Protein AF-A0AAV2RE43-F1 (afdb_monomer_lite)

Organism: Meganyctiphanes norvegica (NCBI:txid48144)

pLDDT: mean 71.97, std 25.96, range [20.17, 98.06]

Radius of gyration: 37.17 Å; chains: 1; bounding box: 92×108×113 Å

Structure (mmCIF, N/CA/C/O backbone):
data_AF-A0AAV2RE43-F1
#
_entry.id   AF-A0AAV2RE43-F1
#
loop_
_atom_site.group_PDB
_atom_site.id
_atom_site.type_symbol
_atom_site.label_atom_id
_atom_site.label_alt_id
_atom_site.label_comp_id
_atom_site.label_asym_id
_atom_site.label_entity_id
_atom_site.label_seq_id
_atom_site.pdbx_PDB_ins_code
_atom_site.Cartn_x
_atom_site.Cartn_y
_atom_site.Cartn_z
_atom_site.occupancy
_atom_site.B_iso_or_equiv
_atom_site.auth_seq_id
_atom_site.auth_comp_id
_atom_site.auth_asym_id
_atom_site.auth_atom_id
_atom_site.pdbx_PDB_model_num
ATOM 1 N N . MET A 1 1 ? 42.199 31.789 26.331 1.00 46.25 1 MET A N 1
ATOM 2 C CA . MET A 1 1 ? 41.027 30.972 25.931 1.00 46.25 1 MET A CA 1
ATOM 3 C C . MET A 1 1 ? 41.087 29.554 26.536 1.00 46.25 1 MET A C 1
ATOM 5 O O . MET A 1 1 ? 40.998 28.583 25.802 1.00 46.25 1 MET A O 1
ATOM 9 N N . LEU A 1 2 ? 41.256 29.391 27.859 1.00 42.16 2 LEU A N 1
ATOM 10 C CA . LEU A 1 2 ? 41.388 28.056 28.493 1.00 42.16 2 LEU A CA 1
ATOM 11 C C . LEU A 1 2 ? 40.064 27.488 29.065 1.00 42.16 2 LEU A C 1
ATOM 13 O O . LEU A 1 2 ? 40.046 26.336 29.481 1.00 42.16 2 LEU A O 1
ATOM 17 N N . ASN A 1 3 ? 38.959 28.253 29.028 1.00 52.72 3 ASN A N 1
ATOM 18 C CA . ASN A 1 3 ? 37.682 27.956 29.712 1.00 52.72 3 ASN A CA 1
ATOM 19 C C . ASN A 1 3 ? 36.460 27.775 28.779 1.00 52.72 3 ASN A C 1
ATOM 21 O O . ASN A 1 3 ? 35.340 28.101 29.152 1.00 52.72 3 ASN A O 1
ATOM 25 N N . LEU A 1 4 ? 36.645 27.291 27.551 1.00 53.88 4 LEU A N 1
ATOM 26 C CA . LEU A 1 4 ? 35.525 26.985 26.645 1.00 53.88 4 LEU A CA 1
ATOM 27 C C . LEU A 1 4 ? 35.103 25.523 26.823 1.00 53.88 4 LEU A C 1
ATOM 29 O O . LEU A 1 4 ? 35.914 24.638 26.572 1.00 53.88 4 LEU A O 1
ATOM 33 N N . GLY A 1 5 ? 33.855 25.302 27.251 1.00 56.47 5 GLY A N 1
ATOM 34 C CA . GLY A 1 5 ? 33.254 23.976 27.462 1.00 56.47 5 GLY A CA 1
ATOM 35 C C . GLY A 1 5 ? 32.694 23.318 26.200 1.00 56.47 5 GLY A C 1
ATOM 36 O O . GLY A 1 5 ? 32.644 22.093 26.111 1.00 56.47 5 GLY A O 1
ATOM 37 N N . LEU A 1 6 ? 32.331 24.126 25.203 1.00 73.00 6 LEU A N 1
ATOM 38 C CA . LEU A 1 6 ? 31.754 23.688 23.937 1.00 73.00 6 LEU A CA 1
ATOM 39 C C . LEU A 1 6 ? 32.377 24.474 22.785 1.00 73.00 6 LEU A C 1
ATOM 41 O O . LEU A 1 6 ? 32.558 25.688 22.885 1.00 73.00 6 LEU A O 1
ATOM 45 N N . LEU A 1 7 ? 32.685 23.786 21.689 1.00 63.69 7 LEU A N 1
ATOM 46 C CA . LEU A 1 7 ? 33.194 24.396 20.468 1.00 63.69 7 LEU A CA 1
ATOM 47 C C . LEU A 1 7 ? 32.563 23.745 19.238 1.00 63.69 7 LEU A C 1
ATOM 49 O O . LEU A 1 7 ? 32.574 22.523 19.100 1.00 63.69 7 LEU A O 1
ATOM 53 N N . THR A 1 8 ? 32.088 24.575 18.312 1.00 74.12 8 THR A N 1
ATOM 54 C CA . THR A 1 8 ? 31.553 24.129 17.023 1.00 74.12 8 THR A CA 1
ATOM 55 C C . THR A 1 8 ? 32.352 24.753 15.882 1.00 74.12 8 THR A C 1
ATOM 57 O O . THR A 1 8 ? 32.462 25.972 15.784 1.00 74.12 8 THR A O 1
ATOM 60 N N . VAL A 1 9 ? 32.909 23.913 15.012 1.00 65.06 9 VAL A N 1
ATOM 61 C CA . VAL A 1 9 ? 33.631 24.283 13.791 1.00 65.06 9 VAL A CA 1
ATOM 62 C C . VAL A 1 9 ? 32.725 23.983 12.600 1.00 65.06 9 VAL A C 1
ATOM 64 O O . VAL A 1 9 ? 32.587 22.826 12.200 1.00 65.06 9 VAL A O 1
ATOM 67 N N . LEU A 1 10 ? 32.086 25.020 12.055 1.00 78.94 10 LEU A N 1
ATOM 68 C CA . LEU A 1 10 ? 31.024 24.893 11.054 1.00 78.94 10 LEU A CA 1
ATOM 69 C C . LEU A 1 10 ? 31.392 25.574 9.727 1.00 78.94 10 LEU A C 1
ATOM 71 O O . LEU A 1 10 ? 31.820 26.725 9.732 1.00 78.94 10 LEU A O 1
ATOM 75 N N . GLY A 1 11 ? 31.154 24.897 8.600 1.00 61.03 11 GLY A N 1
ATOM 76 C CA . GLY A 1 11 ? 30.977 25.552 7.296 1.00 61.03 11 GLY A CA 1
ATOM 77 C C . GLY A 1 11 ? 32.234 26.123 6.629 1.00 61.03 11 GLY A C 1
ATOM 78 O O . GLY A 1 11 ? 32.123 27.014 5.790 1.00 61.03 11 GLY A O 1
ATOM 79 N N . ASN A 1 12 ? 33.436 25.655 6.979 1.00 66.31 12 ASN A N 1
ATOM 80 C CA . ASN A 1 12 ? 34.673 26.219 6.435 1.00 66.31 12 ASN A CA 1
ATOM 81 C C . ASN A 1 12 ? 35.043 25.590 5.082 1.00 66.31 12 ASN A C 1
ATOM 83 O O . ASN A 1 12 ? 35.204 24.372 4.964 1.00 66.31 12 ASN A O 1
ATOM 87 N N . LEU A 1 13 ? 35.241 26.432 4.062 1.00 67.62 13 LEU A N 1
ATOM 88 C CA . LEU A 1 13 ? 35.581 25.997 2.700 1.00 67.62 13 LEU A CA 1
ATOM 89 C C . LEU A 1 13 ? 37.052 25.561 2.567 1.00 67.62 13 LEU A C 1
ATOM 91 O O . LEU A 1 13 ? 37.327 24.537 1.950 1.00 67.62 13 LEU A O 1
ATOM 95 N N . GLY A 1 14 ? 37.987 26.304 3.174 1.00 59.38 14 GLY A N 1
ATOM 96 C CA . GLY A 1 14 ? 39.441 26.096 3.036 1.00 59.38 14 GLY A CA 1
ATOM 97 C C . GLY A 1 14 ? 40.147 25.483 4.252 1.00 59.38 14 GLY A C 1
ATOM 98 O O . GLY A 1 14 ? 41.374 25.412 4.279 1.00 59.38 14 GLY A O 1
ATOM 99 N N . LEU A 1 15 ? 39.406 25.075 5.285 1.00 70.38 15 LEU A N 1
ATOM 100 C CA . LEU A 1 15 ? 39.998 24.523 6.505 1.00 70.38 15 LEU A CA 1
ATOM 101 C C . LEU A 1 15 ? 40.461 23.084 6.258 1.00 70.38 15 LEU A C 1
ATOM 103 O O . LEU A 1 15 ? 39.638 22.181 6.278 1.00 70.38 15 LEU A O 1
ATOM 107 N N . LEU A 1 16 ? 41.765 22.872 6.059 1.00 70.94 16 LEU A N 1
ATOM 108 C CA . LEU A 1 16 ? 42.331 21.542 5.780 1.00 70.94 16 LEU A CA 1
ATOM 109 C C . LEU A 1 16 ? 42.433 20.643 7.023 1.00 70.94 16 LEU A C 1
ATOM 111 O O . LEU A 1 16 ? 42.325 19.421 6.924 1.00 70.94 16 LEU A O 1
ATOM 115 N N . THR A 1 17 ? 42.634 21.241 8.199 1.00 72.12 17 THR A N 1
ATOM 116 C CA . THR A 1 17 ? 42.700 20.550 9.492 1.00 72.12 17 THR A CA 1
ATOM 117 C C . THR A 1 17 ? 42.174 21.457 10.598 1.00 72.12 17 THR A C 1
ATOM 119 O O . THR A 1 17 ? 42.316 22.679 10.532 1.00 72.12 17 THR A O 1
ATOM 122 N N . VAL A 1 18 ? 41.569 20.870 11.627 1.00 72.94 18 VAL A N 1
ATOM 123 C CA . VAL A 1 18 ? 41.168 21.609 12.832 1.00 72.94 18 VAL A CA 1
ATOM 124 C C . VAL A 1 18 ? 42.445 22.087 13.569 1.00 72.94 18 VAL A C 1
ATOM 126 O O . VAL A 1 18 ? 43.437 21.359 13.601 1.00 72.94 18 VAL A O 1
ATOM 129 N N . PRO A 1 19 ? 42.503 23.300 14.152 1.00 72.06 19 PRO A N 1
ATOM 130 C CA . PRO A 1 19 ? 43.738 23.793 14.766 1.00 72.06 19 PRO A CA 1
ATOM 131 C C . PRO A 1 19 ? 44.261 22.893 15.899 1.00 72.06 19 PRO A C 1
ATOM 133 O O . PRO A 1 19 ? 43.553 22.618 16.866 1.00 72.06 19 PRO A O 1
ATOM 136 N N . ILE A 1 20 ? 45.542 22.506 15.840 1.00 70.00 20 ILE A N 1
ATOM 137 C CA . ILE A 1 20 ? 46.206 21.672 16.868 1.00 70.00 20 ILE A CA 1
ATOM 138 C C . ILE A 1 20 ? 46.146 22.328 18.258 1.00 70.00 20 ILE A C 1
ATOM 140 O O . ILE A 1 20 ? 46.110 21.636 19.274 1.00 70.00 20 ILE A O 1
ATOM 144 N N . ALA A 1 21 ? 46.091 23.663 18.314 1.00 68.75 21 ALA A N 1
ATOM 145 C CA . ALA A 1 21 ? 45.967 24.428 19.554 1.00 68.75 21 ALA A CA 1
ATOM 146 C C . ALA A 1 21 ? 44.728 24.048 20.389 1.00 68.75 21 ALA A C 1
ATOM 148 O O . ALA A 1 21 ? 44.768 24.189 21.610 1.00 68.75 21 ALA A O 1
ATOM 149 N N . LEU A 1 22 ? 43.674 23.504 19.769 1.00 69.75 22 LEU A N 1
ATOM 150 C CA . LEU A 1 22 ? 42.473 23.036 20.469 1.00 69.75 22 LEU A CA 1
ATOM 151 C C . LEU A 1 22 ? 42.762 21.881 21.432 1.00 69.75 22 LEU A C 1
ATOM 153 O O . LEU A 1 22 ? 42.149 21.796 22.490 1.00 69.75 22 LEU A O 1
ATOM 157 N N . ALA A 1 23 ? 43.780 21.066 21.146 1.00 65.94 23 ALA A N 1
ATOM 158 C CA . ALA A 1 23 ? 44.220 20.007 22.050 1.00 65.94 23 ALA A CA 1
ATOM 159 C C . ALA A 1 23 ? 44.823 20.529 23.368 1.00 65.94 23 ALA A C 1
ATOM 161 O O . ALA A 1 23 ? 45.001 19.757 24.306 1.00 65.94 23 ALA A O 1
ATOM 162 N N . LYS A 1 24 ? 45.157 21.826 23.451 1.00 67.00 24 LYS A N 1
ATOM 163 C CA . LYS A 1 24 ? 45.662 22.473 24.674 1.00 67.00 24 LYS A CA 1
ATOM 164 C C . LYS A 1 24 ? 44.539 23.061 25.541 1.00 67.00 24 LYS A C 1
ATOM 166 O O . LYS A 1 24 ? 44.827 23.660 26.575 1.00 67.00 24 LYS A O 1
ATOM 171 N N . MET A 1 25 ? 43.274 22.932 25.132 1.00 69.06 25 MET A N 1
ATOM 172 C CA . MET A 1 25 ? 42.132 23.451 25.885 1.00 69.06 25 MET A CA 1
ATOM 173 C C . MET A 1 25 ? 41.743 22.475 26.993 1.00 69.06 25 MET A C 1
ATOM 175 O O . MET A 1 25 ? 41.240 21.387 26.724 1.00 69.06 25 MET A O 1
ATOM 179 N N . LEU A 1 26 ? 41.974 22.876 28.243 1.00 63.19 26 LEU A N 1
ATOM 180 C CA . LEU A 1 26 ? 41.772 22.010 29.405 1.00 63.19 26 LEU A CA 1
ATOM 181 C C . LEU A 1 26 ? 40.292 21.721 29.688 1.00 63.19 26 LEU A C 1
ATOM 183 O O . LEU A 1 26 ? 39.989 20.641 30.171 1.00 63.19 26 LEU A O 1
ATOM 187 N N . ASN A 1 27 ? 39.372 22.631 29.352 1.00 67.62 27 ASN A N 1
ATOM 188 C CA . ASN A 1 27 ? 37.963 22.532 29.760 1.00 67.62 27 ASN A CA 1
ATOM 189 C C . ASN A 1 27 ? 36.975 22.203 28.634 1.00 67.62 27 ASN A C 1
ATOM 191 O O . ASN A 1 27 ? 35.773 22.272 28.862 1.00 67.62 27 ASN A O 1
ATOM 195 N N . LEU A 1 28 ? 37.447 21.836 27.439 1.00 69.50 28 LEU A N 1
ATOM 196 C CA . LEU A 1 28 ? 36.555 21.539 26.317 1.00 69.50 28 LEU A CA 1
ATOM 197 C C . LEU A 1 28 ? 35.920 20.151 26.470 1.00 69.50 28 LEU A C 1
ATOM 199 O O . LEU A 1 28 ? 36.605 19.141 2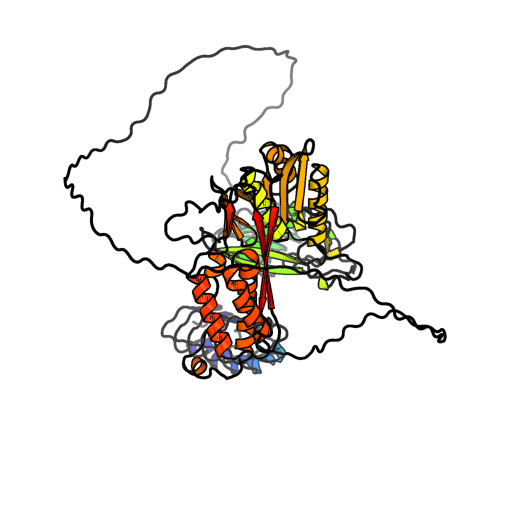6.319 1.00 69.50 28 LEU A O 1
ATOM 203 N N . GLY A 1 29 ? 34.614 20.135 26.746 1.00 66.38 29 GLY A N 1
ATOM 204 C CA . GLY A 1 29 ? 33.798 18.938 26.945 1.00 66.38 29 GLY A CA 1
ATOM 205 C C . GLY A 1 29 ? 33.064 18.453 25.697 1.00 66.38 29 GLY A C 1
ATOM 206 O O . GLY A 1 29 ? 32.858 17.249 25.543 1.00 66.38 29 GLY A O 1
ATOM 207 N N . LEU A 1 30 ? 32.721 19.368 24.785 1.00 79.00 30 LEU A N 1
ATOM 208 C CA . LEU A 1 30 ? 32.011 19.062 23.544 1.00 79.00 30 LEU A CA 1
ATOM 209 C C . LEU A 1 30 ? 32.680 19.723 22.339 1.00 79.00 30 LEU A C 1
ATOM 211 O O . LEU A 1 30 ? 32.882 20.938 22.322 1.00 79.00 30 LEU A O 1
ATOM 215 N N . LEU A 1 31 ? 32.959 18.934 21.302 1.00 77.12 31 LEU A N 1
ATOM 216 C CA . LEU A 1 31 ? 33.465 19.423 20.021 1.00 77.12 31 LEU A CA 1
ATOM 217 C C . LEU A 1 31 ? 32.575 18.938 18.873 1.00 77.12 31 LEU A C 1
ATOM 219 O O . LEU A 1 31 ? 32.425 17.738 18.662 1.00 77.12 31 LEU A O 1
ATOM 223 N N . THR A 1 32 ? 32.026 19.871 18.095 1.00 79.12 32 THR A N 1
ATOM 224 C CA . THR A 1 32 ? 31.277 19.568 16.866 1.00 79.12 32 THR A CA 1
ATOM 225 C C . THR A 1 32 ? 32.025 20.106 15.653 1.00 79.12 32 THR A C 1
ATOM 227 O O . THR A 1 32 ? 32.376 21.278 15.612 1.00 79.12 32 THR A O 1
ATOM 230 N N . VAL A 1 33 ? 32.269 19.271 14.649 1.00 76.62 33 VAL A N 1
ATOM 231 C CA . VAL A 1 33 ? 32.943 19.626 13.397 1.00 76.62 33 VAL A CA 1
ATOM 232 C C . VAL A 1 33 ? 32.010 19.294 12.243 1.00 76.62 33 VAL A C 1
ATOM 234 O O . VAL A 1 33 ? 31.841 18.125 11.887 1.00 76.62 33 VAL A O 1
ATOM 237 N N . GLN A 1 34 ? 31.382 20.318 11.671 1.00 80.81 34 GLN A N 1
ATOM 238 C CA . GLN A 1 34 ? 30.284 20.134 10.733 1.00 80.81 34 GLN A CA 1
ATOM 239 C C . GLN A 1 34 ? 30.447 20.919 9.428 1.00 80.81 34 GLN A C 1
ATOM 241 O O . GLN A 1 34 ? 30.849 22.078 9.429 1.00 80.81 34 GLN A O 1
ATOM 246 N N . GLY A 1 35 ? 30.080 20.310 8.299 1.00 71.75 35 GLY A N 1
ATOM 247 C CA . GLY A 1 35 ? 29.876 21.035 7.040 1.00 71.75 35 GLY A CA 1
ATOM 248 C C . GLY A 1 35 ? 31.137 21.653 6.428 1.00 71.75 35 GLY A C 1
ATOM 249 O O . GLY A 1 35 ? 31.027 22.620 5.680 1.00 71.75 35 GLY A O 1
ATOM 250 N N . ASN A 1 36 ? 32.335 21.163 6.759 1.00 76.69 36 ASN A N 1
ATOM 251 C CA . ASN A 1 36 ? 33.584 21.707 6.223 1.00 76.69 36 ASN A CA 1
ATOM 252 C C . ASN A 1 36 ? 33.941 20.995 4.906 1.00 76.69 36 ASN A C 1
ATOM 254 O O . ASN A 1 36 ? 34.027 19.764 4.864 1.00 76.69 36 ASN A O 1
ATOM 258 N N . LEU A 1 37 ? 34.151 21.753 3.823 1.00 74.88 37 LEU A N 1
ATOM 259 C CA . LEU A 1 37 ? 34.421 21.169 2.501 1.00 74.88 37 LEU A CA 1
ATOM 260 C C . LEU A 1 37 ? 35.870 20.683 2.375 1.00 74.88 37 LEU A C 1
ATOM 262 O O . LEU A 1 37 ? 36.098 19.574 1.901 1.00 74.88 37 LEU A O 1
ATOM 266 N N . GLY A 1 38 ? 36.836 21.486 2.833 1.00 68.19 38 GLY A N 1
ATOM 267 C CA . GLY A 1 38 ? 38.269 21.204 2.690 1.00 68.19 38 GLY A CA 1
ATOM 268 C C . GLY A 1 38 ? 38.893 20.342 3.792 1.00 68.19 38 GLY A C 1
ATOM 269 O O . GLY A 1 38 ? 40.073 20.022 3.699 1.00 68.19 38 GLY A O 1
ATOM 270 N N . LEU A 1 39 ? 38.146 19.976 4.837 1.00 77.56 39 LEU A N 1
ATOM 271 C CA . LEU A 1 39 ? 38.709 19.311 6.016 1.00 77.56 39 LEU A CA 1
ATOM 272 C C . LEU A 1 39 ? 39.129 17.883 5.689 1.00 77.56 39 LEU A C 1
ATOM 274 O O . LEU A 1 39 ? 38.258 17.051 5.497 1.00 77.56 39 LEU A O 1
ATOM 278 N N . LEU A 1 40 ? 40.431 17.589 5.692 1.00 75.00 40 LEU A N 1
ATOM 279 C CA . LEU A 1 40 ? 40.970 16.276 5.313 1.00 75.00 40 LEU A CA 1
ATOM 280 C C . LEU A 1 40 ? 41.066 15.301 6.488 1.00 75.00 40 LEU A C 1
ATOM 282 O O . LEU A 1 40 ? 40.896 14.092 6.320 1.00 75.00 40 LEU A O 1
ATOM 286 N N . THR A 1 41 ? 41.354 15.811 7.687 1.00 74.50 41 THR A N 1
ATOM 287 C CA . THR A 1 41 ? 41.501 14.991 8.893 1.00 74.50 41 THR A CA 1
ATOM 288 C C . THR A 1 41 ? 41.204 15.782 10.162 1.00 74.50 41 THR A C 1
ATOM 290 O O . THR A 1 41 ? 41.322 17.009 10.212 1.00 74.50 41 THR A O 1
ATOM 293 N N . VAL A 1 42 ? 40.843 15.054 11.214 1.00 76.56 42 VAL A N 1
ATOM 294 C CA . VAL A 1 42 ? 40.775 15.573 12.579 1.00 76.56 42 VAL A CA 1
ATOM 295 C C . VAL A 1 42 ? 42.175 15.454 13.216 1.00 76.56 42 VAL A C 1
ATOM 297 O O . VAL A 1 42 ? 42.856 14.456 12.997 1.00 76.56 42 VAL A O 1
ATOM 300 N N . PRO A 1 43 ? 42.667 16.423 14.006 1.00 77.00 43 PRO A N 1
ATOM 301 C CA . PRO A 1 43 ? 44.002 16.358 14.587 1.00 77.00 43 PRO A CA 1
ATOM 302 C C . PRO A 1 43 ? 44.168 15.178 15.537 1.00 77.00 43 PRO A C 1
ATOM 304 O O . PRO A 1 43 ? 43.430 15.032 16.509 1.00 77.00 43 PRO A O 1
ATOM 307 N N . VAL A 1 44 ? 45.244 14.417 15.339 1.00 78.31 44 VAL A N 1
ATOM 308 C CA . VAL A 1 44 ? 45.697 13.363 16.265 1.00 78.31 44 VAL A CA 1
ATOM 309 C C . VAL A 1 44 ? 45.849 13.900 17.695 1.00 78.31 44 VAL A C 1
ATOM 311 O O . VAL A 1 44 ? 45.626 13.176 18.661 1.00 78.31 44 VAL A O 1
ATOM 314 N N . ALA A 1 45 ? 46.194 15.183 17.843 1.00 77.56 45 ALA A N 1
ATOM 315 C CA . ALA A 1 45 ? 46.375 15.835 19.133 1.00 77.56 45 ALA A CA 1
ATOM 316 C C . ALA A 1 45 ? 45.103 15.858 20.004 1.00 77.56 45 ALA A C 1
ATOM 318 O O . ALA A 1 45 ? 45.239 15.876 21.225 1.00 77.56 45 ALA A O 1
ATOM 319 N N . LEU A 1 46 ? 43.896 15.787 19.420 1.00 76.81 46 LEU A N 1
ATOM 320 C CA . LEU A 1 46 ? 42.646 15.708 20.194 1.00 76.81 46 LEU A CA 1
ATOM 321 C C . LEU A 1 46 ? 42.593 14.469 21.097 1.00 76.81 46 LEU A C 1
ATOM 323 O O . LEU A 1 46 ? 41.983 14.509 22.159 1.00 76.81 46 LEU A O 1
ATOM 327 N N . ALA A 1 47 ? 43.313 13.402 20.739 1.00 76.50 47 ALA A N 1
ATOM 328 C CA . ALA A 1 47 ? 43.418 12.201 21.561 1.00 76.50 47 ALA A CA 1
ATOM 329 C C . ALA A 1 47 ? 44.056 12.437 22.942 1.00 76.50 47 ALA A C 1
ATOM 331 O O . ALA A 1 47 ? 43.946 11.589 23.821 1.00 76.50 47 ALA A O 1
ATOM 332 N N . LYS A 1 48 ? 44.754 13.565 23.133 1.00 74.62 48 LYS A N 1
ATOM 333 C CA . LYS A 1 48 ? 45.390 13.938 24.404 1.00 74.62 48 LYS A CA 1
ATOM 334 C C . LYS A 1 48 ? 44.476 14.767 25.313 1.00 74.62 48 LYS A C 1
ATOM 336 O O . LYS A 1 48 ? 44.906 15.158 26.395 1.00 74.62 48 LYS A O 1
ATOM 341 N N . MET A 1 49 ? 43.250 15.069 24.884 1.00 76.62 49 MET A N 1
ATOM 342 C CA . MET A 1 49 ? 42.318 15.879 25.666 1.00 76.62 49 MET A CA 1
ATOM 343 C C . MET A 1 49 ? 41.703 15.049 26.789 1.00 76.62 49 MET A C 1
ATOM 345 O O . MET A 1 49 ? 41.072 14.025 26.539 1.00 76.62 49 MET A O 1
ATOM 349 N N . LEU A 1 50 ? 41.878 15.512 28.027 1.00 70.50 50 LEU A N 1
ATOM 350 C CA . LEU A 1 50 ? 41.374 14.812 29.207 1.00 70.50 50 LEU A CA 1
ATOM 351 C C . LEU A 1 50 ? 39.870 15.012 29.410 1.00 70.50 50 LEU A C 1
ATOM 353 O O . LEU A 1 50 ? 39.227 14.110 29.914 1.00 70.50 50 LEU A O 1
ATOM 357 N N . ASN A 1 51 ? 39.291 16.142 28.997 1.00 74.19 51 ASN A N 1
ATOM 358 C CA . ASN A 1 51 ? 37.902 16.485 29.336 1.00 74.19 51 ASN A CA 1
ATOM 359 C C . ASN A 1 51 ? 36.908 16.372 28.173 1.00 74.19 51 ASN A C 1
ATOM 361 O O . ASN A 1 51 ? 35.728 16.630 28.378 1.00 74.19 51 ASN A O 1
ATOM 365 N N . LEU A 1 52 ? 37.350 15.970 26.976 1.00 75.69 52 LEU A N 1
ATOM 366 C CA . LEU A 1 52 ? 36.472 15.882 25.809 1.00 75.69 52 LEU A CA 1
ATOM 367 C C . LEU A 1 52 ? 35.585 14.631 25.893 1.00 75.69 52 LEU A C 1
ATOM 369 O O . LEU A 1 52 ? 36.053 13.517 25.660 1.00 75.69 52 LEU A O 1
ATOM 373 N N . GLY A 1 53 ? 34.310 14.849 26.221 1.00 72.69 53 GLY A N 1
ATOM 374 C CA . GLY A 1 53 ? 33.300 13.811 26.424 1.00 72.69 53 GLY A CA 1
ATOM 375 C C . GLY A 1 53 ? 32.443 13.506 25.200 1.00 72.69 53 GLY A C 1
ATOM 376 O O . GLY A 1 53 ? 31.999 12.369 25.036 1.00 72.69 53 GLY A O 1
ATOM 377 N N . LEU A 1 54 ? 32.248 14.493 24.321 1.00 80.25 54 LEU A N 1
ATOM 378 C CA . LEU A 1 54 ? 31.442 14.353 23.111 1.00 80.25 54 LEU A CA 1
ATOM 379 C C . LEU A 1 54 ? 32.166 14.920 21.891 1.00 80.25 54 LEU A C 1
ATOM 381 O O . LEU A 1 54 ? 32.576 16.083 21.883 1.00 80.25 54 LEU A O 1
ATOM 385 N N . LEU A 1 55 ? 32.269 14.107 20.840 1.00 81.44 55 LEU A N 1
ATOM 386 C CA . LEU A 1 55 ? 32.808 14.511 19.545 1.00 81.44 55 LEU A CA 1
ATOM 387 C C . LEU A 1 55 ? 31.812 14.190 18.423 1.00 81.44 55 LEU A C 1
ATOM 389 O O . LEU A 1 55 ? 31.503 13.027 18.175 1.00 81.44 55 LEU A O 1
ATOM 393 N N . THR A 1 56 ? 31.360 15.214 17.702 1.00 80.88 56 THR A N 1
ATOM 394 C CA . THR A 1 56 ? 30.495 15.062 16.522 1.00 80.88 56 THR A CA 1
ATOM 395 C C . THR A 1 56 ? 31.233 15.522 15.275 1.00 80.88 56 THR A C 1
ATOM 397 O O . THR A 1 56 ? 31.725 16.644 15.223 1.00 80.88 56 THR A O 1
ATOM 400 N N . VAL A 1 57 ? 31.295 14.678 14.249 1.00 81.25 57 VAL A N 1
ATOM 401 C CA . VAL A 1 57 ? 31.923 14.963 12.957 1.00 81.25 57 VAL A CA 1
ATOM 402 C C . VAL A 1 57 ? 30.914 14.688 11.846 1.00 81.25 57 VAL A C 1
ATOM 404 O O . VAL A 1 57 ? 30.659 13.532 11.495 1.00 81.25 57 VAL A O 1
ATOM 407 N N . GLN A 1 58 ? 30.316 15.746 11.297 1.00 82.44 58 GLN A N 1
ATOM 408 C CA . GLN A 1 58 ? 29.156 15.615 10.417 1.00 82.44 58 GLN A CA 1
ATOM 409 C C . GLN A 1 58 ? 29.266 16.387 9.100 1.00 82.44 58 GLN A C 1
ATOM 411 O O . GLN A 1 58 ? 29.638 17.552 9.079 1.00 82.44 58 GLN A O 1
ATOM 416 N N . GLY A 1 59 ? 28.853 15.791 7.982 1.00 74.50 59 GLY A N 1
ATOM 417 C CA . GLY A 1 59 ? 28.638 16.549 6.743 1.00 74.50 59 GLY A CA 1
ATOM 418 C C . GLY A 1 59 ? 29.905 17.156 6.132 1.00 74.50 59 GLY A C 1
ATOM 419 O O . GLY A 1 59 ? 29.807 18.151 5.422 1.00 74.50 59 GLY A O 1
ATOM 420 N N . ASN A 1 60 ? 31.093 16.625 6.435 1.00 80.00 60 ASN A N 1
ATOM 421 C CA . ASN A 1 60 ? 32.346 17.131 5.877 1.00 80.00 60 ASN A CA 1
ATOM 422 C C . ASN A 1 60 ? 32.631 16.447 4.529 1.00 80.00 60 ASN A C 1
ATOM 424 O O . ASN A 1 60 ? 32.510 15.224 4.404 1.00 80.00 60 ASN A O 1
ATOM 428 N N . LEU A 1 61 ? 32.997 17.232 3.510 1.00 78.00 61 LEU A N 1
ATOM 429 C CA . LEU A 1 61 ? 33.161 16.725 2.141 1.00 78.00 61 LEU A CA 1
ATOM 430 C C . LEU A 1 61 ? 34.512 16.020 1.963 1.00 78.00 61 LEU A C 1
ATOM 432 O O . LEU A 1 61 ? 34.553 14.898 1.468 1.00 78.00 61 LEU A O 1
ATOM 436 N N . GLY A 1 62 ? 35.598 16.664 2.398 1.00 71.62 62 GLY A N 1
ATOM 437 C CA . GLY A 1 62 ? 36.974 16.202 2.196 1.00 71.62 62 GLY A CA 1
ATOM 438 C C . GLY A 1 62 ? 37.533 15.269 3.271 1.00 71.62 62 GLY A C 1
ATOM 439 O O . GLY A 1 62 ? 38.684 14.858 3.152 1.00 71.62 62 GLY A O 1
ATOM 440 N N . LEU A 1 63 ? 36.773 14.943 4.322 1.00 79.44 63 LEU A N 1
ATOM 441 C CA . LEU A 1 63 ? 37.315 14.226 5.481 1.00 79.44 63 LEU A CA 1
ATOM 442 C C . LEU A 1 63 ? 37.621 12.787 5.099 1.00 79.44 63 LEU A C 1
ATOM 444 O O . LEU A 1 63 ? 36.685 12.028 4.918 1.00 79.44 63 LEU A O 1
ATOM 448 N N . LEU A 1 64 ? 38.898 12.406 5.028 1.00 75.12 64 LEU A N 1
ATOM 449 C CA . LEU A 1 64 ? 39.310 11.087 4.539 1.00 75.12 64 LEU A CA 1
ATOM 450 C C . LEU A 1 64 ? 39.343 10.025 5.637 1.00 75.12 64 LEU A C 1
ATOM 452 O O . LEU A 1 64 ? 38.997 8.870 5.393 1.00 75.12 64 LEU A O 1
ATOM 456 N N . THR A 1 65 ? 39.777 10.393 6.846 1.00 72.69 65 THR A N 1
ATOM 457 C CA . THR A 1 65 ? 39.953 9.445 7.957 1.00 72.69 65 THR A CA 1
ATOM 458 C C . THR A 1 65 ? 39.691 10.085 9.317 1.00 72.69 65 THR A C 1
ATOM 460 O O . THR A 1 65 ? 39.980 11.265 9.546 1.00 72.69 65 THR A O 1
ATOM 463 N N . VAL A 1 66 ? 39.194 9.268 10.247 1.00 77.62 66 VAL A N 1
ATOM 464 C CA . VAL A 1 66 ? 39.187 9.574 11.682 1.00 77.62 66 VAL A CA 1
ATOM 465 C C . VAL A 1 66 ? 40.485 9.020 12.299 1.00 77.62 66 VAL A C 1
ATOM 467 O O . VAL A 1 66 ? 40.822 7.866 12.036 1.00 77.62 66 VAL A O 1
ATOM 470 N N . PRO A 1 67 ? 41.245 9.780 13.113 1.00 80.00 67 PRO A N 1
ATOM 471 C CA . PRO A 1 67 ? 42.507 9.298 13.670 1.00 80.00 67 PRO A CA 1
ATOM 472 C C . PRO A 1 67 ? 42.340 8.094 14.594 1.00 80.00 67 PRO A C 1
ATOM 474 O O . PRO A 1 67 ? 41.590 8.143 15.567 1.00 80.00 67 PRO A O 1
ATOM 477 N N . VAL A 1 68 ? 43.161 7.061 14.382 1.00 79.25 68 VAL A N 1
ATOM 478 C CA . VAL A 1 68 ? 43.251 5.882 15.268 1.00 79.25 68 VAL A CA 1
ATOM 479 C C . VAL A 1 68 ? 43.543 6.282 16.719 1.00 79.25 68 VAL A C 1
ATOM 481 O O . VAL A 1 68 ? 43.093 5.626 17.652 1.00 79.25 68 VAL A O 1
ATOM 484 N N . ALA A 1 69 ? 44.272 7.382 16.926 1.00 80.75 69 ALA A N 1
ATOM 485 C CA . ALA A 1 69 ? 44.634 7.865 18.253 1.00 80.75 69 ALA A CA 1
ATOM 486 C C . ALA A 1 69 ? 43.428 8.221 19.136 1.00 80.75 69 ALA A C 1
ATOM 488 O O . ALA A 1 69 ? 43.563 8.134 20.353 1.00 80.75 69 ALA A O 1
ATOM 489 N N . LEU A 1 70 ? 42.263 8.559 18.565 1.00 78.50 70 LEU A N 1
ATOM 490 C CA . LEU A 1 70 ? 41.050 8.828 19.352 1.00 78.50 70 LEU A CA 1
ATOM 491 C C . LEU A 1 70 ? 40.629 7.619 20.200 1.00 78.50 70 LEU A C 1
ATOM 493 O O . LEU A 1 70 ? 40.079 7.800 21.279 1.00 78.50 70 LEU A O 1
ATOM 497 N N . ALA A 1 71 ? 41.005 6.402 19.791 1.00 76.19 71 ALA A N 1
ATOM 498 C CA . ALA A 1 71 ? 40.797 5.186 20.574 1.00 76.19 71 ALA A CA 1
ATOM 499 C C . ALA A 1 71 ? 41.524 5.168 21.932 1.00 76.19 71 ALA A C 1
ATOM 501 O O . ALA A 1 71 ? 41.248 4.316 22.768 1.00 76.19 71 ALA A O 1
ATOM 502 N N . LYS A 1 72 ? 42.477 6.081 22.158 1.00 76.31 72 LYS A N 1
ATOM 503 C CA . LYS A 1 72 ? 43.220 6.204 23.420 1.00 76.31 72 LYS A CA 1
ATOM 504 C C . LYS A 1 72 ? 42.601 7.219 24.385 1.00 76.31 72 LYS A C 1
ATOM 506 O O . LYS A 1 72 ? 43.162 7.444 25.454 1.00 76.31 72 LYS A O 1
ATOM 511 N N . MET A 1 73 ? 41.492 7.859 24.014 1.00 78.19 73 MET A N 1
ATOM 512 C CA . MET A 1 73 ? 40.834 8.836 24.875 1.00 78.19 73 MET A CA 1
ATOM 513 C C . MET A 1 73 ? 40.142 8.148 26.049 1.00 78.19 73 MET A C 1
ATOM 515 O O . MET A 1 73 ? 39.333 7.246 25.857 1.00 78.19 73 MET A O 1
ATOM 519 N N . LEU A 1 74 ? 40.437 8.610 27.264 1.00 69.88 74 LEU A N 1
ATOM 520 C CA . LEU A 1 74 ? 39.859 8.042 28.482 1.00 69.88 74 LEU A CA 1
ATOM 521 C C . LEU A 1 74 ? 38.416 8.500 28.716 1.00 69.88 74 LEU A C 1
ATOM 523 O O . LEU A 1 74 ? 37.628 7.721 29.228 1.00 69.88 74 LEU A O 1
ATOM 527 N N . ASN A 1 75 ? 38.050 9.722 28.321 1.00 74.94 75 ASN A N 1
ATOM 528 C CA . ASN A 1 75 ? 36.769 10.328 28.710 1.00 74.94 75 ASN A CA 1
ATOM 529 C C . ASN A 1 75 ? 35.784 10.534 27.552 1.00 74.94 75 ASN A C 1
ATOM 531 O O . ASN A 1 75 ? 34.736 11.134 27.764 1.00 74.94 75 ASN A O 1
ATOM 535 N N . LEU A 1 76 ? 36.080 10.030 26.348 1.00 75.19 76 LEU A N 1
ATOM 536 C CA . LEU A 1 76 ? 35.177 10.166 25.203 1.00 75.19 76 LEU A CA 1
ATOM 537 C C . LEU A 1 76 ? 34.001 9.187 25.334 1.00 75.19 76 LEU A C 1
ATOM 539 O O . LEU A 1 76 ? 34.143 8.002 25.040 1.00 75.19 76 LEU A O 1
ATOM 543 N N . GLY A 1 77 ? 32.852 9.709 25.765 1.00 67.50 77 GLY A N 1
ATOM 544 C CA . GLY A 1 77 ? 31.619 8.954 25.990 1.00 67.50 77 GLY A CA 1
ATOM 545 C C . GLY A 1 77 ? 30.729 8.823 24.757 1.00 67.50 77 GLY A C 1
ATOM 546 O O . GLY A 1 77 ? 30.039 7.816 24.608 1.00 67.50 77 GLY A O 1
ATOM 547 N N . LEU A 1 78 ? 30.754 9.810 23.857 1.00 74.81 78 LEU A N 1
ATOM 548 C CA . LEU A 1 78 ? 29.927 9.812 22.651 1.00 74.81 78 LEU A CA 1
ATOM 549 C C . LEU A 1 78 ? 30.722 10.285 21.433 1.00 74.81 78 LEU A C 1
ATOM 551 O O . LEU A 1 78 ? 31.296 11.376 21.433 1.00 74.81 78 LEU A O 1
ATOM 555 N N . LEU A 1 79 ? 30.717 9.471 20.378 1.00 77.81 79 LEU A N 1
ATOM 556 C CA . LEU A 1 79 ? 31.312 9.798 19.085 1.00 77.81 79 LEU A CA 1
ATOM 557 C C . LEU A 1 79 ? 30.267 9.638 17.975 1.00 77.81 79 LEU A C 1
ATOM 559 O O . LEU A 1 79 ? 29.767 8.541 17.740 1.00 77.81 79 LEU A O 1
ATOM 563 N N . THR A 1 80 ? 29.971 10.718 17.257 1.00 77.25 80 THR A N 1
ATOM 564 C CA . THR A 1 80 ? 29.053 10.698 16.107 1.00 77.25 80 THR A CA 1
ATOM 565 C C . THR A 1 80 ? 29.806 11.055 14.837 1.00 77.25 80 THR A C 1
ATOM 567 O O . THR A 1 80 ? 30.402 12.122 14.745 1.00 77.25 80 THR A O 1
ATOM 570 N N . VAL A 1 81 ? 29.761 10.180 13.835 1.00 78.12 81 VAL A N 1
ATOM 571 C CA . VAL A 1 81 ? 30.385 10.361 12.522 1.00 78.12 81 VAL A CA 1
ATOM 572 C C . VAL A 1 81 ? 29.329 10.155 11.440 1.00 78.12 81 VAL A C 1
ATOM 574 O O . VAL A 1 81 ? 28.997 9.022 11.083 1.00 78.12 81 VAL A O 1
ATOM 577 N N . GLN A 1 82 ? 28.774 11.243 10.909 1.00 78.75 82 GLN A N 1
ATOM 578 C CA . GLN A 1 82 ? 27.588 11.164 10.054 1.00 78.75 82 GLN A CA 1
ATOM 579 C C . GLN A 1 82 ? 27.692 11.990 8.771 1.00 78.75 82 GLN A C 1
ATOM 581 O O . GLN A 1 82 ? 28.144 13.127 8.788 1.00 78.75 82 GLN A O 1
ATOM 586 N N . GLY A 1 83 ? 27.195 11.477 7.647 1.00 70.81 83 GLY A N 1
ATOM 587 C CA . GLY A 1 83 ? 26.981 12.310 6.456 1.00 70.81 83 GLY A CA 1
ATOM 588 C C . GLY A 1 83 ? 28.256 12.822 5.776 1.00 70.81 83 GLY A C 1
ATOM 589 O O . GLY A 1 83 ? 28.174 13.782 5.018 1.00 70.81 83 GLY A O 1
ATOM 590 N N . ASN A 1 84 ? 29.433 12.258 6.063 1.00 79.62 84 ASN A N 1
ATOM 591 C CA . ASN A 1 84 ? 30.691 12.693 5.453 1.00 79.62 84 ASN A CA 1
ATOM 592 C C . ASN A 1 84 ? 30.866 12.025 4.076 1.00 79.62 84 ASN A C 1
ATOM 594 O O . ASN A 1 84 ? 30.656 10.816 3.936 1.00 79.62 84 ASN A O 1
ATOM 598 N N . LEU A 1 85 ? 31.237 12.802 3.052 1.00 76.12 85 LEU A N 1
ATOM 599 C CA . LEU A 1 85 ? 31.297 12.316 1.665 1.00 76.12 85 LEU A CA 1
ATOM 600 C C . LEU A 1 85 ? 32.600 11.549 1.387 1.00 76.12 85 LEU A C 1
ATOM 602 O O . LEU A 1 85 ? 32.554 10.457 0.831 1.00 76.12 85 LEU A O 1
ATOM 606 N N . GLY A 1 86 ? 33.744 12.098 1.806 1.00 71.62 86 GLY A N 1
ATOM 607 C CA . GLY A 1 86 ? 35.078 11.551 1.535 1.00 71.62 86 GLY A CA 1
ATOM 608 C C . GLY A 1 86 ? 35.614 10.547 2.559 1.00 71.62 86 GLY A C 1
ATOM 609 O O . GLY A 1 86 ? 36.746 10.095 2.405 1.00 71.62 86 GLY A O 1
ATOM 610 N N . LEU A 1 87 ? 34.850 10.204 3.603 1.00 77.06 87 LEU A N 1
ATOM 611 C CA . LEU A 1 87 ? 35.359 9.397 4.716 1.00 77.06 87 LEU A CA 1
ATOM 612 C C . LEU A 1 87 ? 35.522 7.941 4.302 1.00 77.06 87 LEU A C 1
ATOM 614 O O . LEU A 1 87 ? 34.526 7.251 4.133 1.00 77.06 87 LEU A O 1
ATOM 618 N N . LEU A 1 88 ? 36.771 7.483 4.204 1.00 73.12 88 LEU A N 1
ATOM 619 C CA . LEU A 1 88 ? 37.116 6.150 3.714 1.00 73.12 88 LEU A CA 1
ATOM 620 C C . LEU A 1 88 ? 37.098 5.089 4.811 1.00 73.12 88 LEU A C 1
ATOM 622 O O . LEU A 1 88 ? 36.689 3.958 4.560 1.00 73.12 88 LEU A O 1
ATOM 626 N N . THR A 1 89 ? 37.556 5.419 6.022 1.00 67.25 89 THR A N 1
ATOM 627 C CA . THR A 1 89 ? 37.696 4.432 7.103 1.00 67.25 89 THR A CA 1
ATOM 628 C C . THR A 1 89 ? 37.388 5.013 8.482 1.00 67.25 89 THR A C 1
ATOM 630 O O . THR A 1 89 ? 37.711 6.164 8.794 1.00 67.25 89 THR A O 1
ATOM 633 N N . VAL A 1 90 ? 36.789 4.175 9.335 1.00 74.81 90 VAL A N 1
ATOM 634 C CA . VAL A 1 90 ? 36.676 4.397 10.782 1.00 74.81 90 VAL A CA 1
ATOM 635 C C . VAL A 1 90 ? 37.591 3.383 11.492 1.00 74.81 90 VAL A C 1
ATOM 637 O O . VAL A 1 90 ? 37.455 2.183 11.252 1.00 74.81 90 VAL A O 1
ATOM 640 N N . PRO A 1 91 ? 38.540 3.816 12.346 1.00 74.75 91 PRO A N 1
ATOM 641 C CA . PRO A 1 91 ? 39.510 2.914 12.966 1.00 74.75 91 PRO A CA 1
ATOM 642 C C . PRO A 1 91 ? 38.897 1.786 13.800 1.00 74.75 91 PRO A C 1
ATOM 644 O O . PRO A 1 91 ? 38.150 2.040 14.741 1.00 74.75 91 PRO A O 1
ATOM 647 N N . VAL A 1 92 ? 39.349 0.550 13.560 1.00 71.50 92 VAL A N 1
ATOM 648 C CA . VAL A 1 92 ? 39.007 -0.642 14.369 1.00 71.50 92 VAL A CA 1
ATOM 649 C C . VAL A 1 92 ? 39.385 -0.489 15.839 1.00 71.50 92 VAL A C 1
ATOM 651 O O . VAL A 1 92 ? 38.704 -1.004 16.716 1.00 71.50 92 VAL A O 1
ATOM 654 N N . ALA A 1 93 ? 40.419 0.296 16.143 1.00 75.00 93 ALA A N 1
ATOM 655 C CA . ALA A 1 93 ? 40.829 0.551 17.520 1.00 75.00 93 ALA A CA 1
ATOM 656 C C . ALA A 1 93 ? 39.725 1.188 18.390 1.00 75.00 93 ALA A C 1
ATOM 658 O O . ALA A 1 93 ? 39.760 1.002 19.604 1.00 75.00 93 ALA A O 1
ATOM 659 N N . LEU A 1 94 ? 38.746 1.889 17.797 1.00 70.88 94 LEU A N 1
ATOM 660 C CA . LEU A 1 94 ? 37.626 2.490 18.535 1.00 70.88 94 LEU A CA 1
ATOM 661 C C . LEU A 1 94 ? 36.744 1.438 19.233 1.00 70.88 94 LEU A C 1
ATOM 663 O O . LEU A 1 94 ? 36.121 1.754 20.239 1.00 70.88 94 LEU A O 1
ATOM 667 N N . GLU A 1 95 ? 36.752 0.180 18.774 1.00 66.94 95 GLU A N 1
ATOM 668 C CA . GLU A 1 95 ? 36.052 -0.934 19.437 1.00 66.94 95 GLU A CA 1
ATOM 669 C C . GLU A 1 95 ? 36.576 -1.228 20.844 1.00 66.94 95 GLU A C 1
ATOM 671 O O . GLU A 1 95 ? 35.858 -1.775 21.675 1.00 66.94 95 GLU A O 1
ATOM 676 N N . LYS A 1 96 ? 37.845 -0.906 21.113 1.00 64.81 96 LYS A N 1
ATOM 677 C CA . LYS A 1 96 ? 38.520 -1.245 22.372 1.00 64.81 96 LYS A CA 1
ATOM 678 C C . LYS A 1 96 ? 38.407 -0.138 23.422 1.00 64.81 96 LYS A C 1
ATOM 680 O O . LYS A 1 96 ? 39.059 -0.218 24.462 1.00 64.81 96 LYS A O 1
ATOM 685 N N . MET A 1 97 ? 37.618 0.905 23.156 1.00 71.06 97 MET A N 1
ATOM 686 C CA . MET A 1 97 ? 37.404 2.000 24.097 1.00 71.06 97 MET A CA 1
ATOM 687 C C . MET A 1 97 ? 36.450 1.568 25.210 1.00 71.06 97 MET A C 1
ATOM 689 O O . MET A 1 97 ? 35.266 1.363 24.972 1.00 71.06 97 MET A O 1
ATOM 693 N N . LEU A 1 98 ? 36.960 1.484 26.440 1.00 60.69 98 LEU A N 1
ATOM 694 C CA . LEU A 1 98 ? 36.172 1.078 27.611 1.00 60.69 98 LEU A CA 1
ATOM 695 C C . LEU A 1 98 ? 35.047 2.068 27.962 1.00 60.69 98 LEU A C 1
ATOM 697 O O . LEU A 1 98 ? 34.021 1.653 28.488 1.00 60.69 98 LEU A O 1
ATOM 701 N N . ASN A 1 99 ? 35.231 3.356 27.654 1.00 65.19 99 ASN A N 1
ATOM 702 C CA . ASN A 1 99 ? 34.338 4.434 28.089 1.00 65.19 99 ASN A CA 1
ATOM 703 C C . ASN A 1 99 ? 33.474 5.024 26.962 1.00 65.19 99 ASN A C 1
ATOM 705 O O . ASN A 1 99 ? 32.777 6.007 27.197 1.00 65.19 99 ASN A O 1
ATOM 709 N N . LEU A 1 100 ? 33.488 4.437 25.758 1.00 67.75 100 LEU A N 1
ATOM 710 C CA . LEU A 1 100 ? 32.661 4.898 24.642 1.00 67.75 100 LEU A CA 1
ATOM 711 C C . LEU A 1 100 ? 31.239 4.335 24.777 1.00 67.75 100 LEU A C 1
ATOM 713 O O . LEU A 1 100 ? 30.949 3.229 24.328 1.00 67.75 100 LEU A O 1
ATOM 717 N N . GLY A 1 101 ? 30.357 5.101 25.418 1.00 56.66 101 GLY A N 1
ATOM 718 C CA . GLY A 1 101 ? 28.963 4.723 25.662 1.00 56.66 101 GLY A CA 1
ATOM 719 C C . GLY A 1 101 ? 28.091 4.699 24.403 1.00 56.66 101 GLY A C 1
ATOM 720 O O . GLY A 1 101 ? 27.141 3.921 24.334 1.00 56.66 101 GLY A O 1
ATOM 721 N N . LEU A 1 102 ? 28.411 5.516 23.392 1.00 63.31 102 LEU A N 1
ATOM 722 C CA . LEU A 1 102 ? 27.701 5.513 22.112 1.00 63.31 102 LEU A CA 1
ATOM 723 C C . LEU A 1 102 ? 28.610 5.920 20.944 1.00 63.31 102 LEU A C 1
ATOM 725 O O . LEU A 1 102 ? 29.196 7.002 20.937 1.00 63.31 102 LEU A O 1
ATOM 729 N N . LEU A 1 103 ? 28.657 5.071 19.917 1.00 70.44 103 LEU A N 1
ATOM 730 C CA . LEU A 1 103 ? 29.281 5.362 18.627 1.00 70.44 103 LEU A CA 1
ATOM 731 C C . LEU A 1 103 ? 28.218 5.326 17.531 1.00 70.44 103 LEU A C 1
ATOM 733 O O . LEU A 1 103 ? 27.641 4.276 17.262 1.00 70.44 103 LEU A O 1
ATOM 737 N N . THR A 1 104 ? 27.986 6.459 16.874 1.00 64.88 104 THR A N 1
ATOM 738 C CA . THR A 1 104 ? 27.036 6.558 15.760 1.00 64.88 104 THR A CA 1
ATOM 739 C C . THR A 1 104 ? 27.798 6.773 14.461 1.00 64.88 104 THR A C 1
ATOM 741 O O . THR A 1 104 ? 28.438 7.805 14.295 1.00 64.88 104 THR A O 1
ATOM 744 N N . VAL A 1 105 ? 27.722 5.825 13.521 1.00 72.50 105 VAL A N 1
ATOM 745 C CA . VAL A 1 105 ? 28.311 5.956 12.176 1.00 72.50 105 VAL A CA 1
ATOM 746 C C . VAL A 1 105 ? 27.215 5.765 11.137 1.00 72.50 105 VAL A C 1
ATOM 748 O O . VAL A 1 105 ? 26.699 4.663 10.988 1.00 72.50 105 VAL A O 1
ATOM 751 N N . GLN A 1 106 ? 26.816 6.829 10.434 1.00 66.38 106 GLN A N 1
ATOM 752 C CA . GLN A 1 106 ? 25.654 6.775 9.534 1.00 66.38 106 GLN A CA 1
ATOM 753 C C . GLN A 1 106 ? 25.822 7.645 8.285 1.00 66.38 106 GLN A C 1
ATOM 755 O O . GLN A 1 106 ? 26.384 8.734 8.338 1.00 66.38 106 GLN A O 1
ATOM 760 N N . ARG A 1 107 ? 25.264 7.198 7.152 1.00 64.50 107 ARG A N 1
ATOM 761 C CA . ARG A 1 107 ? 25.162 7.985 5.904 1.00 64.50 107 ARG A CA 1
ATOM 762 C C . ARG A 1 107 ? 26.500 8.568 5.397 1.00 64.50 107 ARG A C 1
ATOM 764 O O . ARG A 1 107 ? 26.504 9.637 4.799 1.00 64.50 107 ARG A O 1
ATOM 771 N N . ASN A 1 108 ? 27.630 7.897 5.639 1.00 71.06 108 ASN A N 1
ATOM 772 C CA . ASN A 1 108 ? 28.927 8.292 5.076 1.00 71.06 108 ASN A CA 1
ATOM 773 C C . ASN A 1 108 ? 29.114 7.584 3.724 1.00 71.06 108 ASN A C 1
ATOM 775 O O . ASN A 1 108 ? 29.079 6.360 3.666 1.00 71.06 108 ASN A O 1
ATOM 779 N N . LEU A 1 109 ? 29.261 8.347 2.642 1.00 64.62 109 LEU A N 1
ATOM 780 C CA . LEU A 1 109 ? 29.152 7.848 1.259 1.00 64.62 109 LEU A CA 1
ATOM 781 C C . LEU A 1 109 ? 30.434 7.177 0.733 1.00 64.62 109 LEU A C 1
ATOM 783 O O . LEU A 1 109 ? 30.348 6.332 -0.152 1.00 64.62 109 LEU A O 1
ATOM 787 N N . GLY A 1 110 ? 31.602 7.530 1.276 1.00 60.25 110 GLY A N 1
ATOM 788 C CA . GLY A 1 110 ? 32.905 6.973 0.886 1.00 60.25 110 GLY A CA 1
ATOM 789 C C . GLY A 1 110 ? 33.410 5.818 1.757 1.00 60.25 110 GLY A C 1
ATOM 790 O O . GLY A 1 110 ? 34.543 5.380 1.571 1.00 60.25 110 GLY A O 1
ATOM 791 N N . LEU A 1 111 ? 32.619 5.347 2.726 1.00 62.72 111 LEU A N 1
ATOM 792 C CA . LEU A 1 111 ? 33.099 4.485 3.806 1.00 62.72 111 LEU A CA 1
ATOM 793 C C . LEU A 1 111 ? 33.310 3.041 3.331 1.00 62.72 111 LEU A C 1
ATOM 795 O O . LEU A 1 111 ? 32.357 2.340 3.008 1.00 62.72 111 LEU A O 1
ATOM 799 N N . LEU A 1 112 ? 34.568 2.599 3.312 1.00 61.91 112 LEU A N 1
ATOM 800 C CA . LEU A 1 112 ? 34.979 1.276 2.833 1.00 61.91 112 LEU A CA 1
ATOM 801 C C . LEU A 1 112 ? 35.019 0.227 3.948 1.00 61.91 112 LEU A C 1
ATOM 803 O O . LEU A 1 112 ? 34.781 -0.950 3.688 1.00 61.91 112 LEU A O 1
ATOM 807 N N . THR A 1 113 ? 35.343 0.629 5.182 1.00 56.53 113 THR A N 1
ATOM 808 C CA . THR A 1 113 ? 35.473 -0.294 6.318 1.00 56.53 113 THR A CA 1
ATOM 809 C C . THR A 1 113 ? 34.912 0.291 7.614 1.00 56.53 113 THR A C 1
ATOM 811 O O . THR A 1 113 ? 35.162 1.448 7.966 1.00 56.53 113 THR A O 1
ATOM 814 N N . VAL A 1 114 ? 34.166 -0.548 8.341 1.00 58.09 114 VAL A N 1
ATOM 815 C CA . VAL A 1 114 ? 33.678 -0.310 9.708 1.00 58.09 114 VAL A CA 1
ATOM 816 C C . VAL A 1 114 ? 34.087 -1.509 10.569 1.00 58.09 114 VAL A C 1
ATOM 818 O O . VAL A 1 114 ? 34.120 -2.630 10.056 1.00 58.09 114 VAL A O 1
ATOM 821 N N . PRO A 1 115 ? 34.428 -1.316 11.850 1.00 54.75 115 PRO A N 1
ATOM 822 C CA . PRO A 1 115 ? 34.875 -2.414 12.699 1.00 54.75 115 PRO A CA 1
ATOM 823 C C . PRO A 1 115 ? 33.755 -3.448 12.973 1.00 54.75 115 PRO A C 1
ATOM 825 O O . PRO A 1 115 ? 32.599 -3.087 13.202 1.00 54.75 115 PRO A O 1
ATOM 828 N N . VAL A 1 116 ? 34.089 -4.744 12.907 1.00 46.16 116 VAL A N 1
ATOM 829 C CA . VAL A 1 116 ? 33.141 -5.880 12.847 1.00 46.16 116 VAL A CA 1
ATOM 830 C C . VAL A 1 116 ? 32.404 -6.139 14.170 1.00 46.16 116 VAL A C 1
ATOM 832 O O . VAL A 1 116 ? 31.255 -6.578 14.154 1.00 46.16 116 VAL A O 1
ATOM 835 N N . ALA A 1 117 ? 32.997 -5.837 15.327 1.00 45.88 117 ALA A N 1
ATOM 836 C CA . ALA A 1 117 ? 32.334 -5.996 16.624 1.00 45.88 117 ALA A CA 1
ATOM 837 C C . ALA A 1 117 ? 31.238 -4.937 16.856 1.00 45.88 117 ALA A C 1
ATOM 839 O O . ALA A 1 117 ? 30.302 -5.169 17.623 1.00 45.88 117 ALA A O 1
ATOM 840 N N . LEU A 1 118 ? 31.303 -3.809 16.143 1.00 45.78 118 LEU A N 1
ATOM 841 C CA . LEU A 1 118 ? 30.286 -2.752 16.156 1.00 45.78 118 LEU A CA 1
ATOM 842 C C . LEU A 1 118 ? 29.129 -3.007 15.175 1.00 45.78 118 LEU A C 1
ATOM 844 O O . LEU A 1 118 ? 28.110 -2.320 15.242 1.00 45.78 118 LEU A O 1
ATOM 848 N N . ALA A 1 119 ? 29.221 -4.040 14.329 1.00 39.03 119 ALA A N 1
ATOM 849 C CA . ALA A 1 119 ? 28.187 -4.407 13.358 1.00 39.03 119 ALA A CA 1
ATOM 850 C C . ALA A 1 119 ? 26.857 -4.877 13.988 1.00 39.03 119 ALA A C 1
ATOM 852 O O . ALA A 1 119 ? 25.863 -5.015 13.283 1.00 39.03 119 ALA A O 1
ATOM 853 N N . LYS A 1 120 ? 26.790 -5.070 15.316 1.00 35.50 120 LYS A N 1
ATOM 854 C CA . LYS A 1 120 ? 25.538 -5.391 16.031 1.00 35.50 120 LYS A CA 1
ATOM 855 C C . LYS A 1 120 ? 24.574 -4.202 16.181 1.00 35.50 120 LYS A C 1
ATOM 857 O O . LYS A 1 120 ? 23.404 -4.433 16.457 1.00 35.50 120 LYS A O 1
ATOM 862 N N . ASN A 1 121 ? 25.039 -2.968 15.956 1.00 34.94 121 ASN A N 1
ATOM 863 C CA . ASN A 1 121 ? 24.220 -1.743 15.943 1.00 34.94 121 ASN A CA 1
ATOM 864 C C . ASN A 1 121 ? 24.308 -0.982 14.603 1.00 34.94 121 ASN A C 1
ATOM 866 O O . ASN A 1 121 ? 23.984 0.203 14.530 1.00 34.94 121 ASN A O 1
ATOM 870 N N . VAL A 1 122 ? 24.749 -1.656 13.538 1.00 33.53 122 VAL A N 1
ATOM 871 C CA . VAL A 1 122 ? 24.752 -1.119 12.173 1.00 33.53 122 VAL A CA 1
ATOM 872 C C . VAL A 1 122 ? 23.462 -1.577 11.492 1.00 33.53 122 VAL A C 1
ATOM 874 O O . VAL A 1 122 ? 23.165 -2.771 11.467 1.00 33.53 122 VAL A O 1
ATOM 877 N N . GLU A 1 123 ? 22.662 -0.641 10.971 1.00 33.38 123 GLU A N 1
ATOM 878 C CA . GLU A 1 123 ? 21.517 -0.990 10.120 1.00 33.38 123 GLU A CA 1
ATOM 879 C C . GLU A 1 123 ? 22.000 -1.840 8.930 1.00 33.38 123 GLU A C 1
ATOM 881 O O . GLU A 1 123 ? 23.046 -1.532 8.353 1.00 33.38 123 GLU A O 1
ATOM 886 N N . PRO A 1 124 ? 21.267 -2.891 8.519 1.00 28.80 124 PRO A N 1
ATOM 887 C CA . PRO A 1 124 ? 21.634 -3.672 7.349 1.00 28.80 124 PRO A CA 1
ATOM 888 C C . PRO A 1 124 ? 21.514 -2.790 6.102 1.00 28.80 124 PRO A C 1
ATOM 890 O O . PRO A 1 124 ? 20.429 -2.546 5.580 1.00 28.80 124 PRO A O 1
ATOM 893 N N . GLY A 1 125 ? 22.662 -2.291 5.657 1.00 34.06 125 GLY A N 1
ATOM 894 C CA . GLY A 1 125 ? 22.783 -1.401 4.511 1.00 34.06 125 GLY A CA 1
ATOM 895 C C . GLY A 1 125 ? 24.205 -1.280 3.970 1.00 34.06 125 GLY A C 1
ATOM 896 O O . GLY A 1 125 ? 24.495 -0.287 3.321 1.00 34.06 125 GLY A O 1
ATOM 897 N N . SER A 1 126 ? 25.089 -2.248 4.236 1.00 33.72 126 SER A N 1
ATOM 898 C CA . SER A 1 126 ? 26.355 -2.443 3.505 1.00 33.72 126 SER A CA 1
ATOM 899 C C . SER A 1 126 ? 27.085 -3.693 4.016 1.00 33.72 126 SER A C 1
ATOM 901 O O . SER A 1 126 ? 27.942 -3.576 4.883 1.00 33.72 126 SER A O 1
ATOM 903 N N . PHE A 1 127 ? 26.687 -4.878 3.547 1.00 23.80 127 PHE A N 1
ATOM 904 C CA . PHE A 1 127 ? 27.525 -6.043 3.187 1.00 23.80 127 PHE A CA 1
ATOM 905 C C . PHE A 1 127 ? 26.613 -7.255 2.933 1.00 23.80 127 PHE A C 1
ATOM 907 O O . PHE A 1 127 ? 25.649 -7.479 3.664 1.00 23.80 127 PHE A O 1
ATOM 914 N N . ASP A 1 128 ? 26.893 -7.993 1.857 1.00 28.62 128 ASP A N 1
ATOM 915 C CA . ASP A 1 128 ? 26.186 -9.216 1.484 1.00 28.62 128 ASP A CA 1
ATOM 916 C C . ASP A 1 128 ? 26.561 -10.387 2.409 1.00 28.62 128 ASP A C 1
ATOM 918 O O . ASP A 1 128 ? 27.691 -10.484 2.887 1.00 28.62 128 ASP A O 1
ATOM 922 N N . GLY A 1 129 ? 25.594 -11.272 2.641 1.00 24.17 129 GLY A N 1
ATOM 923 C CA . GLY A 1 129 ? 25.790 -12.565 3.282 1.00 24.17 129 GLY A CA 1
ATOM 924 C C . GLY A 1 129 ? 24.739 -13.544 2.782 1.00 24.17 129 GLY A C 1
ATOM 925 O O . GLY A 1 129 ? 23.822 -13.914 3.508 1.00 24.17 129 GLY A O 1
ATOM 926 N N . SER A 1 130 ? 24.835 -13.907 1.505 1.00 24.58 130 SER A N 1
ATOM 927 C CA . SER A 1 130 ? 24.004 -14.943 0.887 1.00 24.58 130 SER A CA 1
ATOM 928 C C . SER A 1 130 ? 24.600 -16.345 1.093 1.00 24.58 130 SER A C 1
ATOM 930 O O . SER A 1 130 ? 25.443 -16.793 0.327 1.00 24.58 130 SER A O 1
ATOM 932 N N . ARG A 1 131 ? 24.129 -17.052 2.127 1.00 28.38 131 ARG A N 1
ATOM 933 C CA . ARG A 1 131 ? 23.956 -18.521 2.242 1.00 28.38 131 ARG A CA 1
ATOM 934 C C . ARG A 1 131 ? 22.831 -18.672 3.278 1.00 28.38 131 ARG A C 1
ATOM 936 O O . ARG A 1 131 ? 22.921 -18.045 4.320 1.00 28.38 131 ARG A O 1
ATOM 943 N N . GLU A 1 132 ? 21.699 -19.330 3.079 1.00 26.67 132 GLU A N 1
ATOM 944 C CA . GLU A 1 132 ? 21.355 -20.568 2.388 1.00 26.67 132 GLU A CA 1
ATOM 945 C C . GLU A 1 132 ? 19.870 -20.487 1.980 1.00 26.67 132 GLU A C 1
ATOM 947 O O . GLU A 1 132 ? 19.109 -19.784 2.638 1.00 26.67 132 GLU A O 1
ATOM 952 N N . LEU A 1 133 ? 19.461 -21.193 0.920 1.00 24.30 133 LEU A N 1
ATOM 953 C CA . LEU A 1 133 ? 18.181 -21.918 0.830 1.00 24.30 133 LEU A CA 1
ATOM 954 C C . LEU A 1 133 ? 18.135 -22.657 -0.515 1.00 24.30 133 LEU A C 1
ATOM 956 O O . LEU A 1 133 ? 17.812 -22.091 -1.559 1.00 24.30 133 LEU A O 1
ATOM 960 N N . GLY A 1 134 ? 18.488 -23.941 -0.463 1.00 21.48 134 GLY A N 1
ATOM 961 C CA . GLY A 1 134 ? 17.931 -24.941 -1.361 1.00 21.48 134 GLY A CA 1
ATOM 962 C C . GLY A 1 134 ? 16.555 -25.352 -0.836 1.00 21.48 134 GLY A C 1
ATOM 963 O O . GLY A 1 134 ? 16.365 -25.528 0.364 1.00 21.48 134 GLY A O 1
ATOM 964 N N . SER A 1 135 ? 15.608 -25.433 -1.757 1.00 21.84 135 SER A N 1
ATOM 965 C CA . SER A 1 135 ? 14.233 -25.914 -1.628 1.00 21.84 135 SER A CA 1
ATOM 966 C C . SER A 1 135 ? 14.105 -27.291 -0.973 1.00 21.84 135 SER A C 1
ATOM 968 O O . SER A 1 135 ? 14.899 -28.169 -1.294 1.00 21.84 135 SER A O 1
ATOM 970 N N . PHE A 1 136 ? 13.034 -27.514 -0.206 1.00 21.23 136 PHE A N 1
ATOM 971 C CA . PHE A 1 136 ? 12.269 -28.764 -0.287 1.00 21.23 136 PHE A CA 1
ATOM 972 C C . PHE A 1 136 ? 10.806 -28.535 0.122 1.00 21.23 136 PHE A C 1
ATOM 974 O O . PHE A 1 136 ? 10.489 -28.051 1.208 1.00 21.23 136 PHE A O 1
ATOM 981 N N . ASP A 1 137 ? 9.938 -28.858 -0.819 1.00 24.08 137 ASP A N 1
ATOM 982 C CA . ASP A 1 137 ? 8.509 -29.099 -0.751 1.00 24.08 137 ASP A CA 1
ATOM 983 C C . ASP A 1 137 ? 8.242 -30.538 -0.278 1.00 24.08 137 ASP A C 1
ATOM 985 O O . ASP A 1 137 ? 8.936 -31.476 -0.657 1.00 24.08 137 ASP A O 1
ATOM 989 N N . GLY A 1 138 ? 7.230 -30.733 0.569 1.00 21.62 138 GLY A N 1
ATOM 990 C CA . GLY A 1 138 ? 6.867 -32.071 1.031 1.00 21.62 138 GLY A CA 1
ATOM 991 C C . GLY A 1 138 ? 5.801 -32.056 2.114 1.00 21.62 138 GLY A C 1
ATOM 992 O O . GLY A 1 138 ? 6.090 -31.954 3.302 1.00 21.62 138 GLY A O 1
ATOM 993 N N . SER A 1 139 ? 4.546 -32.184 1.700 1.00 22.45 139 SER A N 1
ATOM 994 C CA . SER A 1 139 ? 3.457 -32.630 2.562 1.00 22.45 139 SER A CA 1
ATOM 995 C C . SER A 1 139 ? 3.642 -34.107 2.930 1.00 22.45 139 SER A C 1
ATOM 997 O O . SER A 1 139 ? 3.603 -34.953 2.041 1.00 22.45 139 SER A O 1
ATOM 999 N N . SER A 1 140 ? 3.737 -34.432 4.221 1.00 22.42 140 SER A N 1
ATOM 1000 C CA . SER A 1 140 ? 3.273 -35.723 4.754 1.00 22.42 140 SER A CA 1
ATOM 1001 C C . SER A 1 140 ? 3.107 -35.669 6.274 1.00 22.42 140 SER A C 1
ATOM 1003 O O . SER A 1 140 ? 4.048 -35.400 7.018 1.00 22.42 140 SER A O 1
ATOM 1005 N N . SER A 1 141 ? 1.886 -35.946 6.714 1.00 24.25 141 SER A N 1
ATOM 1006 C CA . SER A 1 141 ? 1.473 -36.244 8.083 1.00 24.25 141 SER A CA 1
ATOM 1007 C C . SER A 1 141 ? 1.861 -37.667 8.520 1.00 24.25 141 SER A C 1
ATOM 1009 O O . SER A 1 141 ? 1.902 -38.567 7.690 1.00 24.25 141 SER A O 1
ATOM 1011 N N . PHE A 1 142 ? 2.090 -37.818 9.833 1.00 21.98 142 PHE A N 1
ATOM 1012 C CA . PHE A 1 142 ? 2.057 -39.008 10.710 1.00 21.98 142 PHE A CA 1
ATOM 1013 C C . PHE A 1 142 ? 2.042 -40.426 10.099 1.00 21.98 142 PHE A C 1
ATOM 1015 O O . PHE A 1 142 ? 1.156 -40.795 9.336 1.00 21.98 142 PHE A O 1
ATOM 1022 N N . GLY A 1 143 ? 2.955 -41.278 10.582 1.00 20.44 143 GLY A N 1
ATOM 1023 C CA . GLY A 1 143 ? 2.982 -42.711 10.281 1.00 20.44 143 GLY A CA 1
ATOM 1024 C C . GLY A 1 143 ? 2.082 -43.580 11.170 1.00 20.44 143 GLY A C 1
ATOM 1025 O O . GLY A 1 143 ? 1.887 -43.278 12.346 1.00 20.44 143 GLY A O 1
ATOM 1026 N N . LYS A 1 144 ? 1.606 -44.701 10.606 1.00 22.91 144 LYS A N 1
ATOM 1027 C CA . LYS A 1 144 ? 1.801 -46.092 11.080 1.00 22.91 144 LYS A CA 1
ATOM 1028 C C . LYS A 1 144 ? 1.022 -47.086 10.192 1.00 22.91 144 LYS A C 1
ATOM 1030 O O . LYS A 1 144 ? -0.163 -46.896 9.971 1.00 22.91 144 LYS A O 1
ATOM 1035 N N . ASN A 1 145 ? 1.742 -48.126 9.752 1.00 22.05 145 ASN A N 1
ATOM 1036 C CA . ASN A 1 145 ? 1.372 -49.513 9.404 1.00 22.05 145 ASN A CA 1
ATOM 1037 C C . ASN A 1 145 ? -0.018 -49.823 8.810 1.00 22.05 145 ASN A C 1
ATOM 1039 O O . ASN A 1 145 ? -0.993 -49.696 9.535 1.00 22.05 145 ASN A O 1
ATOM 1043 N N . VAL A 1 146 ? -0.061 -50.400 7.593 1.00 22.75 146 VAL A N 1
ATOM 1044 C CA . VAL A 1 146 ? -0.655 -51.719 7.219 1.00 22.75 146 VAL A CA 1
ATOM 1045 C C . VAL A 1 146 ? -0.193 -52.085 5.780 1.00 22.75 146 VAL A C 1
ATOM 1047 O O . VAL A 1 146 ? 0.059 -51.203 4.966 1.00 22.75 146 VAL A O 1
ATOM 1050 N N . GLU A 1 147 ? -0.008 -53.388 5.538 1.00 21.23 147 GLU A N 1
ATOM 1051 C CA . GLU A 1 147 ? 0.570 -54.131 4.393 1.00 21.23 147 GLU A CA 1
ATOM 1052 C C . GLU A 1 147 ? -0.073 -53.961 2.987 1.00 21.23 147 GLU A C 1
ATOM 1054 O O . GLU A 1 147 ? -1.167 -53.406 2.875 1.00 21.23 147 GLU A O 1
ATOM 1059 N N . PRO A 1 148 ? 0.590 -54.438 1.897 1.00 24.70 148 PRO A N 1
ATOM 1060 C CA . PRO A 1 148 ? 0.244 -54.103 0.515 1.00 24.70 148 PRO A CA 1
ATOM 1061 C C . PRO A 1 148 ? -0.751 -55.082 -0.131 1.00 24.70 148 PRO A C 1
ATOM 1063 O O . PRO A 1 148 ? -0.601 -56.300 -0.048 1.00 24.70 148 PRO A O 1
ATOM 1066 N N . GLY A 1 149 ? -1.721 -54.533 -0.867 1.00 21.33 149 GLY A N 1
ATOM 1067 C CA . GLY A 1 149 ? -2.635 -55.271 -1.738 1.00 21.33 149 GLY A CA 1
ATOM 1068 C C . GLY A 1 149 ? -2.739 -54.600 -3.107 1.00 21.33 149 GLY A C 1
ATOM 1069 O O . GLY A 1 149 ? -3.074 -53.425 -3.210 1.00 21.33 149 GLY A O 1
ATOM 1070 N N . SER A 1 150 ? -2.412 -55.369 -4.141 1.00 21.83 150 SER A N 1
ATOM 1071 C CA . SER A 1 150 ? -2.552 -55.101 -5.576 1.00 21.83 150 SER A CA 1
ATOM 1072 C C . SER A 1 150 ? -3.919 -54.546 -5.988 1.00 21.83 150 SER A C 1
ATOM 1074 O O . SER A 1 150 ? -4.919 -55.079 -5.518 1.00 21.83 150 SER A O 1
ATOM 1076 N N . PHE A 1 151 ? -3.970 -53.625 -6.960 1.00 22.09 151 PHE A N 1
ATOM 1077 C CA . PHE A 1 151 ? -4.963 -53.664 -8.047 1.00 22.09 151 PHE A CA 1
ATOM 1078 C C . PHE A 1 151 ? -4.568 -52.737 -9.210 1.00 22.09 151 PHE A C 1
ATOM 1080 O O . PHE A 1 151 ? -4.023 -51.652 -9.008 1.00 22.09 151 PHE A O 1
ATOM 1087 N N . ASP A 1 152 ? -4.810 -53.228 -10.422 1.00 23.69 152 ASP A N 1
ATOM 1088 C CA . ASP A 1 152 ? -4.625 -52.579 -11.717 1.00 23.69 152 ASP A CA 1
ATOM 1089 C C . ASP A 1 152 ? -5.808 -51.653 -12.064 1.00 23.69 152 ASP A C 1
ATOM 1091 O O . ASP A 1 152 ? -6.812 -51.602 -11.354 1.00 23.69 152 ASP A O 1
ATOM 1095 N N . GLY A 1 153 ? -5.698 -50.896 -13.162 1.00 23.33 153 GLY A N 1
ATOM 1096 C CA . GLY A 1 153 ? -6.838 -50.131 -13.673 1.00 23.33 153 GLY A CA 1
ATOM 1097 C C . GLY A 1 153 ? -6.480 -48.953 -14.569 1.00 23.33 153 GLY A C 1
ATOM 1098 O O . GLY A 1 153 ? -6.645 -47.798 -14.191 1.00 23.33 153 GLY A O 1
ATOM 1099 N N . SER A 1 154 ? -6.027 -49.250 -15.782 1.00 23.08 154 SER A N 1
ATOM 1100 C CA . SER A 1 154 ? -6.135 -48.364 -16.941 1.00 23.08 154 SER A CA 1
ATOM 1101 C C . SER A 1 154 ? -7.605 -48.048 -17.255 1.00 23.08 154 SER A C 1
ATOM 1103 O O . SER A 1 154 ? -8.448 -48.941 -17.178 1.00 23.08 154 SER A O 1
ATOM 1105 N N . ARG A 1 155 ? -7.913 -46.809 -17.674 1.00 24.30 155 ARG A N 1
ATOM 1106 C CA . ARG A 1 155 ? -8.978 -46.511 -18.654 1.00 24.30 155 ARG A CA 1
ATOM 1107 C C . ARG A 1 155 ? -8.930 -45.070 -19.172 1.00 24.30 155 ARG A C 1
ATOM 1109 O O . ARG A 1 155 ? -8.720 -44.118 -18.429 1.00 24.30 155 ARG A O 1
ATOM 1116 N N . GLU A 1 156 ? -9.109 -45.011 -20.483 1.00 24.03 156 GLU A N 1
ATOM 1117 C CA . GLU A 1 156 ? -9.128 -43.891 -21.422 1.00 24.03 156 GLU A CA 1
ATOM 1118 C C . GLU A 1 156 ? -10.374 -42.996 -21.299 1.00 24.03 156 GLU A C 1
ATOM 1120 O O . GLU A 1 156 ? -11.336 -43.370 -20.630 1.00 24.03 156 GLU A O 1
ATOM 1125 N N . LEU A 1 157 ? -10.341 -41.858 -22.015 1.00 23.92 157 LEU A N 1
ATOM 1126 C CA . LEU A 1 157 ? -11.395 -41.209 -22.835 1.00 23.92 157 LEU A CA 1
ATOM 1127 C C . LEU A 1 157 ? -10.971 -39.735 -23.032 1.00 23.92 157 LEU A C 1
ATOM 1129 O O . LEU A 1 157 ? -10.622 -39.073 -22.064 1.00 23.92 157 LEU A O 1
ATOM 1133 N N . GLY A 1 158 ? -10.963 -39.101 -24.201 1.00 22.44 158 GLY A N 1
ATOM 1134 C CA . GLY A 1 158 ? -11.341 -39.457 -25.562 1.00 22.44 158 GLY A CA 1
ATOM 1135 C C . GLY A 1 158 ? -11.198 -38.180 -26.407 1.00 22.44 158 GLY A C 1
ATOM 1136 O O . GLY A 1 158 ? -11.560 -37.093 -25.957 1.00 22.44 158 GLY A O 1
ATOM 1137 N N . SER A 1 159 ? -10.610 -38.309 -27.593 1.00 21.27 159 SER A N 1
ATOM 1138 C CA . SER A 1 159 ? -10.563 -37.292 -28.642 1.00 21.27 159 SER A CA 1
ATOM 1139 C C . SER A 1 159 ? -11.951 -37.074 -29.246 1.00 21.27 159 SER A C 1
ATOM 1141 O O . SER A 1 159 ? -12.750 -38.009 -29.324 1.00 21.27 159 SER A O 1
ATOM 1143 N N . PHE A 1 160 ? -12.228 -35.850 -29.693 1.00 21.39 160 PHE A N 1
ATOM 1144 C CA . PHE A 1 160 ? -13.301 -35.603 -30.647 1.00 21.39 160 PHE A CA 1
ATOM 1145 C C . PHE A 1 160 ? -12.849 -34.597 -31.700 1.00 21.39 160 PHE A C 1
ATOM 1147 O O . PHE A 1 160 ? -12.343 -33.513 -31.399 1.00 21.39 160 PHE A O 1
ATOM 1154 N N . ASP A 1 161 ? -13.067 -35.021 -32.934 1.00 23.50 161 ASP A N 1
ATOM 1155 C CA . ASP A 1 161 ? -12.553 -34.480 -34.175 1.00 23.50 161 ASP A CA 1
ATOM 1156 C C . ASP A 1 161 ? -13.742 -33.938 -34.988 1.00 23.50 161 ASP A C 1
ATOM 1158 O O . ASP A 1 161 ? -14.882 -34.370 -34.805 1.00 23.50 161 ASP A O 1
ATOM 1162 N N . GLY A 1 162 ? -13.476 -33.033 -35.931 1.00 22.48 162 GLY A N 1
ATOM 1163 C CA . GLY A 1 162 ? -14.443 -32.613 -36.956 1.00 22.48 162 GLY A CA 1
ATOM 1164 C C . GLY A 1 162 ? -14.132 -31.213 -37.489 1.00 22.48 162 GLY A C 1
ATOM 1165 O O . GLY A 1 162 ? -14.595 -30.223 -36.940 1.00 22.48 162 GLY A O 1
ATOM 1166 N N . SER A 1 163 ? -13.157 -31.044 -38.387 1.00 21.73 163 SER A N 1
ATOM 1167 C CA . SER A 1 163 ? -13.264 -31.143 -39.859 1.00 21.73 163 SER A CA 1
ATOM 1168 C C . SER A 1 163 ? -14.283 -30.185 -40.497 1.00 21.73 163 SER A C 1
ATOM 1170 O O . SER A 1 163 ? -15.488 -30.385 -40.371 1.00 21.73 163 SER A O 1
ATOM 1172 N N . SER A 1 164 ? -13.793 -29.196 -41.257 1.00 22.47 164 SER A N 1
ATOM 1173 C CA . SER A 1 164 ? -14.045 -28.936 -42.701 1.00 22.47 164 SER A CA 1
ATOM 1174 C C . SER A 1 164 ? -14.549 -27.489 -42.868 1.00 22.47 164 SER A C 1
ATOM 1176 O O . SER A 1 164 ? -15.241 -27.000 -41.988 1.00 22.47 164 SER A O 1
ATOM 1178 N N . SER A 1 165 ? -14.241 -26.679 -43.884 1.00 22.11 165 SER A N 1
ATOM 1179 C CA . SER A 1 165 ? -13.525 -26.809 -45.163 1.00 22.11 165 SER A CA 1
ATOM 1180 C C . SER A 1 165 ? -13.453 -25.406 -45.813 1.00 22.11 165 SER A C 1
ATOM 1182 O O . SER A 1 165 ? -14.360 -24.619 -45.577 1.00 22.11 165 SER A O 1
ATOM 1184 N N . PHE A 1 166 ? -12.406 -25.145 -46.622 1.00 21.61 166 PHE A N 1
ATOM 1185 C CA . PHE A 1 166 ? -12.317 -24.320 -47.862 1.00 21.61 166 PHE A CA 1
ATOM 1186 C C . PHE A 1 166 ? -13.294 -23.132 -48.056 1.00 21.61 166 PHE A C 1
ATOM 1188 O O . PHE A 1 166 ? -14.495 -23.287 -47.934 1.00 21.61 166 PHE A O 1
ATOM 1195 N N . SER A 1 167 ? -12.962 -21.936 -48.551 1.00 21.84 167 SER A N 1
ATOM 1196 C CA . SER A 1 167 ? -11.940 -21.371 -49.457 1.00 21.84 167 SER A CA 1
ATOM 1197 C C . SER A 1 167 ? -12.264 -19.848 -49.532 1.00 21.84 167 SER A C 1
ATOM 1199 O O . SER A 1 167 ? -13.379 -19.477 -49.184 1.00 21.84 167 SER A O 1
ATOM 1201 N N . LYS A 1 168 ? -11.431 -18.869 -49.907 1.00 24.17 168 LYS A N 1
ATOM 1202 C CA . LYS A 1 168 ? -10.762 -18.606 -51.192 1.00 24.17 168 LYS A CA 1
ATOM 1203 C C . LYS A 1 168 ? -10.012 -17.258 -51.054 1.00 24.17 168 LYS A C 1
ATOM 1205 O O . LYS A 1 168 ? -10.475 -16.364 -50.354 1.00 24.17 168 LYS A O 1
ATOM 1210 N N . ASN A 1 169 ? -8.898 -17.149 -51.771 1.00 23.58 169 ASN A N 1
ATOM 1211 C CA . ASN A 1 169 ? -7.999 -16.001 -51.974 1.00 23.58 169 ASN A CA 1
ATOM 1212 C C . ASN A 1 169 ? -8.680 -14.656 -52.295 1.00 23.58 169 ASN A C 1
ATOM 1214 O O . ASN A 1 169 ? -9.620 -14.681 -53.082 1.00 23.58 169 ASN A O 1
ATOM 1218 N N . VAL A 1 170 ? -8.081 -13.528 -51.862 1.00 23.67 170 VAL A N 1
ATOM 1219 C CA . VAL A 1 170 ? -7.657 -12.381 -52.713 1.00 23.67 170 VAL A CA 1
ATOM 1220 C C . VAL A 1 170 ? -6.489 -11.635 -52.021 1.00 23.67 170 VAL A C 1
ATOM 1222 O O . VAL A 1 170 ? -6.554 -11.338 -50.832 1.00 23.67 170 VAL A O 1
ATOM 1225 N N . GLU A 1 171 ? -5.423 -11.375 -52.782 1.00 24.00 171 GLU A N 1
ATOM 1226 C CA . GLU A 1 171 ? -4.189 -10.634 -52.447 1.00 24.00 171 GLU A CA 1
ATOM 1227 C C . GLU A 1 171 ? -4.343 -9.086 -52.545 1.00 24.00 171 GLU A C 1
ATOM 1229 O O . GLU A 1 171 ? -5.386 -8.605 -52.987 1.00 24.00 171 GLU A O 1
ATOM 1234 N N . PRO A 1 172 ? -3.345 -8.278 -52.116 1.00 28.78 172 PRO A N 1
ATOM 1235 C CA . PRO A 1 172 ? -3.541 -6.899 -51.666 1.00 28.78 172 PRO A CA 1
ATOM 1236 C C . PRO A 1 172 ? -3.436 -5.843 -52.780 1.00 28.78 172 PRO A C 1
ATOM 1238 O O . PRO A 1 172 ? -2.596 -5.928 -53.673 1.00 28.78 172 PRO A O 1
ATOM 1241 N N . GLY A 1 173 ? -4.247 -4.786 -52.673 1.00 22.55 173 GLY A N 1
ATOM 1242 C CA . GLY A 1 173 ? -4.183 -3.599 -53.529 1.00 22.55 173 GLY A CA 1
ATOM 1243 C C . GLY A 1 173 ? -3.568 -2.398 -52.811 1.00 22.55 173 GLY A C 1
ATOM 1244 O O . GLY A 1 173 ? -4.173 -1.820 -51.913 1.00 22.55 173 GLY A O 1
ATOM 1245 N N . SER A 1 174 ? -2.369 -2.020 -53.244 1.00 23.20 174 SER A N 1
ATOM 1246 C CA . SER A 1 174 ? -1.724 -0.722 -53.033 1.00 23.20 174 SER A CA 1
ATOM 1247 C C . SER A 1 174 ? -2.500 0.417 -53.705 1.00 23.20 174 SER A C 1
ATOM 1249 O O . SER A 1 174 ? -2.902 0.250 -54.855 1.00 23.20 174 SER A O 1
ATOM 1251 N N . PHE A 1 175 ? -2.597 1.596 -53.077 1.00 22.69 175 PHE A N 1
ATOM 1252 C CA . PHE A 1 175 ? -2.744 2.856 -53.819 1.00 22.69 175 PHE A CA 1
ATOM 1253 C C . PHE A 1 175 ? -2.129 4.047 -53.061 1.00 22.69 175 PHE A C 1
ATOM 1255 O O . PHE A 1 175 ? -2.505 4.362 -51.933 1.00 22.69 175 PHE A O 1
ATOM 1262 N N . ASP A 1 176 ? -1.150 4.653 -53.729 1.00 24.33 176 ASP A N 1
ATOM 1263 C CA . ASP A 1 176 ? -0.533 5.968 -53.532 1.00 24.33 176 ASP A CA 1
ATOM 1264 C C . ASP A 1 176 ? -1.466 7.070 -54.080 1.00 24.33 176 ASP A C 1
ATOM 1266 O O . ASP A 1 176 ? -2.265 6.814 -54.979 1.00 24.33 176 ASP A O 1
ATOM 1270 N N . GLY A 1 177 ? -1.372 8.301 -53.572 1.00 23.62 177 GLY A N 1
ATOM 1271 C CA . GLY A 1 177 ? -2.068 9.431 -54.182 1.00 23.62 177 GLY A CA 1
ATOM 1272 C C . GLY A 1 177 ? -2.105 10.700 -53.340 1.00 23.62 177 GLY A C 1
ATOM 1273 O O . GLY A 1 177 ? -3.146 11.073 -52.807 1.00 23.62 177 GLY A O 1
ATOM 1274 N N . SER A 1 178 ? -0.973 11.395 -53.288 1.00 23.95 178 SER A N 1
ATOM 1275 C CA . SER A 1 178 ? -0.845 12.828 -52.993 1.00 23.95 178 SER A CA 1
ATOM 1276 C C . SER A 1 178 ? -1.932 13.709 -53.636 1.00 23.95 178 SER A C 1
ATOM 1278 O O . SER A 1 178 ? -2.176 13.577 -54.836 1.00 23.95 178 SER A O 1
ATOM 1280 N N . LYS A 1 179 ? -2.464 14.702 -52.903 1.00 24.95 179 LYS A N 1
ATOM 1281 C CA . LYS A 1 179 ? -2.925 15.984 -53.473 1.00 24.95 179 LYS A CA 1
ATOM 1282 C C . LYS A 1 179 ? -2.704 17.157 -52.516 1.00 24.95 179 LYS A C 1
ATOM 1284 O O . LYS A 1 179 ? -2.945 17.074 -51.316 1.00 24.95 179 LYS A O 1
ATOM 1289 N N . GLU A 1 180 ? -2.211 18.223 -53.127 1.00 23.92 180 GLU A N 1
ATOM 1290 C CA . GLU A 1 180 ? -1.737 19.486 -52.584 1.00 23.92 180 GLU A CA 1
ATOM 1291 C C . GLU A 1 180 ? -2.845 20.498 -52.229 1.00 23.92 180 GLU A C 1
ATOM 1293 O O . GLU A 1 180 ? -3.948 20.453 -52.765 1.00 23.92 180 GLU A O 1
ATOM 1298 N N . LEU A 1 181 ? -2.434 21.458 -51.387 1.00 23.52 181 LEU A N 1
ATOM 1299 C CA . LEU A 1 181 ? -2.694 22.908 -51.415 1.00 23.52 181 LEU A CA 1
ATOM 1300 C C . LEU A 1 181 ? -4.140 23.440 -51.448 1.00 23.52 181 LEU A C 1
ATOM 1302 O O . LEU A 1 181 ? -4.850 23.396 -52.447 1.00 23.52 181 LEU A O 1
ATOM 1306 N N . GLY A 1 182 ? -4.467 24.162 -50.373 1.00 22.73 182 GLY A N 1
ATOM 1307 C CA . GLY A 1 182 ? -5.489 25.203 -50.329 1.00 22.73 182 GLY A CA 1
ATOM 1308 C C . GLY A 1 182 ? -5.087 26.281 -49.323 1.00 22.73 182 GLY A C 1
ATOM 1309 O O . GLY A 1 182 ? -5.368 26.171 -48.135 1.00 22.73 182 GLY A O 1
ATOM 1310 N N . SER A 1 183 ? -4.377 27.298 -49.806 1.00 21.42 183 SER A N 1
ATOM 1311 C CA . SER A 1 183 ? -4.070 28.549 -49.109 1.00 21.42 183 SER A CA 1
ATOM 1312 C C . SER A 1 183 ? -5.336 29.373 -48.858 1.00 21.42 183 SER A C 1
ATOM 1314 O O . SER A 1 183 ? -6.120 29.572 -49.787 1.00 21.42 183 SER A O 1
ATOM 1316 N N . PHE A 1 184 ? -5.483 29.944 -47.661 1.00 22.31 184 PHE A N 1
ATOM 1317 C CA . PHE A 1 184 ? -6.327 31.120 -47.453 1.00 22.31 184 PHE A CA 1
ATOM 1318 C C . PHE A 1 184 ? -5.581 32.138 -46.588 1.00 22.31 184 PHE A C 1
ATOM 1320 O O . PHE A 1 184 ? -5.223 31.863 -45.444 1.00 22.31 184 PHE A O 1
ATOM 1327 N N . ASP A 1 185 ? -5.312 33.287 -47.199 1.00 22.64 185 ASP A N 1
ATOM 1328 C CA . ASP A 1 185 ? -4.750 34.495 -46.603 1.00 22.64 185 ASP A CA 1
ATOM 1329 C C . ASP A 1 185 ? -5.904 35.417 -46.167 1.00 22.64 185 ASP A C 1
ATOM 1331 O O . ASP A 1 185 ? -6.987 35.404 -46.757 1.00 22.64 185 ASP A O 1
ATOM 1335 N N . GLY A 1 186 ? -5.686 36.202 -45.116 1.00 23.09 186 GLY A N 1
ATOM 1336 C CA . GLY A 1 186 ? -6.713 37.014 -44.466 1.00 23.09 186 GLY A CA 1
ATOM 1337 C C . GLY A 1 186 ? -6.154 37.840 -43.314 1.00 23.09 186 GLY A C 1
ATOM 1338 O O . GLY A 1 186 ? -6.433 37.589 -42.145 1.00 23.09 186 GLY A O 1
ATOM 1339 N N . SER A 1 187 ? -5.337 38.828 -43.659 1.00 21.31 187 SER A N 1
ATOM 1340 C CA . SER A 1 187 ? -4.774 39.851 -42.777 1.00 21.31 187 SER A CA 1
ATOM 1341 C C . SER A 1 187 ? -5.812 40.894 -42.308 1.00 21.31 187 SER A C 1
ATOM 1343 O O . SER A 1 187 ? -6.650 41.316 -43.101 1.00 21.31 187 SER A O 1
ATOM 1345 N N . ARG A 1 188 ? -5.715 41.360 -41.040 1.00 22.88 188 ARG A N 1
ATOM 1346 C CA . ARG A 1 188 ? -5.782 42.788 -40.597 1.00 22.88 188 ARG A CA 1
ATOM 1347 C C . ARG A 1 188 ? -5.808 42.985 -39.058 1.00 22.88 188 ARG A C 1
ATOM 1349 O O . ARG A 1 188 ? -6.816 42.791 -38.398 1.00 22.88 188 ARG A O 1
ATOM 1356 N N . SER A 1 189 ? -4.648 43.390 -38.532 1.00 21.88 189 SER A N 1
ATOM 1357 C CA . SER A 1 189 ? -4.330 44.575 -37.695 1.00 21.88 189 SER A CA 1
ATOM 1358 C C . SER A 1 189 ? -5.291 45.205 -36.647 1.00 21.88 189 SER A C 1
ATOM 1360 O O . SER A 1 189 ? -6.349 45.708 -37.003 1.00 21.88 189 SER A O 1
ATOM 1362 N N . LEU A 1 190 ? -4.707 45.416 -35.445 1.00 21.88 190 LEU A N 1
ATOM 1363 C CA . LEU A 1 190 ? -4.633 46.640 -34.596 1.00 21.88 190 LEU A CA 1
ATOM 1364 C C . LEU A 1 190 ? -5.890 47.255 -33.930 1.00 21.88 190 LEU A C 1
ATOM 1366 O O . LEU A 1 190 ? -6.798 47.723 -34.602 1.00 21.88 190 LEU A O 1
ATOM 1370 N N . GLY A 1 191 ? -5.806 47.475 -32.604 1.00 22.58 191 GLY A N 1
ATOM 1371 C CA . GLY A 1 191 ? -6.585 48.508 -31.896 1.00 22.58 191 GLY A CA 1
ATOM 1372 C C . GLY A 1 191 ? -6.555 48.430 -30.361 1.00 22.58 191 GLY A C 1
ATOM 1373 O O . GLY A 1 191 ? -7.125 47.519 -29.781 1.00 22.58 191 GLY A O 1
ATOM 1374 N N . LYS A 1 192 ? -5.888 49.399 -29.719 1.00 23.00 192 LYS A N 1
ATOM 1375 C CA . LYS A 1 192 ? -5.782 49.649 -28.263 1.00 23.00 192 LYS A CA 1
ATOM 1376 C C . LYS A 1 192 ? -7.073 50.239 -27.654 1.00 23.00 192 LYS A C 1
ATOM 1378 O O . LYS A 1 192 ? -7.807 50.889 -28.386 1.00 23.00 192 LYS A O 1
ATOM 1383 N N . ASN A 1 193 ? -7.250 50.086 -26.330 1.00 23.16 193 ASN A N 1
ATOM 1384 C CA . ASN A 1 193 ? -7.790 51.028 -25.303 1.00 23.16 193 ASN A CA 1
ATOM 1385 C C . ASN A 1 193 ? -7.946 50.203 -23.997 1.00 23.16 193 ASN A C 1
ATOM 1387 O O . ASN A 1 193 ? -8.561 49.146 -24.053 1.00 23.16 193 ASN A O 1
ATOM 1391 N N . VAL A 1 194 ? -7.260 50.399 -22.861 1.00 22.66 194 VAL A N 1
ATOM 1392 C CA . VAL A 1 194 ? -7.018 51.547 -21.951 1.00 22.66 194 VAL A CA 1
ATOM 1393 C C . VAL A 1 194 ? -8.278 52.039 -21.218 1.00 22.66 194 VAL A C 1
ATOM 1395 O O . VAL A 1 194 ? -9.155 52.611 -21.852 1.00 22.66 194 VAL A O 1
ATOM 1398 N N . ASP A 1 195 ? -8.291 51.759 -19.900 1.00 23.14 195 ASP A N 1
ATOM 1399 C CA . ASP A 1 195 ? -8.820 52.491 -18.715 1.00 23.14 195 ASP A CA 1
ATOM 1400 C C . ASP A 1 195 ? -9.480 51.512 -17.712 1.00 23.14 195 ASP A C 1
ATOM 1402 O O . ASP A 1 195 ? -10.402 50.781 -18.057 1.00 23.14 195 ASP A O 1
ATOM 1406 N N . LEU A 1 196 ? -8.893 51.220 -16.537 1.00 22.22 196 LEU A N 1
ATOM 1407 C CA . LEU A 1 196 ? -8.827 52.016 -15.291 1.00 22.22 196 LEU A CA 1
ATOM 1408 C C . LEU A 1 196 ? -10.208 52.473 -14.793 1.00 22.22 196 LEU A C 1
ATOM 1410 O O . LEU A 1 196 ? -10.805 53.334 -15.415 1.00 22.22 196 LEU A O 1
ATOM 1414 N N . PHE A 1 197 ? -10.673 51.949 -13.648 1.00 23.42 197 PHE A N 1
ATOM 1415 C CA . PHE A 1 197 ? -11.104 52.761 -12.495 1.00 23.42 197 PHE A CA 1
ATOM 1416 C C . PHE A 1 197 ? -11.407 51.914 -11.242 1.00 23.42 197 PHE A C 1
ATOM 1418 O O . PHE A 1 197 ? -11.853 50.771 -11.303 1.00 23.42 197 PHE A O 1
ATOM 1425 N N . GLU A 1 198 ? -11.097 52.533 -10.105 1.00 23.44 198 GLU A N 1
ATOM 1426 C CA . GLU A 1 198 ? -11.059 52.047 -8.728 1.00 23.44 198 GLU A CA 1
ATOM 1427 C C . GLU A 1 198 ? -12.418 51.871 -8.020 1.00 23.44 198 GLU A C 1
ATOM 1429 O O . GLU A 1 198 ? -13.426 52.486 -8.359 1.00 23.44 198 GLU A O 1
ATOM 1434 N N . ASN A 1 199 ? -12.351 51.086 -6.936 1.00 23.30 199 ASN A N 1
ATOM 1435 C CA . ASN A 1 199 ? -13.067 51.179 -5.655 1.00 23.30 199 ASN A CA 1
ATOM 1436 C C . ASN A 1 199 ? -14.056 52.341 -5.437 1.00 23.30 199 ASN A C 1
ATOM 1438 O O . ASN A 1 199 ? -13.677 53.509 -5.495 1.00 23.30 199 ASN A O 1
ATOM 1442 N N . ARG A 1 200 ? -15.227 52.010 -4.869 1.00 23.23 200 ARG A N 1
ATOM 1443 C CA . ARG A 1 200 ? -15.842 52.778 -3.768 1.00 23.23 200 ARG A CA 1
ATOM 1444 C C . ARG A 1 200 ? -16.823 51.936 -2.951 1.00 23.23 200 ARG A C 1
ATOM 1446 O O . ARG A 1 200 ? -17.544 51.093 -3.470 1.00 23.23 200 ARG A O 1
ATOM 1453 N N . SER A 1 201 ? -16.821 52.206 -1.655 1.00 23.44 201 SER A N 1
ATOM 1454 C CA . SER A 1 201 ? -17.609 51.587 -0.595 1.00 23.44 201 SER A CA 1
ATOM 1455 C C . SER A 1 201 ? -18.668 52.553 -0.030 1.00 23.44 201 SER A C 1
ATOM 1457 O O . SER A 1 201 ? -18.541 53.766 -0.182 1.00 23.44 201 SER A O 1
ATOM 1459 N N . ARG A 1 202 ? -19.624 51.965 0.718 1.00 23.80 202 ARG A N 1
ATOM 1460 C CA . ARG A 1 202 ? -20.587 52.521 1.707 1.00 23.80 202 ARG A CA 1
ATOM 1461 C C . ARG A 1 202 ? -21.967 53.021 1.247 1.00 23.80 202 ARG A C 1
ATOM 1463 O O . ARG A 1 202 ? -22.087 53.887 0.391 1.00 23.80 202 ARG A O 1
ATOM 1470 N N . GLY A 1 203 ? -22.979 52.558 1.995 1.00 23.02 203 GLY A N 1
ATOM 1471 C CA . GLY A 1 203 ? -24.322 53.135 2.114 1.00 23.02 203 GLY A CA 1
ATOM 1472 C C . GLY A 1 203 ? -25.279 52.255 2.938 1.00 23.02 203 GLY A C 1
ATOM 1473 O O . GLY A 1 203 ? -25.938 51.391 2.376 1.00 23.02 203 GLY A O 1
ATOM 1474 N N . ASP A 1 204 ? -25.326 52.474 4.256 1.00 23.45 204 ASP A N 1
ATOM 1475 C CA . ASP A 1 204 ? -26.335 51.993 5.228 1.00 23.45 204 ASP A CA 1
ATOM 1476 C C . ASP A 1 204 ? -27.693 52.696 5.022 1.00 23.45 204 ASP A C 1
ATOM 1478 O O . ASP A 1 204 ? -27.640 53.905 4.833 1.00 23.45 204 ASP A O 1
ATOM 1482 N N . VAL A 1 205 ? -28.852 52.017 5.197 1.00 23.73 205 VAL A N 1
ATOM 1483 C CA . VAL A 1 205 ? -30.088 52.538 5.866 1.00 23.73 205 VAL A CA 1
ATOM 1484 C C . VAL A 1 205 ? -31.065 51.397 6.280 1.00 23.73 205 VAL A C 1
ATOM 1486 O O . VAL A 1 205 ? -31.710 50.779 5.443 1.00 23.73 205 VAL A O 1
ATOM 1489 N N . GLY A 1 206 ? -31.208 51.181 7.598 1.00 22.72 206 GLY A N 1
ATOM 1490 C CA . GLY A 1 206 ? -32.439 51.115 8.432 1.00 22.72 206 GLY A CA 1
ATOM 1491 C C . GLY A 1 206 ? -33.756 50.386 8.047 1.00 22.72 206 GLY A C 1
ATOM 1492 O O . GLY A 1 206 ? -34.481 50.827 7.163 1.00 22.72 206 GLY A O 1
ATOM 1493 N N . SER A 1 207 ? -34.231 49.498 8.951 1.00 24.47 207 SER A N 1
ATOM 1494 C CA . SER A 1 207 ? -35.321 49.760 9.948 1.00 24.47 207 SER A CA 1
ATOM 1495 C C . SER A 1 207 ? -36.450 48.697 10.147 1.00 24.47 207 SER A C 1
ATOM 1497 O O . SER A 1 207 ? -37.015 48.190 9.189 1.00 24.47 207 SER A O 1
ATOM 1499 N N . LYS A 1 208 ? -36.820 48.510 11.445 1.00 23.98 208 LYS A N 1
ATOM 1500 C CA . LYS A 1 208 ? -38.095 48.044 12.100 1.00 23.98 208 LYS A CA 1
ATOM 1501 C C . LYS A 1 208 ? -38.506 46.549 12.017 1.00 23.98 208 LYS A C 1
ATOM 1503 O O . LYS A 1 208 ? -38.682 46.031 10.931 1.00 23.98 208 LYS A O 1
ATOM 1508 N N . ILE A 1 209 ? -38.578 45.749 13.104 1.00 23.12 209 ILE A N 1
ATOM 1509 C CA . ILE A 1 209 ? -39.363 45.713 14.388 1.00 23.12 209 ILE A CA 1
ATOM 1510 C C . ILE A 1 209 ? -40.777 45.078 14.293 1.00 23.12 209 ILE A C 1
ATOM 1512 O O . ILE A 1 209 ? -41.670 45.654 13.682 1.00 23.12 209 ILE A O 1
ATOM 1516 N N . SER A 1 210 ? -41.001 43.986 15.052 1.00 23.17 210 SER A N 1
ATOM 1517 C CA . SER A 1 210 ? -42.175 43.663 15.925 1.00 23.17 210 SER A CA 1
ATOM 1518 C C . SER A 1 210 ? -41.852 42.382 16.754 1.00 23.17 210 SER A C 1
ATOM 1520 O O . SER A 1 210 ? -41.328 41.441 16.174 1.00 23.17 210 SER A O 1
ATOM 1522 N N . LYS A 1 211 ? -41.799 42.375 18.112 1.00 24.88 211 LYS A N 1
ATOM 1523 C CA . LYS A 1 211 ? -42.858 42.323 19.180 1.00 24.88 211 LYS A CA 1
ATOM 1524 C C . LYS A 1 211 ? -43.662 40.996 19.161 1.00 24.88 211 LYS A C 1
ATOM 1526 O O . LYS A 1 211 ? -44.038 40.602 18.072 1.00 24.88 211 LYS A O 1
ATOM 1531 N N . LEU A 1 212 ? -44.003 40.248 20.227 1.00 23.03 212 LEU A N 1
ATOM 1532 C CA . LEU A 1 212 ? -44.255 40.405 21.688 1.00 23.03 212 LEU A CA 1
ATOM 1533 C C . LEU A 1 212 ? -44.268 38.959 22.301 1.00 23.03 212 LEU A C 1
ATOM 1535 O O . LEU A 1 212 ? -44.682 38.045 21.597 1.00 23.03 212 LEU A O 1
ATOM 1539 N N . ASP A 1 213 ? -43.640 38.649 23.446 1.00 23.08 213 ASP A N 1
ATOM 1540 C CA . ASP A 1 213 ? -44.080 38.722 24.871 1.00 23.08 213 ASP A CA 1
ATOM 1541 C C . ASP A 1 213 ? -44.850 37.500 25.428 1.00 23.08 213 ASP A C 1
ATOM 1543 O O . ASP A 1 213 ? -45.684 36.941 24.727 1.00 23.08 213 ASP A O 1
ATOM 1547 N N . LEU A 1 214 ? -44.541 37.140 26.690 1.00 23.17 214 LEU A N 1
ATOM 1548 C CA . LEU A 1 214 ? -45.263 36.353 27.729 1.00 23.17 214 LEU A CA 1
ATOM 1549 C C . LEU A 1 214 ? -44.190 35.675 28.621 1.00 23.17 214 LEU A C 1
ATOM 1551 O O . LEU A 1 214 ? -43.392 34.895 28.119 1.00 23.17 214 LEU A O 1
ATOM 1555 N N . GLY A 1 215 ? -44.064 35.838 29.936 1.00 24.16 215 GLY A N 1
ATOM 1556 C CA . GLY A 1 215 ? -44.789 36.565 30.971 1.00 24.16 215 GLY A CA 1
ATOM 1557 C C . GLY A 1 215 ? -44.194 36.125 32.323 1.00 24.16 215 GLY A C 1
ATOM 1558 O O . GLY A 1 215 ? -43.961 34.938 32.548 1.00 24.16 215 GLY A O 1
ATOM 1559 N N . THR A 1 216 ? -43.893 37.080 33.198 1.00 22.34 216 THR A N 1
ATOM 1560 C CA . THR A 1 216 ? -43.333 36.898 34.546 1.00 22.34 216 THR A CA 1
ATOM 1561 C C . THR A 1 216 ? -44.426 36.691 35.601 1.00 22.34 216 THR A C 1
ATOM 1563 O O . THR A 1 216 ? -45.509 37.270 35.515 1.00 22.34 216 THR A O 1
ATOM 1566 N N . LYS A 1 217 ? -44.109 35.935 36.661 1.00 24.70 217 LYS A N 1
ATOM 1567 C CA . LYS A 1 217 ? -44.684 36.123 38.002 1.00 24.70 217 LYS A CA 1
ATOM 1568 C C . LYS A 1 217 ? -43.564 36.128 39.039 1.00 24.70 217 LYS A C 1
ATOM 1570 O O . LYS A 1 217 ? -42.729 35.229 39.065 1.00 24.70 217 LYS A O 1
ATOM 1575 N N . GLU A 1 218 ? -43.567 37.182 39.846 1.00 23.42 218 GLU A N 1
ATOM 1576 C CA . GLU A 1 218 ? -42.638 37.473 40.933 1.00 23.42 218 GLU A CA 1
ATOM 1577 C C . GLU A 1 218 ? -42.952 36.687 42.213 1.00 23.42 218 GLU A C 1
ATOM 1579 O O . GLU A 1 218 ? -44.100 36.339 42.491 1.00 23.42 218 GLU A O 1
ATOM 1584 N N . GLY A 1 219 ? -41.912 36.514 43.030 1.00 23.39 219 GLY A N 1
ATOM 1585 C CA . GLY A 1 219 ? -41.982 36.167 44.444 1.00 23.39 219 GLY A CA 1
ATOM 1586 C C . GLY A 1 219 ? -40.628 36.421 45.116 1.00 23.39 219 GLY A C 1
ATOM 1587 O O . GLY A 1 219 ? -39.676 35.686 44.874 1.00 23.39 219 GLY A O 1
ATOM 1588 N N . ASN A 1 220 ? -40.564 37.497 45.909 1.00 23.00 220 ASN A N 1
ATOM 1589 C CA . ASN A 1 220 ? -39.496 37.957 46.821 1.00 23.00 220 ASN A CA 1
ATOM 1590 C C . ASN A 1 220 ? -38.728 36.813 47.524 1.00 23.00 220 ASN A C 1
ATOM 1592 O O . ASN A 1 220 ? -39.330 35.811 47.878 1.00 23.00 220 ASN A O 1
ATOM 1596 N N . GLY A 1 221 ? -37.443 36.866 47.880 1.00 21.88 221 GLY A N 1
ATOM 1597 C CA . GLY A 1 221 ? -36.453 37.933 47.996 1.00 21.88 221 GLY A CA 1
ATOM 1598 C C . GLY A 1 221 ? -35.541 37.594 49.188 1.00 21.88 221 GLY A C 1
ATOM 1599 O O . GLY A 1 221 ? -36.062 37.316 50.259 1.00 21.88 221 GLY A O 1
ATOM 1600 N N . THR A 1 222 ? -34.211 37.580 49.011 1.00 23.25 222 THR A N 1
ATOM 1601 C CA . THR A 1 222 ? -33.189 38.088 49.967 1.00 23.25 222 THR A CA 1
ATOM 1602 C C . THR A 1 222 ? -31.748 37.797 49.508 1.00 23.25 222 THR A C 1
ATOM 1604 O O . THR A 1 222 ? -31.286 36.666 49.458 1.00 23.25 222 THR A O 1
ATOM 1607 N N . SER A 1 223 ? -31.055 38.897 49.192 1.00 22.64 223 SER A N 1
ATOM 1608 C CA . SER A 1 223 ? -29.633 39.212 49.425 1.00 22.64 223 SER A CA 1
ATOM 1609 C C . SER A 1 223 ? -28.524 38.194 49.107 1.00 22.64 223 SER A C 1
ATOM 1611 O O . SER A 1 223 ? -28.232 37.295 49.886 1.00 22.64 223 SER A O 1
ATOM 1613 N N . GLY A 1 224 ? -27.740 38.520 48.075 1.00 24.02 224 GLY A N 1
ATOM 1614 C CA . GLY A 1 224 ? -26.362 38.056 47.891 1.00 24.02 224 GLY A CA 1
ATOM 1615 C C . GLY A 1 224 ? -25.741 38.703 46.652 1.00 24.02 224 GLY A C 1
ATOM 1616 O O . GLY A 1 224 ? -25.898 38.205 45.546 1.00 24.02 224 GLY A O 1
ATOM 1617 N N . LYS A 1 225 ? -25.129 39.881 46.818 1.00 24.23 225 LYS A N 1
ATOM 1618 C CA . LYS A 1 225 ? -24.637 40.752 45.738 1.00 24.23 225 LYS A CA 1
ATOM 1619 C C . LYS A 1 225 ? -23.525 40.105 44.897 1.00 24.23 225 LYS A C 1
ATOM 1621 O O . LYS A 1 225 ? -22.528 39.636 45.434 1.00 24.23 225 LYS A O 1
ATOM 1626 N N . TYR A 1 226 ? -23.665 40.235 43.578 1.00 20.17 226 TYR A N 1
ATOM 1627 C CA . TYR A 1 226 ? -22.575 40.235 42.600 1.00 20.17 226 TYR A CA 1
ATOM 1628 C C . TYR A 1 226 ? -21.569 41.357 42.898 1.00 20.17 226 TYR A C 1
ATOM 1630 O O . TYR A 1 226 ? -21.977 42.502 43.100 1.00 20.17 226 TYR A O 1
ATOM 1638 N N . VAL A 1 227 ? -20.269 41.067 42.791 1.00 22.92 227 VAL A N 1
ATOM 1639 C CA . VAL A 1 227 ? -19.247 42.080 42.490 1.00 22.92 227 VAL A CA 1
ATOM 1640 C C . VAL A 1 227 ? -18.314 41.550 41.400 1.00 22.92 227 VAL A C 1
ATOM 1642 O O . VAL A 1 227 ? -17.747 40.467 41.503 1.00 22.92 227 VAL A O 1
ATOM 1645 N N . LYS A 1 228 ? -18.212 42.358 40.341 1.00 22.84 228 LYS A N 1
ATOM 1646 C CA . LYS A 1 228 ? -17.254 42.301 39.235 1.00 22.84 228 LYS A CA 1
ATOM 1647 C C . LYS A 1 228 ? -15.821 42.160 39.759 1.00 22.84 228 LYS A C 1
ATOM 1649 O O . LYS A 1 228 ? -15.410 42.971 40.582 1.00 22.84 228 LYS A O 1
ATOM 1654 N N . GLN A 1 229 ? -15.030 41.239 39.213 1.00 23.94 229 GLN A N 1
ATOM 1655 C CA . GLN A 1 229 ? -13.575 41.358 39.306 1.00 23.94 229 GLN A CA 1
ATOM 1656 C C . GLN A 1 229 ? -13.084 42.298 38.203 1.00 23.94 229 GLN A C 1
ATOM 1658 O O . GLN A 1 229 ? -13.088 41.966 37.019 1.00 23.94 229 GLN A O 1
ATOM 1663 N N . GLN A 1 230 ? -12.747 43.515 38.626 1.00 23.66 230 GLN A N 1
ATOM 1664 C CA . GLN A 1 230 ? -11.880 44.440 37.912 1.00 23.66 230 GLN A CA 1
ATOM 1665 C C . GLN A 1 230 ? -10.425 43.985 38.049 1.00 23.66 230 GLN A C 1
ATOM 1667 O O . GLN A 1 230 ? -10.029 43.426 39.070 1.00 23.66 230 GLN A O 1
ATOM 1672 N N . ASN A 1 231 ? -9.652 44.270 37.004 1.00 24.06 231 ASN A N 1
ATOM 1673 C CA . ASN A 1 231 ? -8.198 44.247 37.011 1.00 24.06 231 ASN A CA 1
ATOM 1674 C C . ASN A 1 231 ? -7.651 45.140 38.129 1.00 24.06 231 ASN A C 1
ATOM 1676 O O . ASN A 1 231 ? -7.899 46.343 38.097 1.00 24.06 231 ASN A O 1
ATOM 1680 N N . ASP A 1 232 ? -6.833 44.566 39.008 1.00 22.64 232 ASP A N 1
ATOM 1681 C CA . ASP A 1 232 ? -5.853 45.304 39.799 1.00 22.64 232 ASP A CA 1
ATOM 1682 C C . ASP A 1 232 ? -4.468 44.684 39.590 1.00 22.64 232 ASP A C 1
ATOM 1684 O O . ASP A 1 232 ? -4.144 43.587 40.042 1.00 22.64 232 ASP A O 1
ATOM 1688 N N . THR A 1 233 ? -3.627 45.423 38.876 1.00 26.67 233 THR A N 1
ATOM 1689 C CA . THR A 1 233 ? -2.173 45.349 38.976 1.00 26.67 233 THR A CA 1
ATOM 1690 C C . THR A 1 233 ? -1.743 45.835 40.358 1.00 26.67 233 THR A C 1
ATOM 1692 O O . THR A 1 233 ? -1.827 47.027 40.623 1.00 26.67 233 THR A O 1
ATOM 1695 N N . THR A 1 234 ? -1.250 44.948 41.226 1.00 23.83 234 THR A N 1
ATOM 1696 C CA . THR A 1 234 ? -0.138 45.200 42.169 1.00 23.83 234 THR A CA 1
ATOM 1697 C C . THR A 1 234 ? 0.307 43.899 42.854 1.00 23.83 234 THR A C 1
ATOM 1699 O O . THR A 1 234 ? -0.460 42.966 43.064 1.00 23.83 234 THR A O 1
ATOM 1702 N N . CYS A 1 235 ? 1.606 43.833 43.125 1.00 26.83 235 CYS A N 1
ATOM 1703 C CA . CYS A 1 235 ? 2.396 42.667 43.496 1.00 26.83 235 CYS A CA 1
ATOM 1704 C C . CYS A 1 235 ? 2.082 42.035 44.871 1.00 26.83 235 CYS A C 1
ATOM 1706 O O . CYS A 1 235 ? 1.638 42.701 45.800 1.00 26.83 235 CYS A O 1
ATOM 1708 N N . ALA A 1 236 ? 2.531 40.778 45.012 1.00 29.14 236 ALA A N 1
ATOM 1709 C CA . ALA A 1 236 ? 2.875 40.084 46.262 1.00 29.14 236 ALA A CA 1
ATOM 1710 C C . ALA A 1 236 ? 1.722 39.571 47.159 1.00 29.14 236 ALA A C 1
ATOM 1712 O O . ALA A 1 236 ? 1.562 39.985 48.306 1.00 29.14 236 ALA A O 1
ATOM 1713 N N . GLY A 1 237 ? 1.009 38.541 46.689 1.00 26.50 237 GLY A N 1
ATOM 1714 C CA . GLY A 1 237 ? 0.264 37.608 47.547 1.00 26.50 237 GLY A CA 1
ATOM 1715 C C . GLY A 1 237 ? 1.137 36.408 47.942 1.00 26.50 237 GLY A C 1
ATOM 1716 O O . GLY A 1 237 ? 1.619 35.685 47.079 1.00 26.50 237 GLY A O 1
ATOM 1717 N N . LYS A 1 238 ? 1.375 36.222 49.246 1.00 33.41 238 LYS A N 1
ATOM 1718 C CA . LYS A 1 238 ? 2.236 35.192 49.864 1.00 33.41 238 LYS A CA 1
ATOM 1719 C C . LYS A 1 238 ? 1.972 33.773 49.323 1.00 33.41 238 LYS A C 1
ATOM 1721 O O . LYS A 1 238 ? 1.041 33.113 49.779 1.00 33.41 238 LYS A O 1
ATOM 1726 N N . MET A 1 239 ? 2.843 33.260 48.451 1.00 44.91 239 MET A N 1
ATOM 1727 C CA . MET A 1 239 ? 2.983 31.809 48.290 1.00 44.91 239 MET A CA 1
ATOM 1728 C C . MET A 1 239 ? 3.498 31.233 49.613 1.00 44.91 239 MET A C 1
ATOM 1730 O O . MET A 1 239 ? 4.504 31.694 50.158 1.00 44.91 239 MET A O 1
ATOM 1734 N N . GLY A 1 240 ? 2.765 30.265 50.164 1.00 58.31 240 GLY A N 1
ATOM 1735 C CA . GLY A 1 240 ? 3.202 29.500 51.325 1.00 58.31 240 GLY A CA 1
ATOM 1736 C C . GLY A 1 240 ? 4.545 28.816 51.057 1.00 58.31 240 GLY A C 1
ATOM 1737 O O . GLY A 1 240 ? 4.937 28.590 49.917 1.00 58.31 240 GLY A O 1
ATOM 1738 N N . TYR A 1 241 ? 5.287 28.517 52.117 1.00 71.50 241 TYR A N 1
ATOM 1739 C CA . TYR A 1 241 ? 6.618 27.934 51.989 1.00 71.50 241 TYR A CA 1
ATOM 1740 C C . TYR A 1 241 ? 6.612 26.577 51.273 1.00 71.50 241 TYR A C 1
ATOM 1742 O O . TYR A 1 241 ? 5.829 25.696 51.635 1.00 71.50 241 TYR A O 1
ATOM 1750 N N . TRP A 1 242 ? 7.569 26.380 50.364 1.00 78.75 242 TRP A N 1
ATOM 1751 C CA . TRP A 1 242 ? 7.777 25.104 49.685 1.00 78.75 242 TRP A CA 1
ATOM 1752 C C . TRP A 1 242 ? 8.336 24.052 50.654 1.00 78.75 242 TRP A C 1
ATOM 1754 O O . TRP A 1 242 ? 9.303 24.289 51.389 1.00 78.75 242 TRP A O 1
ATOM 1764 N N . LYS A 1 243 ? 7.714 22.877 50.673 1.00 80.69 243 LYS A N 1
ATOM 1765 C CA . LYS A 1 243 ? 8.074 21.711 51.481 1.00 80.69 243 LYS A CA 1
ATOM 1766 C C . LYS A 1 243 ? 8.996 20.785 50.691 1.00 80.69 243 LYS A C 1
ATOM 1768 O O . LYS A 1 243 ? 8.895 20.660 49.472 1.00 80.69 243 LYS A O 1
ATOM 1773 N N . LYS A 1 244 ? 9.880 20.083 51.407 1.00 81.81 244 LYS A N 1
ATOM 1774 C CA . LYS A 1 244 ? 10.709 19.017 50.827 1.00 81.81 244 LYS A CA 1
ATOM 1775 C C . LYS A 1 244 ? 9.806 17.995 50.133 1.00 81.81 244 LYS A C 1
ATOM 1777 O O . LYS A 1 244 ? 8.866 17.499 50.745 1.00 81.81 244 LYS A O 1
ATOM 1782 N N . GLY A 1 245 ? 10.120 17.676 48.884 1.00 74.12 245 GLY A N 1
ATOM 1783 C CA . GLY A 1 245 ? 9.358 16.744 48.060 1.00 74.12 245 GLY A CA 1
ATOM 1784 C C . GLY A 1 245 ? 8.417 17.400 47.050 1.00 74.12 245 GLY A C 1
ATOM 1785 O O . GLY A 1 245 ? 8.148 16.759 46.040 1.00 74.12 245 GLY A O 1
ATOM 1786 N N . GLN A 1 246 ? 7.989 18.651 47.265 1.00 81.56 246 GLN A N 1
ATOM 1787 C CA . GLN A 1 246 ? 7.139 19.367 46.307 1.00 81.56 246 GLN A CA 1
ATOM 1788 C C . GLN A 1 246 ? 7.877 19.624 44.991 1.00 81.56 246 GLN A C 1
ATOM 1790 O O . GLN A 1 246 ? 9.106 19.775 44.967 1.00 81.56 246 GLN A O 1
ATOM 1795 N N . ARG A 1 247 ? 7.110 19.669 43.901 1.00 83.69 247 ARG A N 1
ATOM 1796 C CA . ARG A 1 247 ? 7.602 19.970 42.557 1.00 83.69 247 ARG A CA 1
ATOM 1797 C C . ARG A 1 247 ? 7.166 21.367 42.149 1.00 83.69 247 ARG A C 1
ATOM 1799 O O . ARG A 1 247 ? 6.034 21.763 42.419 1.00 83.69 247 ARG A O 1
ATOM 1806 N N . PHE A 1 248 ? 8.057 22.094 41.495 1.00 82.94 248 PHE A N 1
ATOM 1807 C CA . PHE A 1 248 ? 7.792 23.440 41.002 1.00 82.94 248 PHE A CA 1
ATOM 1808 C C . PHE A 1 248 ? 8.017 23.504 39.494 1.00 82.94 248 PHE A C 1
ATOM 1810 O O . PHE A 1 248 ? 8.828 22.752 38.947 1.00 82.94 248 PHE A O 1
ATOM 1817 N N . GLN A 1 249 ? 7.332 24.439 38.845 1.00 83.56 249 GLN A N 1
ATOM 1818 C CA . GLN A 1 249 ? 7.641 24.883 37.492 1.00 83.56 249 GLN A CA 1
ATOM 1819 C C . GLN A 1 249 ? 7.543 26.408 37.420 1.00 83.56 249 GLN A C 1
ATOM 1821 O O . GLN A 1 249 ? 6.705 27.011 38.090 1.00 83.56 249 GLN A O 1
ATOM 1826 N N . GLY A 1 250 ? 8.391 27.036 36.617 1.00 77.62 250 GLY A N 1
ATOM 1827 C CA . GLY A 1 250 ? 8.342 28.469 36.351 1.00 77.62 250 GLY A CA 1
ATOM 1828 C C . GLY A 1 250 ? 9.247 28.841 35.185 1.00 77.62 250 GLY A C 1
ATOM 1829 O O . GLY A 1 250 ? 10.105 28.064 34.776 1.00 77.62 250 GLY A O 1
ATOM 1830 N N . LEU A 1 251 ? 9.045 30.023 34.622 1.00 69.50 251 LEU A N 1
ATOM 1831 C CA . LEU A 1 251 ? 9.797 30.503 33.469 1.00 69.50 251 LEU A CA 1
ATOM 1832 C C . LEU A 1 251 ? 10.984 31.349 33.923 1.00 69.50 251 LEU A C 1
ATOM 1834 O O . LEU A 1 251 ? 10.839 32.255 34.750 1.00 69.50 251 LEU A O 1
ATOM 1838 N N . ASP A 1 252 ? 12.154 31.087 33.350 1.00 74.31 252 ASP A N 1
ATOM 1839 C CA . ASP A 1 252 ? 13.308 31.959 33.511 1.00 74.31 252 ASP A CA 1
ATOM 1840 C C . ASP A 1 252 ? 12.991 33.343 32.905 1.00 74.31 252 ASP A C 1
ATOM 1842 O O . ASP A 1 252 ? 12.619 33.437 31.731 1.00 74.31 252 ASP A O 1
ATOM 1846 N N . PRO A 1 253 ? 13.113 34.439 33.673 1.00 59.75 253 PRO A N 1
ATOM 1847 C CA . PRO A 1 253 ? 12.677 35.763 33.237 1.00 59.75 253 PRO A CA 1
ATOM 1848 C C . PRO A 1 253 ? 13.517 36.352 32.097 1.00 59.75 253 PRO A C 1
ATOM 1850 O O . PRO A 1 253 ? 13.084 37.336 31.498 1.00 59.75 253 PRO A O 1
ATOM 1853 N N . VAL A 1 254 ? 14.708 35.805 31.827 1.00 63.31 254 VAL A N 1
ATOM 1854 C CA . VAL A 1 254 ? 15.647 36.315 30.818 1.00 63.31 254 VAL A CA 1
ATOM 1855 C C . VAL A 1 254 ? 15.562 35.494 29.535 1.00 63.31 254 VAL A C 1
ATOM 1857 O O . VAL A 1 254 ? 15.517 36.055 28.444 1.00 63.31 254 VAL A O 1
ATOM 1860 N N . THR A 1 255 ? 15.533 34.170 29.656 1.00 62.25 255 THR A N 1
ATOM 1861 C CA . THR A 1 255 ? 15.565 33.237 28.520 1.00 62.25 255 THR A CA 1
ATOM 1862 C C . THR A 1 255 ? 14.181 32.750 28.098 1.00 62.25 255 THR A C 1
ATOM 1864 O O . THR A 1 255 ? 14.033 32.228 26.997 1.00 62.25 255 THR A O 1
ATOM 1867 N N . GLY A 1 256 ? 13.165 32.894 28.957 1.00 60.19 256 GLY A N 1
ATOM 1868 C CA . GLY A 1 256 ? 11.832 32.330 28.739 1.00 60.19 256 GLY A CA 1
ATOM 1869 C C . GLY A 1 256 ? 11.791 30.799 28.802 1.00 60.19 256 GLY A C 1
ATOM 1870 O O . GLY A 1 256 ? 10.767 30.207 28.471 1.00 60.19 256 GLY A O 1
ATOM 1871 N N . MET A 1 257 ? 12.887 30.142 29.200 1.00 59.75 257 MET A N 1
ATOM 1872 C CA . MET A 1 257 ? 12.945 28.686 29.314 1.00 59.75 257 MET A CA 1
ATOM 1873 C C . MET A 1 257 ? 12.202 28.208 30.561 1.00 59.75 257 MET A C 1
ATOM 1875 O O . MET A 1 257 ? 12.306 28.812 31.629 1.00 59.75 257 MET A O 1
ATOM 1879 N N . LEU A 1 258 ? 11.483 27.092 30.436 1.00 63.22 258 LEU A N 1
ATOM 1880 C CA . LEU A 1 258 ? 10.832 26.452 31.573 1.00 63.22 258 LEU A CA 1
ATOM 1881 C C . LEU A 1 258 ? 11.873 25.783 32.476 1.00 63.22 258 LEU A C 1
ATOM 1883 O O . LEU A 1 258 ? 12.609 24.889 32.052 1.00 63.22 258 LEU A O 1
ATOM 1887 N N . ILE A 1 259 ? 11.886 26.197 33.737 1.00 76.44 259 ILE A N 1
ATOM 1888 C CA . ILE A 1 259 ? 12.661 25.603 34.819 1.00 76.44 259 ILE A CA 1
ATOM 1889 C C . ILE A 1 259 ? 11.686 24.833 35.703 1.00 76.44 259 ILE A C 1
ATOM 1891 O O . ILE A 1 259 ? 10.772 25.405 36.296 1.00 76.44 259 ILE A O 1
ATOM 1895 N N . SER A 1 260 ? 11.888 23.521 35.786 1.00 81.88 260 SER A N 1
ATOM 1896 C CA . SER A 1 260 ? 11.120 22.627 36.649 1.00 81.88 260 SER A CA 1
ATOM 1897 C C . SER A 1 260 ? 12.049 21.736 37.462 1.00 81.88 260 SER A C 1
ATOM 1899 O O . SER A 1 260 ? 13.193 21.470 37.071 1.00 81.88 260 SER A O 1
ATOM 1901 N N . GLY A 1 261 ? 11.589 21.339 38.644 1.00 81.81 261 GLY A N 1
ATOM 1902 C CA . GLY A 1 261 ? 12.384 20.509 39.533 1.00 81.81 261 GLY A CA 1
ATOM 1903 C C . GLY A 1 261 ? 11.703 20.171 40.848 1.00 81.81 261 GLY A C 1
ATOM 1904 O O . GLY A 1 261 ? 10.571 20.568 41.137 1.00 81.81 261 GLY A O 1
ATOM 1905 N N . LYS A 1 262 ? 12.429 19.422 41.675 1.00 88.56 262 LYS A N 1
ATOM 1906 C CA . LYS A 1 262 ? 11.991 18.958 42.992 1.00 88.56 262 LYS A CA 1
ATOM 1907 C C . LYS A 1 262 ? 12.729 19.682 44.111 1.00 88.56 262 LYS A C 1
ATOM 1909 O O . LYS A 1 262 ? 13.948 19.830 44.073 1.00 88.56 262 LYS A O 1
ATOM 1914 N N . ILE A 1 263 ? 12.003 20.057 45.160 1.00 86.88 263 ILE A N 1
ATOM 1915 C CA . ILE A 1 263 ? 12.569 20.662 46.369 1.00 86.88 263 ILE A CA 1
ATOM 1916 C C . ILE A 1 263 ? 13.226 19.577 47.235 1.00 86.88 263 ILE A C 1
ATOM 1918 O O . ILE A 1 263 ? 12.548 18.708 47.790 1.00 86.88 263 ILE A O 1
ATOM 1922 N N . LEU A 1 264 ? 14.547 19.641 47.404 1.00 85.62 264 LEU A N 1
ATOM 1923 C CA . LEU A 1 264 ? 15.325 18.748 48.275 1.00 85.62 264 LEU A CA 1
ATOM 1924 C C . LEU A 1 264 ? 15.370 19.239 49.729 1.00 85.62 264 LEU A C 1
ATOM 1926 O O . LEU A 1 264 ? 15.478 18.440 50.663 1.00 85.62 264 LEU A O 1
ATOM 1930 N N . GLY A 1 265 ? 15.270 20.550 49.933 1.00 82.75 265 GLY A N 1
ATOM 1931 C CA . GLY A 1 265 ? 15.283 21.195 51.243 1.00 82.75 265 GLY A CA 1
ATOM 1932 C C . GLY A 1 265 ? 15.498 22.699 51.112 1.00 82.75 265 GLY A C 1
ATOM 1933 O O . GLY A 1 265 ? 15.633 23.217 50.009 1.00 82.75 265 GLY A O 1
ATOM 1934 N N . ARG A 1 266 ? 15.546 23.430 52.225 1.00 80.06 266 ARG A N 1
ATOM 1935 C CA . ARG A 1 266 ? 15.895 24.859 52.189 1.00 80.06 266 ARG A CA 1
ATOM 1936 C C . ARG A 1 266 ? 17.400 25.061 52.103 1.00 80.06 266 ARG A C 1
ATOM 1938 O O . ARG A 1 266 ? 18.150 24.311 52.720 1.00 80.06 266 ARG A O 1
ATOM 1945 N N . ALA A 1 267 ? 17.812 26.114 51.402 1.00 77.50 267 ALA A N 1
ATOM 1946 C CA . ALA A 1 267 ? 19.211 26.528 51.338 1.00 77.50 267 ALA A CA 1
ATOM 1947 C C . ALA A 1 267 ? 19.571 27.610 52.385 1.00 77.50 267 ALA A C 1
ATOM 1949 O O . ALA A 1 267 ? 20.750 27.811 52.660 1.00 77.50 267 ALA A O 1
ATOM 1950 N N . GLY A 1 268 ? 18.588 28.293 52.999 1.00 69.25 268 GLY A N 1
ATOM 1951 C CA . GLY A 1 268 ? 18.811 29.394 53.957 1.00 69.25 268 GLY A CA 1
ATOM 1952 C C . GLY A 1 268 ? 17.935 29.367 55.224 1.00 69.25 268 GLY A C 1
ATOM 1953 O O . GLY A 1 268 ? 16.917 28.674 55.286 1.00 69.25 268 GLY A O 1
ATOM 1954 N N . LYS A 1 269 ? 18.328 30.145 56.253 1.00 62.44 269 LYS A N 1
ATOM 1955 C CA . LYS A 1 269 ? 17.566 30.334 57.511 1.00 62.44 269 LYS A CA 1
ATOM 1956 C C . LYS A 1 269 ? 16.259 31.105 57.262 1.00 62.44 269 LYS A C 1
ATOM 1958 O O . LYS A 1 269 ? 16.237 32.054 56.485 1.00 62.44 269 LYS A O 1
ATOM 1963 N N . VAL A 1 270 ? 15.193 30.736 57.980 1.00 58.28 270 VAL A N 1
ATOM 1964 C CA . VAL A 1 270 ? 13.804 31.219 57.787 1.00 58.28 270 VAL A CA 1
ATOM 1965 C C . VAL A 1 270 ? 13.655 32.747 57.876 1.00 58.28 270 VAL A C 1
ATOM 1967 O O . VAL A 1 270 ? 12.790 33.311 57.213 1.00 58.28 270 VAL A O 1
ATOM 1970 N N . THR A 1 271 ? 14.506 33.416 58.653 1.00 55.50 271 THR A N 1
ATOM 1971 C CA . THR A 1 271 ? 14.469 34.867 58.908 1.00 55.50 271 THR A CA 1
ATOM 1972 C C . THR A 1 271 ? 15.571 35.654 58.181 1.00 55.50 271 THR A C 1
ATOM 1974 O O . THR A 1 271 ? 15.790 36.821 58.490 1.00 55.50 271 THR A O 1
ATOM 1977 N N . GLY A 1 272 ? 16.288 35.034 57.235 1.00 62.47 272 GLY A N 1
ATOM 1978 C CA . GLY A 1 272 ? 17.407 35.654 56.513 1.00 62.47 272 GLY A CA 1
ATOM 1979 C C . GLY A 1 272 ? 17.046 36.242 55.142 1.00 62.47 272 GLY A C 1
ATOM 1980 O O . GLY A 1 272 ? 15.963 36.014 54.609 1.00 62.47 272 GLY A O 1
ATOM 1981 N N . VAL A 1 273 ? 18.010 36.946 54.536 1.00 61.59 273 VAL A N 1
ATOM 1982 C CA . VAL A 1 273 ? 17.909 37.579 53.200 1.00 61.59 273 VAL A CA 1
ATOM 1983 C C . VAL A 1 273 ? 17.580 36.565 52.085 1.00 61.59 273 VAL A C 1
ATOM 1985 O O . VAL A 1 273 ? 16.903 36.904 51.123 1.00 61.59 273 VAL A O 1
ATOM 1988 N N . ASN A 1 274 ? 17.960 35.293 52.258 1.00 70.12 274 ASN A N 1
ATOM 1989 C CA . ASN A 1 274 ? 17.785 34.209 51.278 1.00 70.12 274 ASN A CA 1
ATOM 1990 C C . ASN A 1 274 ? 16.580 33.296 51.585 1.00 70.12 274 ASN A C 1
ATOM 1992 O O . ASN A 1 274 ? 16.661 32.076 51.429 1.00 70.12 274 ASN A O 1
ATOM 1996 N N . LYS A 1 275 ? 15.471 33.860 52.077 1.00 69.75 275 LYS A N 1
ATOM 1997 C CA . LYS A 1 275 ? 14.286 33.092 52.514 1.00 69.75 275 LYS A CA 1
ATOM 1998 C C . LYS A 1 275 ? 13.624 32.254 51.404 1.00 69.75 275 LYS A C 1
ATOM 2000 O O . LYS A 1 275 ? 12.971 31.262 51.725 1.00 69.75 275 LYS A O 1
ATOM 2005 N N . ASP A 1 276 ? 13.836 32.630 50.142 1.00 77.81 276 ASP A N 1
ATOM 2006 C CA . ASP A 1 276 ? 13.246 32.004 48.949 1.00 77.81 276 ASP A CA 1
ATOM 2007 C C . ASP A 1 276 ? 14.237 31.094 48.189 1.00 77.81 276 ASP A C 1
ATOM 2009 O O . ASP A 1 276 ? 13.941 30.608 47.096 1.00 77.81 276 ASP A O 1
ATOM 2013 N N . CYS A 1 277 ? 15.410 30.826 48.781 1.00 83.44 277 CYS A N 1
ATOM 2014 C CA . CYS A 1 277 ? 16.398 29.900 48.233 1.00 83.44 277 CYS A CA 1
ATOM 2015 C C . CYS A 1 277 ? 16.176 28.466 48.737 1.00 83.44 277 CYS A C 1
ATOM 2017 O O . CYS A 1 277 ? 16.207 28.187 49.943 1.00 83.44 277 CYS A O 1
ATOM 2019 N N . TYR A 1 278 ? 16.046 27.533 47.797 1.00 87.06 278 TYR A N 1
ATOM 2020 C CA . TYR A 1 278 ? 15.831 26.113 48.055 1.00 87.06 278 TYR A CA 1
ATOM 2021 C C . TYR A 1 278 ? 16.934 25.288 47.404 1.00 87.06 278 TYR A C 1
ATOM 2023 O O . TYR A 1 278 ? 17.393 25.609 46.315 1.00 87.06 278 TYR A O 1
ATOM 2031 N N . ASN A 1 279 ? 17.352 24.214 48.066 1.00 87.12 279 ASN A N 1
ATOM 2032 C CA . ASN A 1 279 ? 18.104 23.161 47.402 1.00 87.12 279 ASN A CA 1
ATOM 2033 C C . ASN A 1 279 ? 17.123 22.413 46.505 1.00 87.12 279 ASN A C 1
ATOM 2035 O O . ASN A 1 279 ? 16.129 21.871 46.998 1.00 87.12 279 ASN A O 1
ATOM 2039 N N . VAL A 1 280 ? 17.391 22.407 45.208 1.00 86.75 280 VAL A N 1
ATOM 2040 C CA . VAL A 1 280 ? 16.545 21.808 44.182 1.00 86.75 280 VAL A CA 1
ATOM 2041 C C . VAL A 1 280 ? 17.317 20.752 43.412 1.00 86.75 280 VAL A C 1
ATOM 2043 O O . VAL A 1 280 ? 18.544 20.793 43.354 1.00 86.75 280 VAL A O 1
ATOM 2046 N N . GLN A 1 281 ? 16.582 19.819 42.827 1.00 84.75 281 GLN A N 1
ATOM 2047 C CA . GLN A 1 281 ? 17.048 18.972 41.740 1.00 84.75 281 GLN A CA 1
ATOM 2048 C C . GLN A 1 281 ? 16.244 19.343 40.497 1.00 84.75 281 GLN A C 1
ATOM 2050 O O . GLN A 1 281 ? 15.019 19.230 40.534 1.00 84.75 281 GLN A O 1
ATOM 2055 N N . LEU A 1 282 ? 16.904 19.827 39.447 1.00 79.12 282 LEU A N 1
ATOM 2056 C CA . LEU A 1 282 ? 16.243 20.217 38.200 1.00 79.12 282 LEU A CA 1
ATOM 2057 C C . LEU A 1 282 ? 15.948 18.998 37.323 1.00 79.12 282 LEU A C 1
ATOM 2059 O O . LEU A 1 282 ? 16.699 18.024 37.325 1.00 79.12 282 LEU A O 1
ATOM 2063 N N . ASP A 1 283 ? 14.863 19.072 36.557 1.00 65.69 283 ASP A N 1
ATOM 2064 C CA . ASP A 1 283 ? 14.395 17.958 35.725 1.00 65.69 283 ASP A CA 1
ATOM 2065 C C . ASP A 1 283 ? 15.158 17.823 34.398 1.00 65.69 283 ASP A C 1
ATOM 2067 O O . ASP A 1 283 ? 15.276 16.723 33.866 1.00 65.69 283 ASP A O 1
ATOM 2071 N N . ASN A 1 284 ? 15.704 18.924 33.870 1.00 52.66 284 ASN A N 1
ATOM 2072 C CA . ASN A 1 284 ? 16.310 18.951 32.532 1.00 52.66 284 ASN A CA 1
ATOM 2073 C C . ASN A 1 284 ? 17.683 18.263 32.467 1.00 52.66 284 ASN A C 1
ATOM 2075 O O . ASN A 1 284 ? 18.013 17.632 31.466 1.00 52.66 284 ASN A O 1
ATOM 2079 N N . ASP A 1 285 ? 18.496 18.411 33.510 1.00 58.69 285 ASP A N 1
ATOM 2080 C CA . ASP A 1 285 ? 19.890 17.953 33.553 1.00 58.69 285 ASP A CA 1
ATOM 2081 C C . ASP A 1 285 ? 20.237 17.204 34.850 1.00 58.69 285 ASP A C 1
ATOM 2083 O O . ASP A 1 285 ? 21.375 16.772 35.040 1.00 58.69 285 ASP A O 1
ATOM 2087 N N . GLY A 1 286 ? 19.265 17.037 35.754 1.00 62.47 286 GLY A N 1
ATOM 2088 C CA . GLY A 1 286 ? 19.477 16.422 37.059 1.00 62.47 286 GLY A CA 1
ATOM 2089 C C . GLY A 1 286 ? 20.348 17.259 37.997 1.00 62.47 286 GLY A C 1
ATOM 2090 O O . GLY A 1 286 ? 20.746 16.744 39.046 1.00 62.47 286 GLY A O 1
ATOM 2091 N N . TRP A 1 287 ? 20.658 18.516 37.646 1.00 76.12 287 TRP A N 1
ATOM 2092 C CA . TRP A 1 287 ? 21.514 19.382 38.445 1.00 76.12 287 TRP A CA 1
ATOM 2093 C C . TRP A 1 287 ? 20.928 19.576 39.837 1.00 76.12 287 TRP A C 1
ATOM 2095 O O . TRP A 1 287 ? 19.744 19.880 40.003 1.00 76.12 287 TRP A O 1
ATOM 2105 N N . THR A 1 288 ? 21.782 19.427 40.847 1.00 82.00 288 THR A N 1
ATOM 2106 C CA . THR A 1 288 ? 21.425 19.659 42.243 1.00 82.00 288 THR A CA 1
ATOM 2107 C C . THR A 1 288 ? 22.185 20.847 42.794 1.00 82.00 288 THR A C 1
ATOM 2109 O O . THR A 1 288 ? 23.417 20.859 42.791 1.00 82.00 288 THR A O 1
ATOM 2112 N N . GLY A 1 289 ? 21.465 21.807 43.351 1.00 85.25 289 GLY A N 1
ATOM 2113 C CA . GLY A 1 289 ? 22.073 22.952 44.007 1.00 85.25 289 GLY A CA 1
ATOM 2114 C C . GLY A 1 289 ? 21.031 23.913 44.544 1.00 85.25 289 GLY A C 1
ATOM 2115 O O . GLY A 1 289 ? 19.834 23.632 44.536 1.00 85.25 289 GLY A O 1
ATOM 2116 N N . TRP A 1 290 ? 21.492 25.043 45.064 1.00 84.25 290 TRP A N 1
ATOM 2117 C CA . TRP A 1 290 ? 20.610 26.068 45.603 1.00 84.25 290 TRP A CA 1
ATOM 2118 C C . TRP A 1 290 ? 20.088 26.979 44.487 1.00 84.25 290 TRP A C 1
ATOM 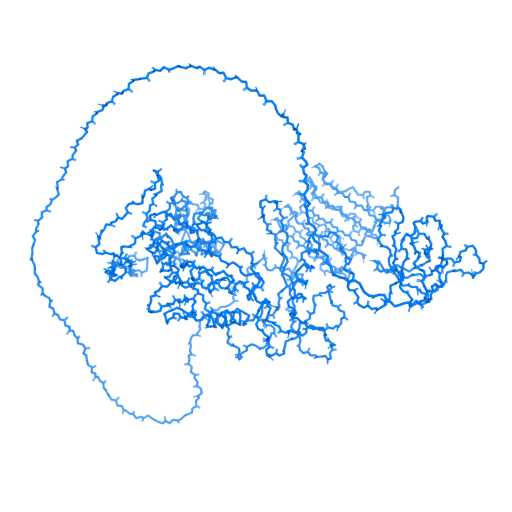2120 O O . TRP A 1 290 ? 20.856 27.477 43.668 1.00 84.25 290 TRP A O 1
ATOM 2130 N N . PHE A 1 291 ? 18.777 27.200 44.466 1.00 81.75 291 PHE A N 1
ATOM 2131 C CA . PHE A 1 291 ? 18.085 28.023 43.483 1.00 81.75 291 PHE A CA 1
ATOM 2132 C C . PHE A 1 291 ? 17.104 28.960 44.191 1.00 81.75 291 PHE A C 1
ATOM 2134 O O . PHE A 1 291 ? 16.395 28.548 45.113 1.00 81.75 291 PHE A O 1
ATOM 2141 N N . ASN A 1 292 ? 17.072 30.230 43.786 1.00 86.12 292 ASN A N 1
ATOM 2142 C CA . ASN A 1 292 ? 16.111 31.198 44.309 1.00 86.12 292 ASN A CA 1
ATOM 2143 C C . ASN A 1 292 ? 14.826 31.121 43.483 1.00 86.12 292 ASN A C 1
ATOM 2145 O O . ASN A 1 292 ? 14.789 31.613 42.364 1.00 86.12 292 ASN A O 1
ATOM 2149 N N . LEU A 1 293 ? 13.770 30.511 44.018 1.00 83.25 293 LEU A N 1
ATOM 2150 C CA . LEU A 1 293 ? 12.533 30.303 43.256 1.00 83.25 293 LEU A CA 1
ATOM 2151 C C . LEU A 1 293 ? 11.790 31.608 42.957 1.00 83.25 293 LEU A C 1
ATOM 2153 O O . LEU A 1 293 ? 11.043 31.669 41.986 1.00 83.25 293 LEU A O 1
ATOM 2157 N N . ALA A 1 294 ? 12.017 32.664 43.746 1.00 80.88 294 ALA A N 1
ATOM 2158 C CA . ALA A 1 294 ? 11.380 33.962 43.531 1.00 80.88 294 ALA A CA 1
ATOM 2159 C C . ALA A 1 294 ? 11.847 34.663 42.243 1.00 80.88 294 ALA A C 1
ATOM 2161 O O . ALA A 1 294 ? 11.237 35.651 41.839 1.00 80.88 294 ALA A O 1
ATOM 2162 N N . THR A 1 295 ? 12.919 34.185 41.599 1.00 82.44 295 THR A N 1
ATOM 2163 C CA . THR A 1 295 ? 13.368 34.734 40.314 1.00 82.44 295 THR A CA 1
ATOM 2164 C C . THR A 1 295 ? 12.536 34.237 39.134 1.00 82.44 295 THR A C 1
ATOM 2166 O O . THR A 1 295 ? 12.572 34.868 38.082 1.00 82.44 295 THR A O 1
ATOM 2169 N N . LEU A 1 296 ? 11.776 33.147 39.281 1.00 80.38 296 LEU A N 1
ATOM 2170 C CA . LEU A 1 296 ? 10.973 32.578 38.199 1.00 80.38 296 LEU A CA 1
ATOM 2171 C C . LEU A 1 296 ? 9.665 33.352 38.004 1.00 80.38 296 LEU A C 1
ATOM 2173 O O . LEU A 1 296 ? 8.974 33.699 38.964 1.00 80.38 296 LEU A O 1
ATOM 2177 N N . ARG A 1 297 ? 9.293 33.584 36.742 1.00 76.31 297 ARG A N 1
ATOM 2178 C CA . ARG A 1 297 ? 7.950 34.053 36.376 1.00 76.31 297 ARG A CA 1
ATOM 2179 C C . ARG A 1 297 ? 6.982 32.879 36.373 1.00 76.31 297 ARG A C 1
ATOM 2181 O O . ARG A 1 297 ? 7.374 31.757 36.073 1.00 76.31 297 ARG A O 1
ATOM 2188 N N . GLU A 1 298 ? 5.719 33.152 36.692 1.00 80.81 298 GLU A N 1
ATOM 2189 C CA . GLU A 1 298 ? 4.637 32.151 36.640 1.00 80.81 298 GLU A CA 1
ATOM 2190 C C . GLU A 1 298 ? 4.927 30.891 37.478 1.00 80.81 298 GLU A C 1
ATOM 2192 O O . GLU A 1 298 ? 4.499 29.783 37.152 1.00 80.81 298 GLU A O 1
ATOM 2197 N N . LEU A 1 299 ? 5.667 31.069 38.579 1.00 80.50 299 LEU A N 1
ATOM 2198 C CA . LEU A 1 299 ? 6.004 29.984 39.489 1.00 80.50 299 LEU A CA 1
ATOM 2199 C C . LEU A 1 299 ? 4.723 29.334 40.036 1.00 80.50 299 LEU A C 1
ATOM 2201 O O . LEU A 1 299 ? 3.903 30.000 40.671 1.00 80.50 299 LEU A O 1
ATOM 2205 N N . SER A 1 300 ? 4.581 28.029 39.815 1.00 77.62 300 SER A N 1
ATOM 2206 C CA . SER A 1 300 ? 3.429 27.229 40.238 1.00 77.62 300 SER A CA 1
ATOM 2207 C C . SER A 1 300 ? 3.855 25.867 40.788 1.00 77.62 300 SER A C 1
ATOM 2209 O O . SER A 1 300 ? 4.886 25.309 40.397 1.00 77.62 300 SER A O 1
ATOM 2211 N N . GLU A 1 301 ? 3.085 25.349 41.751 1.00 80.19 301 GLU A N 1
ATOM 2212 C CA . GLU A 1 301 ? 3.270 24.000 42.297 1.00 80.19 301 GLU A CA 1
ATOM 2213 C C . GLU A 1 301 ? 2.659 22.974 41.343 1.00 80.19 301 GLU A C 1
ATOM 2215 O O . GLU A 1 301 ? 1.517 23.124 40.905 1.00 80.19 301 GLU A O 1
ATOM 2220 N N . VAL A 1 302 ? 3.420 21.924 41.035 1.00 70.12 302 VAL A N 1
ATOM 2221 C CA . VAL A 1 302 ? 2.954 20.810 40.206 1.00 70.12 302 VAL A CA 1
ATOM 2222 C C . VAL A 1 302 ? 2.454 19.707 41.137 1.00 70.12 302 VAL A C 1
ATOM 2224 O O . VAL A 1 302 ? 3.251 19.007 41.764 1.00 70.12 302 VAL A O 1
ATOM 2227 N N . ASN A 1 303 ? 1.132 19.560 41.243 1.00 52.97 303 ASN A N 1
ATOM 2228 C CA . ASN A 1 303 ? 0.509 18.454 41.973 1.00 52.97 303 ASN A CA 1
ATOM 2229 C C . ASN A 1 303 ? 0.621 17.158 41.152 1.00 52.97 303 ASN A C 1
ATOM 2231 O O . ASN A 1 303 ? 0.364 17.174 39.953 1.00 52.97 303 ASN A O 1
ATOM 2235 N N . GLU A 1 304 ? 0.943 16.027 41.791 1.00 47.34 304 GLU A N 1
ATOM 2236 C CA . GLU A 1 304 ? 1.065 14.687 41.170 1.00 47.34 304 GLU A CA 1
ATOM 2237 C C . GLU A 1 304 ? -0.273 14.078 40.683 1.00 47.34 304 GLU A C 1
ATOM 2239 O O . GLU A 1 304 ? -0.437 12.861 40.630 1.00 47.34 304 GLU A O 1
ATOM 2244 N N . ASN A 1 305 ? -1.232 14.903 40.262 1.00 35.00 305 ASN A N 1
ATOM 2245 C CA . ASN A 1 305 ? -2.353 14.431 39.462 1.00 35.00 305 ASN A CA 1
ATOM 2246 C C . ASN A 1 305 ? -1.951 14.503 37.992 1.00 35.00 305 ASN A C 1
ATOM 2248 O O . ASN A 1 305 ? -1.651 15.568 37.462 1.00 35.00 305 ASN A O 1
ATOM 2252 N N . ILE A 1 306 ? -1.909 13.326 37.371 1.00 39.69 306 ILE A N 1
ATOM 2253 C CA . ILE A 1 306 ? -1.513 13.068 35.990 1.00 39.69 306 ILE A CA 1
ATOM 2254 C C . ILE A 1 306 ? -2.394 13.884 35.033 1.00 39.69 306 ILE A C 1
ATOM 2256 O O . ILE A 1 306 ? -3.417 13.413 34.545 1.00 39.69 306 ILE A O 1
ATOM 2260 N N . GLU A 1 307 ? -1.958 15.096 34.721 1.00 28.20 307 GLU A N 1
ATOM 2261 C CA . GLU A 1 307 ? -2.155 15.704 33.416 1.00 28.20 307 GLU A CA 1
ATOM 2262 C C . GLU A 1 307 ? -0.800 15.645 32.715 1.00 28.20 307 GLU A C 1
ATOM 2264 O O . GLU A 1 307 ? 0.189 16.213 33.177 1.00 28.20 307 GLU A O 1
ATOM 2269 N N . MET A 1 308 ? -0.730 14.876 31.625 1.00 28.98 308 MET A N 1
ATOM 2270 C CA . MET A 1 308 ? 0.417 14.867 30.720 1.00 28.98 308 MET A CA 1
ATOM 2271 C C . MET A 1 308 ? 0.595 16.278 30.146 1.00 28.98 308 MET A C 1
ATOM 2273 O O . MET A 1 308 ? 0.067 16.601 29.084 1.00 28.98 308 MET A O 1
ATOM 2277 N N . ILE A 1 309 ? 1.352 17.124 30.838 1.00 27.08 309 ILE A N 1
ATOM 2278 C CA . ILE A 1 309 ? 1.910 18.338 30.255 1.00 27.08 309 ILE A CA 1
ATOM 2279 C C . ILE A 1 309 ? 3.089 17.878 29.399 1.00 27.08 309 ILE A C 1
ATOM 2281 O O . ILE A 1 309 ? 4.199 17.642 29.871 1.00 27.08 309 ILE A O 1
ATOM 2285 N N . ILE A 1 310 ? 2.790 17.655 28.121 1.00 30.73 310 ILE A N 1
ATOM 2286 C CA . ILE A 1 310 ? 3.751 17.320 27.073 1.00 30.73 310 ILE A CA 1
ATOM 2287 C C . ILE A 1 310 ? 4.678 18.530 26.897 1.00 30.73 310 ILE A C 1
ATOM 2289 O O . ILE A 1 310 ? 4.305 19.529 26.286 1.00 30.73 310 ILE A O 1
ATOM 2293 N N . LEU A 1 311 ? 5.892 18.447 27.441 1.00 26.67 311 LEU A N 1
ATOM 2294 C CA . LEU A 1 311 ? 6.949 19.427 27.201 1.00 26.67 311 LEU A CA 1
ATOM 2295 C C . LEU A 1 311 ? 7.572 19.147 25.829 1.00 26.67 311 LEU A C 1
ATOM 2297 O O . LEU A 1 311 ? 8.230 18.127 25.621 1.00 26.67 311 LEU A O 1
ATOM 2301 N N . PHE A 1 312 ? 7.323 20.027 24.859 1.00 29.36 312 PHE A N 1
ATOM 2302 C CA . PHE A 1 312 ? 7.887 19.902 23.517 1.00 29.36 312 PHE A CA 1
ATOM 2303 C C . PHE A 1 312 ? 9.399 20.174 23.533 1.00 29.36 312 PHE A C 1
ATOM 2305 O O . PHE A 1 312 ? 9.833 21.291 23.806 1.00 29.36 312 PHE A O 1
ATOM 2312 N N . SER A 1 313 ? 10.200 19.168 23.170 1.00 34.38 313 SER A N 1
ATOM 2313 C CA . SER A 1 313 ? 11.518 19.393 22.575 1.00 34.38 313 SER A CA 1
ATOM 2314 C C . SER A 1 313 ? 11.331 19.815 21.111 1.00 34.38 313 SER A C 1
ATOM 2316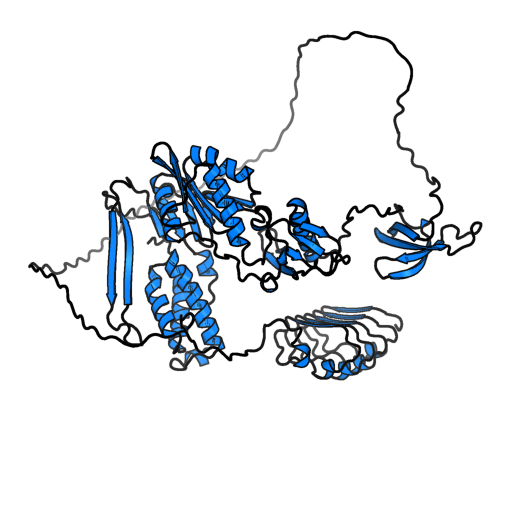 O O . SER A 1 313 ? 10.490 19.263 20.401 1.00 34.38 313 SER A O 1
ATOM 2318 N N . ASN A 1 314 ? 12.091 20.820 20.669 1.00 44.09 314 ASN A N 1
ATOM 2319 C CA . ASN A 1 314 ? 11.944 21.548 19.396 1.00 44.09 314 ASN A CA 1
ATOM 2320 C C . ASN A 1 314 ? 12.262 20.746 18.110 1.00 44.09 314 ASN A C 1
ATOM 2322 O O . ASN A 1 314 ? 12.510 21.337 17.060 1.00 44.09 314 ASN A O 1
ATOM 2326 N N . ASP A 1 315 ? 12.217 19.414 18.147 1.00 68.62 315 ASP A N 1
ATOM 2327 C CA . ASP A 1 315 ? 12.482 18.580 16.977 1.00 68.62 315 ASP A CA 1
ATOM 2328 C C . ASP A 1 315 ? 11.174 18.164 16.292 1.00 68.62 315 ASP A C 1
ATOM 2330 O O . ASP A 1 315 ? 10.279 17.566 16.897 1.00 68.62 315 ASP A O 1
ATOM 2334 N N . ALA A 1 316 ? 11.079 18.405 14.981 1.00 72.94 316 ALA A N 1
ATOM 2335 C CA . ALA A 1 316 ? 9.928 18.017 14.158 1.00 72.94 316 ALA A CA 1
ATOM 2336 C C . ALA A 1 316 ? 9.591 16.509 14.249 1.00 72.94 316 ALA A C 1
ATOM 2338 O O . ALA A 1 316 ? 8.437 16.109 14.084 1.00 72.94 316 ALA A O 1
ATOM 2339 N N . VAL A 1 317 ? 10.579 15.666 14.574 1.00 80.44 317 VAL A N 1
ATOM 2340 C CA . VAL A 1 317 ? 10.392 14.232 14.845 1.00 80.44 317 VAL A CA 1
ATOM 2341 C C . VAL A 1 317 ? 9.624 13.998 16.149 1.00 80.44 317 VAL A C 1
ATOM 2343 O O . VAL A 1 317 ? 8.709 13.175 16.164 1.00 80.44 317 VAL A O 1
ATOM 2346 N N . SER A 1 318 ? 9.955 14.715 17.225 1.00 80.81 318 SER A N 1
ATOM 2347 C CA . SER A 1 318 ? 9.263 14.615 18.517 1.00 80.81 318 SER A CA 1
ATOM 2348 C C . SER A 1 318 ? 7.803 15.042 18.386 1.00 80.81 318 SER A C 1
ATOM 2350 O O . SER A 1 318 ? 6.907 14.330 18.838 1.00 80.81 318 SER A O 1
ATOM 2352 N N . LEU A 1 319 ? 7.545 16.136 17.659 1.00 84.00 319 LEU A N 1
ATOM 2353 C CA . LEU A 1 319 ? 6.185 16.578 17.329 1.00 84.00 319 LEU A CA 1
ATOM 2354 C C . LEU A 1 319 ? 5.398 15.497 16.573 1.00 84.00 319 LEU A C 1
ATOM 2356 O O . LEU A 1 319 ? 4.243 15.216 16.902 1.00 84.00 319 LEU A O 1
ATOM 2360 N N . ALA A 1 320 ? 6.025 14.847 15.589 1.00 85.50 320 ALA A N 1
ATOM 2361 C CA . ALA A 1 320 ? 5.397 13.773 14.826 1.00 85.50 320 ALA A CA 1
ATOM 2362 C C . ALA A 1 320 ? 5.109 12.525 15.682 1.00 85.50 320 ALA A C 1
ATOM 2364 O O . ALA A 1 320 ? 4.035 11.937 15.548 1.00 85.50 320 ALA A O 1
ATOM 2365 N N . LYS A 1 321 ? 6.033 12.132 16.573 1.00 89.56 321 LYS A N 1
ATOM 2366 C CA . LYS A 1 321 ? 5.838 11.023 17.525 1.00 89.56 321 LYS A CA 1
ATOM 2367 C C . LYS A 1 321 ? 4.678 11.311 18.480 1.00 89.56 321 LYS A C 1
ATOM 2369 O O . LYS A 1 321 ? 3.802 10.465 18.640 1.00 89.56 321 LYS A O 1
ATOM 2374 N N . ASN A 1 322 ? 4.623 12.518 19.042 1.00 86.94 322 ASN A N 1
ATOM 2375 C CA . ASN A 1 322 ? 3.552 12.930 19.951 1.00 86.94 322 ASN A CA 1
ATOM 2376 C C . ASN A 1 322 ? 2.185 12.907 19.263 1.00 86.94 322 ASN A C 1
ATOM 2378 O O . ASN A 1 322 ? 1.221 12.396 19.824 1.00 86.94 322 ASN A O 1
ATOM 2382 N N . LYS A 1 323 ? 2.106 13.378 18.013 1.00 88.94 323 LYS A N 1
ATOM 2383 C CA . LYS A 1 323 ? 0.873 13.320 17.217 1.00 88.94 323 LYS A CA 1
ATOM 2384 C C . LYS A 1 323 ? 0.388 11.884 16.977 1.00 88.94 323 LYS A C 1
ATOM 2386 O O . LYS A 1 323 ? -0.816 11.625 17.010 1.00 88.94 323 LYS A O 1
ATOM 2391 N N . GLU A 1 324 ? 1.307 10.950 16.740 1.00 91.81 324 GLU A N 1
ATOM 2392 C CA . GLU A 1 324 ? 0.971 9.529 16.605 1.00 91.81 324 GLU A CA 1
ATOM 2393 C C . GLU A 1 324 ? 0.442 8.953 17.928 1.00 91.81 324 GLU A C 1
ATOM 2395 O O . GLU A 1 324 ? -0.613 8.324 17.928 1.00 91.81 324 GLU A O 1
ATOM 2400 N N . ILE A 1 325 ? 1.106 9.209 19.062 1.00 91.69 325 ILE A N 1
ATOM 2401 C CA . ILE A 1 325 ? 0.627 8.734 20.372 1.00 91.69 325 ILE A CA 1
ATOM 2402 C C . ILE A 1 325 ? -0.734 9.338 20.723 1.00 91.69 325 ILE A C 1
ATOM 2404 O O . ILE A 1 325 ? -1.616 8.616 21.184 1.00 91.69 325 ILE A O 1
ATOM 2408 N N . GLN A 1 326 ? -0.953 10.622 20.431 1.00 88.81 326 GLN A N 1
ATOM 2409 C CA . GLN A 1 326 ? -2.260 11.246 20.620 1.00 88.81 326 GLN A CA 1
ATOM 2410 C C . GLN A 1 326 ? -3.342 10.512 19.820 1.00 88.81 326 GLN A C 1
ATOM 2412 O O . GLN A 1 326 ? -4.404 10.212 20.350 1.00 88.81 326 GLN A O 1
ATOM 2417 N N . THR A 1 327 ? -3.036 10.101 18.586 1.00 89.94 327 THR A N 1
ATOM 2418 C CA . THR A 1 327 ? -3.962 9.305 17.766 1.00 89.94 327 THR A CA 1
ATOM 2419 C C . THR A 1 327 ? -4.289 7.955 18.419 1.00 89.94 327 THR A C 1
ATOM 2421 O O . THR A 1 327 ? -5.432 7.500 18.343 1.00 89.94 327 THR A O 1
ATOM 2424 N N . TRP A 1 328 ? -3.321 7.306 19.076 1.00 92.50 328 TRP A N 1
ATOM 2425 C CA . TRP A 1 328 ? -3.561 6.069 19.830 1.00 92.50 328 TRP A CA 1
ATOM 2426 C C . TRP A 1 328 ? -4.464 6.303 21.050 1.00 92.50 328 TRP A C 1
ATOM 2428 O O . TRP A 1 328 ? -5.346 5.483 21.321 1.00 92.50 328 TRP A O 1
ATOM 2438 N N . ILE A 1 329 ? -4.275 7.421 21.757 1.00 89.62 329 ILE A N 1
ATOM 2439 C CA . ILE A 1 329 ? -5.091 7.822 22.912 1.00 89.62 329 ILE A CA 1
ATOM 2440 C C . ILE A 1 329 ? -6.527 8.134 22.470 1.00 89.62 329 ILE A C 1
ATOM 2442 O O . ILE A 1 329 ? -7.469 7.555 23.014 1.00 89.62 329 ILE A O 1
ATOM 2446 N N . ASP A 1 330 ? -6.698 8.963 21.438 1.00 88.19 330 ASP A N 1
ATOM 2447 C CA . ASP A 1 330 ? -8.005 9.369 20.901 1.00 88.19 330 ASP A CA 1
ATOM 2448 C C . ASP A 1 330 ? -8.825 8.152 20.443 1.00 88.19 330 ASP A C 1
ATOM 2450 O O . ASP A 1 330 ? -10.030 8.059 20.681 1.00 88.19 330 ASP A O 1
ATOM 2454 N N . ASN A 1 331 ? -8.154 7.162 19.842 1.00 88.12 331 ASN A N 1
ATOM 2455 C CA . ASN A 1 331 ? -8.777 5.914 19.400 1.00 88.12 331 ASN A CA 1
ATOM 2456 C C . ASN A 1 331 ? -8.929 4.865 20.513 1.00 88.12 331 ASN A C 1
ATOM 2458 O O . ASN A 1 331 ? -9.448 3.775 20.241 1.00 88.12 331 ASN A O 1
ATOM 2462 N N . LYS A 1 332 ? -8.518 5.177 21.751 1.00 91.56 332 LYS A N 1
ATOM 2463 C CA . LYS A 1 332 ? -8.553 4.283 22.922 1.00 91.56 332 LYS A CA 1
ATOM 2464 C C . LYS A 1 332 ? -7.879 2.934 22.637 1.00 91.56 332 LYS A C 1
ATOM 2466 O O . LYS A 1 332 ? -8.409 1.878 22.981 1.00 91.56 332 LYS A O 1
ATOM 2471 N N . VAL A 1 333 ? -6.732 2.977 21.956 1.00 93.31 333 VAL A N 1
ATOM 2472 C CA . VAL A 1 333 ? -6.019 1.795 21.438 1.00 93.31 333 VAL A CA 1
ATOM 2473 C C . VAL A 1 333 ? -5.454 0.926 22.554 1.00 93.31 333 VAL A C 1
ATOM 2475 O O . VAL A 1 333 ? -5.369 -0.289 22.389 1.00 93.31 333 VAL A O 1
ATOM 2478 N N . PHE A 1 334 ? -5.082 1.520 23.686 1.00 94.38 334 PHE A N 1
ATOM 2479 C CA . PHE A 1 334 ? -4.458 0.814 24.796 1.00 94.38 334 PHE A CA 1
ATOM 2480 C C . PHE A 1 334 ? -4.910 1.358 26.153 1.00 94.38 334 PHE A C 1
ATOM 2482 O O . PHE A 1 334 ? -5.527 2.419 26.250 1.00 94.38 334 PHE A O 1
ATOM 2489 N N . GLU A 1 335 ? -4.589 0.616 27.207 1.00 94.38 335 GLU A N 1
ATOM 2490 C CA . GLU A 1 335 ? -4.589 1.092 28.589 1.00 94.38 335 GLU A CA 1
ATOM 2491 C C . GLU A 1 335 ? -3.240 0.820 29.248 1.00 94.38 335 GLU A C 1
ATOM 2493 O O . GLU A 1 335 ? -2.540 -0.127 28.888 1.00 94.38 335 GLU A O 1
ATOM 2498 N N . VAL A 1 336 ? -2.862 1.672 30.196 1.00 94.56 336 VAL A N 1
ATOM 2499 C CA . VAL A 1 336 ? -1.619 1.516 30.954 1.00 94.56 336 VAL A CA 1
ATOM 2500 C C . VAL A 1 336 ? -1.876 0.559 32.113 1.00 94.56 336 VAL A C 1
ATOM 2502 O O . VAL A 1 336 ? -2.823 0.763 32.871 1.00 94.56 336 VAL A O 1
ATOM 2505 N N . VAL A 1 337 ? -1.043 -0.472 32.247 1.00 94.50 337 VAL A N 1
ATOM 2506 C CA . VAL A 1 337 ? -1.153 -1.500 33.293 1.00 94.50 337 VAL A CA 1
ATOM 2507 C C . VAL A 1 337 ? 0.195 -1.731 33.983 1.00 94.50 337 VAL A C 1
ATOM 2509 O O . VAL A 1 337 ? 1.231 -1.618 33.319 1.00 94.50 337 VAL A O 1
ATOM 2512 N N . PRO A 1 338 ? 0.219 -2.074 35.283 1.00 94.25 338 PRO A N 1
ATOM 2513 C CA . PRO A 1 338 ? 1.453 -2.421 35.979 1.00 94.25 338 PRO A CA 1
ATOM 2514 C C . PRO A 1 338 ? 2.196 -3.576 35.303 1.00 94.25 338 PRO A C 1
ATOM 2516 O O . PRO A 1 338 ? 1.585 -4.532 34.817 1.00 94.25 338 PRO A O 1
ATOM 2519 N N . ASN A 1 339 ? 3.525 -3.490 35.284 1.00 93.31 339 ASN A N 1
ATOM 2520 C CA . ASN A 1 339 ? 4.370 -4.590 34.840 1.00 93.31 339 ASN A CA 1
ATOM 2521 C C . ASN A 1 339 ? 4.583 -5.585 35.990 1.00 93.31 339 ASN A C 1
ATOM 2523 O O . ASN A 1 339 ? 5.400 -5.359 36.880 1.00 93.31 339 ASN A O 1
ATOM 2527 N N . GLU A 1 340 ? 3.859 -6.694 35.939 1.00 93.88 340 GLU A N 1
ATOM 2528 C CA . GLU A 1 340 ? 3.890 -7.797 36.906 1.00 93.88 340 GLU A CA 1
ATOM 2529 C C . GLU A 1 340 ? 4.640 -9.019 36.339 1.00 93.88 340 GLU A C 1
ATOM 2531 O O . GLU A 1 340 ? 4.531 -10.127 36.858 1.00 93.88 340 GLU A O 1
ATOM 2536 N N . GLY A 1 341 ? 5.401 -8.834 35.251 1.00 90.38 341 GLY A N 1
ATOM 2537 C CA . GLY A 1 341 ? 6.103 -9.911 34.547 1.00 90.38 341 GLY A CA 1
ATOM 2538 C C . GLY A 1 341 ? 5.318 -10.512 33.377 1.00 90.38 341 GLY A C 1
ATOM 2539 O O . GLY A 1 341 ? 5.672 -11.587 32.889 1.00 90.38 341 GLY A O 1
ATOM 2540 N N . GLN A 1 342 ? 4.269 -9.835 32.897 1.00 93.38 342 GLN A N 1
ATOM 2541 C CA . GLN A 1 342 ? 3.511 -10.275 31.727 1.00 93.38 342 GLN A CA 1
ATOM 2542 C C . GLN A 1 342 ? 4.404 -10.298 30.475 1.00 93.38 342 GLN A C 1
ATOM 2544 O O . GLN A 1 342 ? 5.291 -9.458 30.285 1.00 93.38 342 GLN A O 1
ATOM 2549 N N . ARG A 1 343 ? 4.145 -11.242 29.562 1.00 92.31 343 ARG A N 1
ATOM 2550 C CA . ARG A 1 343 ? 4.829 -11.275 28.263 1.00 92.31 343 ARG A CA 1
ATOM 2551 C C . ARG A 1 343 ? 4.391 -10.069 27.430 1.00 92.31 343 ARG A C 1
ATOM 2553 O O . ARG A 1 343 ? 3.225 -9.958 27.065 1.00 92.31 343 ARG A O 1
ATOM 2560 N N . ALA A 1 344 ? 5.344 -9.204 27.094 1.00 94.25 344 ALA A N 1
ATOM 2561 C CA . ALA A 1 344 ? 5.107 -8.013 26.288 1.00 94.25 344 ALA A CA 1
ATOM 2562 C C . ALA A 1 344 ? 5.997 -7.982 25.044 1.00 94.25 344 ALA A C 1
ATOM 2564 O O . ALA A 1 344 ? 7.194 -8.276 25.125 1.00 94.25 344 ALA A O 1
ATOM 2565 N N . ILE A 1 345 ? 5.419 -7.573 23.917 1.00 95.75 345 ILE A N 1
ATOM 2566 C CA . ILE A 1 345 ? 6.137 -7.371 22.656 1.00 95.75 345 ILE A CA 1
ATOM 2567 C C . ILE A 1 345 ? 6.691 -5.946 22.587 1.00 95.75 345 ILE A C 1
ATOM 2569 O O . ILE A 1 345 ? 6.141 -5.000 23.158 1.00 95.75 345 ILE A O 1
ATOM 2573 N N . SER A 1 346 ? 7.818 -5.781 21.911 1.00 94.38 346 SER A N 1
ATOM 2574 C CA . SER A 1 346 ? 8.449 -4.482 21.731 1.00 94.38 346 SER A CA 1
ATOM 2575 C C . SER A 1 346 ? 7.818 -3.693 20.579 1.00 94.38 346 SER A C 1
ATOM 2577 O O . SER A 1 346 ? 7.112 -4.225 19.718 1.00 94.38 346 SER A O 1
ATOM 2579 N N . VAL A 1 347 ? 8.075 -2.387 20.561 1.00 94.75 347 VAL A N 1
ATOM 2580 C CA . VAL A 1 347 ? 7.624 -1.468 19.510 1.00 94.75 347 VAL A CA 1
ATOM 2581 C C . VAL A 1 347 ? 8.818 -0.830 18.808 1.00 94.75 347 VAL A C 1
ATOM 2583 O O . VAL A 1 347 ? 9.934 -0.797 19.329 1.00 94.75 347 VAL A O 1
ATOM 2586 N N . ARG A 1 348 ? 8.599 -0.311 17.600 1.00 92.75 348 ARG A N 1
ATOM 2587 C CA . ARG A 1 348 ? 9.574 0.501 16.870 1.00 92.75 348 ARG A CA 1
ATOM 2588 C C . ARG A 1 348 ? 8.915 1.729 16.259 1.00 92.75 348 ARG A C 1
ATOM 2590 O O . ARG A 1 348 ? 7.791 1.658 15.764 1.00 92.75 348 ARG A O 1
ATOM 2597 N N . TRP A 1 349 ? 9.651 2.830 16.238 1.00 91.69 349 TRP A N 1
ATOM 2598 C CA . TRP A 1 349 ? 9.269 4.019 15.491 1.00 91.69 349 TRP A CA 1
ATOM 2599 C C . TRP A 1 349 ? 9.639 3.861 14.019 1.00 91.69 349 TRP A C 1
ATOM 2601 O O . TRP A 1 349 ? 10.775 3.526 13.693 1.00 91.69 349 TRP A O 1
ATOM 2611 N N . ILE A 1 350 ? 8.688 4.140 13.132 1.00 89.06 350 ILE A N 1
ATOM 2612 C CA . ILE A 1 350 ? 8.934 4.353 11.707 1.00 89.06 350 ILE A CA 1
ATOM 2613 C C . ILE A 1 350 ? 8.718 5.826 11.419 1.00 89.06 350 ILE A C 1
ATOM 2615 O O . ILE A 1 350 ? 7.585 6.306 11.418 1.00 89.06 350 ILE A O 1
ATOM 2619 N N . VAL A 1 351 ? 9.815 6.541 11.198 1.00 84.62 351 VAL A N 1
ATOM 2620 C CA . VAL A 1 351 ? 9.803 7.967 10.880 1.00 84.62 351 VAL A CA 1
ATOM 2621 C C . VAL A 1 351 ? 10.127 8.123 9.405 1.00 84.62 351 VAL A C 1
ATOM 2623 O O . VAL A 1 351 ? 11.126 7.606 8.915 1.00 84.62 351 VAL A O 1
ATOM 2626 N N . THR A 1 352 ? 9.241 8.803 8.693 1.00 78.44 352 THR A N 1
ATOM 2627 C CA . THR A 1 352 ? 9.339 9.027 7.253 1.00 78.44 352 THR A CA 1
ATOM 2628 C C . THR A 1 352 ? 9.218 10.505 6.958 1.00 78.44 352 THR A C 1
ATOM 2630 O O . THR A 1 352 ? 8.384 11.204 7.532 1.00 78.44 352 THR A O 1
ATOM 2633 N N . GLU A 1 353 ? 10.048 10.960 6.041 1.00 76.50 353 GLU A N 1
ATOM 2634 C CA . GLU A 1 353 ? 10.027 12.305 5.497 1.00 76.50 353 GLU A CA 1
ATOM 2635 C C . GLU A 1 353 ? 9.134 12.293 4.254 1.00 76.50 353 GLU A C 1
ATOM 2637 O O . GLU A 1 353 ? 9.273 11.425 3.390 1.00 76.50 353 GLU A O 1
ATOM 2642 N N . LYS A 1 354 ? 8.155 13.195 4.188 1.00 69.62 354 LYS A N 1
ATOM 2643 C CA . LYS A 1 354 ? 7.249 13.324 3.047 1.00 69.62 354 LYS A CA 1
ATOM 2644 C C . LYS A 1 354 ? 7.306 14.738 2.504 1.00 69.62 354 LYS A C 1
ATOM 2646 O O . LYS A 1 354 ? 7.127 15.691 3.252 1.00 69.62 354 LYS A O 1
ATOM 2651 N N . THR A 1 355 ? 7.461 14.859 1.197 1.00 60.28 355 THR A N 1
ATOM 2652 C CA . THR A 1 355 ? 7.300 16.132 0.497 1.00 60.28 355 THR A CA 1
ATOM 2653 C C . THR A 1 355 ? 5.821 16.341 0.184 1.00 60.28 355 THR A C 1
ATOM 2655 O O . THR A 1 355 ? 5.169 15.453 -0.370 1.00 60.28 355 THR A O 1
ATOM 2658 N N . LYS A 1 356 ? 5.282 17.493 0.574 1.00 60.62 356 LYS A N 1
ATOM 2659 C CA . LYS A 1 356 ? 3.992 18.025 0.125 1.00 60.62 356 LYS A CA 1
ATOM 2660 C C . LYS A 1 356 ? 4.229 19.383 -0.535 1.00 60.62 356 LYS A C 1
ATOM 2662 O O . LYS A 1 356 ? 5.328 19.922 -0.439 1.00 60.62 356 LYS A O 1
ATOM 2667 N N . ASP A 1 357 ? 3.203 19.926 -1.179 1.00 50.88 357 ASP A N 1
ATOM 2668 C CA . ASP A 1 357 ? 3.283 21.207 -1.895 1.00 50.88 357 ASP A CA 1
ATOM 2669 C C . ASP A 1 357 ? 3.765 22.369 -0.994 1.00 50.88 357 ASP A C 1
ATOM 2671 O O . ASP A 1 357 ? 4.459 23.263 -1.468 1.00 50.88 357 ASP A O 1
ATOM 2675 N N . ASP A 1 358 ? 3.523 22.287 0.322 1.00 49.94 358 ASP A N 1
ATOM 2676 C CA . ASP A 1 358 ? 3.951 23.272 1.335 1.00 49.94 358 ASP A CA 1
ATOM 2677 C C . ASP A 1 358 ? 5.346 22.998 1.942 1.00 49.94 358 ASP A C 1
ATOM 2679 O O . ASP A 1 358 ? 5.734 23.595 2.948 1.00 49.94 358 ASP A O 1
ATOM 2683 N N . GLY A 1 359 ? 6.103 22.058 1.370 1.00 55.19 359 GLY A N 1
ATOM 2684 C CA . GLY A 1 359 ? 7.431 21.672 1.832 1.00 55.19 359 GLY A CA 1
ATOM 2685 C C . GLY A 1 359 ? 7.478 20.298 2.496 1.00 55.19 359 GLY A C 1
ATOM 2686 O O . GLY A 1 359 ? 6.738 19.365 2.174 1.00 55.19 359 GLY A O 1
ATOM 2687 N N . LEU A 1 360 ? 8.445 20.136 3.388 1.00 64.25 360 LEU A N 1
ATOM 2688 C CA . LEU A 1 360 ? 8.883 18.835 3.858 1.00 64.25 360 LEU A CA 1
ATOM 2689 C C . LEU A 1 360 ? 8.309 18.551 5.256 1.00 64.25 360 LEU A C 1
ATOM 2691 O O . LEU A 1 360 ? 8.513 19.310 6.199 1.00 64.25 360 LEU A O 1
ATOM 2695 N N . PHE A 1 361 ? 7.544 17.464 5.379 1.00 74.00 361 PHE A N 1
ATOM 2696 C CA . PHE A 1 361 ? 6.793 17.097 6.580 1.00 74.00 361 PHE A CA 1
ATOM 2697 C C . PHE A 1 361 ? 7.217 15.725 7.109 1.00 74.00 361 PHE A C 1
ATOM 2699 O O . PHE A 1 361 ? 7.294 14.745 6.366 1.00 74.00 361 PHE A O 1
ATOM 2706 N N . ILE A 1 362 ? 7.425 15.627 8.422 1.00 79.56 362 ILE A N 1
ATOM 2707 C CA . ILE A 1 362 ? 7.816 14.383 9.091 1.00 79.56 362 ILE A CA 1
ATOM 2708 C C . ILE A 1 362 ? 6.575 13.636 9.582 1.00 79.56 362 ILE A C 1
ATOM 2710 O O . ILE A 1 362 ? 5.758 14.167 10.331 1.00 79.56 362 ILE A O 1
ATOM 2714 N N . LYS A 1 363 ? 6.453 12.362 9.205 1.00 82.81 363 LYS A N 1
ATOM 2715 C CA . LYS A 1 363 ? 5.423 11.444 9.700 1.00 82.81 363 LYS A CA 1
ATOM 2716 C C . LYS A 1 363 ? 6.070 10.327 10.512 1.00 82.81 363 LYS A C 1
ATOM 2718 O O . LYS A 1 363 ? 6.872 9.569 9.972 1.00 82.81 363 LYS A O 1
ATOM 2723 N N . ALA A 1 364 ? 5.673 10.192 11.772 1.00 89.50 364 ALA A N 1
ATOM 2724 C CA . ALA A 1 364 ? 6.032 9.063 12.621 1.00 89.50 364 ALA A CA 1
ATOM 2725 C C . ALA A 1 364 ? 4.863 8.073 12.702 1.00 89.50 364 ALA A C 1
ATOM 2727 O O . ALA A 1 364 ? 3.703 8.475 12.657 1.00 89.50 364 ALA A O 1
ATOM 2728 N N . ARG A 1 365 ? 5.172 6.782 12.805 1.00 91.44 365 ARG A N 1
ATOM 2729 C CA . ARG A 1 365 ? 4.227 5.712 13.135 1.00 91.44 365 ARG A CA 1
ATOM 2730 C C . ARG A 1 365 ? 4.843 4.806 14.182 1.00 91.44 365 ARG A C 1
ATOM 2732 O O . ARG A 1 365 ? 6.014 4.438 14.050 1.00 91.44 365 ARG A O 1
ATOM 2739 N N . LEU A 1 366 ? 4.055 4.418 15.174 1.00 94.06 366 LEU A N 1
ATOM 2740 C CA . LEU A 1 366 ? 4.468 3.413 16.140 1.00 94.06 366 LEU A CA 1
ATOM 2741 C C . LEU A 1 366 ? 4.028 2.038 15.636 1.00 94.06 366 LEU A C 1
ATOM 2743 O O . LEU A 1 366 ? 2.864 1.833 15.297 1.00 94.06 366 LEU A O 1
ATOM 2747 N N . VAL A 1 367 ? 4.971 1.105 15.539 1.00 95.00 367 VAL A N 1
ATOM 2748 C CA . VAL A 1 367 ? 4.745 -0.223 14.961 1.00 95.00 367 VAL A CA 1
ATOM 2749 C C . VAL A 1 367 ? 5.128 -1.280 15.986 1.00 95.00 367 VAL A C 1
ATOM 2751 O O . VAL A 1 367 ? 6.275 -1.326 16.430 1.00 95.00 367 VAL A O 1
ATOM 2754 N N . ALA A 1 368 ? 4.182 -2.138 16.355 1.00 95.31 368 ALA A N 1
ATOM 2755 C CA . ALA A 1 368 ? 4.443 -3.305 17.183 1.00 95.31 368 ALA A CA 1
ATOM 2756 C C . ALA A 1 368 ? 5.303 -4.317 16.419 1.00 95.31 368 ALA A C 1
ATOM 2758 O O . ALA A 1 368 ? 5.129 -4.532 15.217 1.00 95.31 368 ALA A O 1
ATOM 2759 N N . ARG A 1 369 ? 6.237 -4.970 17.106 1.00 94.19 369 ARG A N 1
ATOM 2760 C CA . ARG A 1 369 ? 7.027 -6.059 16.530 1.00 94.19 369 ARG A CA 1
ATOM 2761 C C . ARG A 1 369 ? 6.252 -7.367 16.643 1.00 94.19 369 ARG A C 1
ATOM 2763 O O . ARG A 1 369 ? 6.598 -8.233 17.434 1.00 94.19 369 ARG A O 1
ATOM 2770 N N . GLY A 1 370 ? 5.193 -7.508 15.844 1.00 90.75 370 GLY A N 1
ATOM 2771 C CA . GLY A 1 370 ? 4.277 -8.654 15.920 1.00 90.75 370 GLY A CA 1
ATOM 2772 C C . GLY A 1 370 ? 4.925 -10.021 15.677 1.00 90.75 370 GLY A C 1
ATOM 2773 O O . GLY A 1 370 ? 4.355 -11.030 16.061 1.00 90.75 370 GLY A O 1
ATOM 2774 N N . PHE A 1 371 ? 6.137 -10.083 15.116 1.00 88.62 371 PHE A N 1
ATOM 2775 C CA . PHE A 1 371 ? 6.899 -11.334 15.023 1.00 88.62 371 PHE A CA 1
ATOM 2776 C C . PHE A 1 371 ? 7.383 -11.866 16.390 1.00 88.62 371 PHE A C 1
ATOM 2778 O O . PHE A 1 371 ? 7.821 -13.007 16.468 1.00 88.62 371 PHE A O 1
ATOM 2785 N N . GLU A 1 372 ? 7.336 -11.055 17.455 1.00 92.81 372 GLU A N 1
ATOM 2786 C CA . GLU A 1 372 ? 7.646 -11.468 18.836 1.00 92.81 372 GLU A CA 1
ATOM 2787 C C . GLU A 1 372 ? 6.441 -12.135 19.537 1.00 92.81 372 GLU A C 1
ATOM 2789 O O . GLU A 1 372 ? 6.584 -12.767 20.594 1.00 92.81 372 GLU A O 1
ATOM 2794 N N . GLU A 1 373 ? 5.246 -11.996 18.955 1.00 89.06 373 GLU A N 1
ATOM 2795 C CA . GLU A 1 373 ? 4.021 -12.663 19.388 1.00 89.06 373 GLU A CA 1
ATOM 2796 C C . GLU A 1 373 ? 3.997 -14.112 18.873 1.00 89.06 373 GLU A C 1
ATOM 2798 O O . GLU A 1 373 ? 4.409 -14.397 17.745 1.00 89.06 373 GLU A O 1
ATOM 2803 N N . ASP A 1 374 ? 3.478 -15.041 19.682 1.00 86.44 374 ASP A N 1
ATOM 2804 C CA . ASP A 1 374 ? 3.121 -16.362 19.164 1.00 86.44 374 ASP A CA 1
ATOM 2805 C C . ASP A 1 374 ? 1.833 -16.249 18.345 1.00 86.44 374 ASP A C 1
ATOM 2807 O O . ASP A 1 374 ? 0.736 -16.080 18.872 1.00 86.44 374 ASP A O 1
ATOM 2811 N N . THR A 1 375 ? 1.991 -16.311 17.028 1.00 86.44 375 THR A N 1
ATOM 2812 C CA . THR A 1 375 ? 0.906 -16.104 16.066 1.00 86.44 375 THR A CA 1
ATOM 2813 C C . THR A 1 375 ? 0.567 -17.376 15.293 1.00 86.44 375 THR A C 1
ATOM 2815 O O . THR A 1 375 ? -0.043 -17.298 14.225 1.00 86.44 375 THR A O 1
ATOM 2818 N N . THR A 1 376 ? 0.988 -18.545 15.785 1.00 84.94 376 THR A N 1
ATOM 2819 C CA . THR A 1 376 ? 0.883 -19.831 15.071 1.00 84.94 376 THR A CA 1
ATOM 2820 C C . THR A 1 376 ? -0.569 -20.220 14.781 1.00 84.94 376 THR A C 1
ATOM 2822 O O . THR A 1 376 ? -0.874 -20.738 13.711 1.00 84.94 376 THR A O 1
ATOM 2825 N N . SER A 1 377 ? -1.484 -19.908 15.698 1.00 83.38 377 SER A N 1
ATOM 2826 C CA . SER A 1 377 ? -2.920 -20.192 15.577 1.00 83.38 377 SER A CA 1
ATOM 2827 C C . SER A 1 377 ? -3.719 -19.101 14.854 1.00 83.38 377 SER A C 1
ATOM 2829 O O . SER A 1 377 ? -4.914 -19.273 14.610 1.00 83.38 377 SER A O 1
ATOM 2831 N N . LEU A 1 378 ? -3.096 -17.966 14.514 1.00 86.94 378 LEU A N 1
ATOM 2832 C CA . LEU A 1 378 ? -3.804 -16.813 13.966 1.00 86.94 378 LEU A CA 1
ATOM 2833 C C . LEU A 1 378 ? -3.914 -16.882 12.446 1.00 86.94 378 LEU A C 1
ATOM 2835 O O . LEU A 1 378 ? -2.933 -17.082 11.727 1.00 86.94 378 LEU A O 1
ATOM 2839 N N . ARG A 1 379 ? -5.117 -16.598 11.949 1.00 88.38 379 ARG A N 1
ATOM 2840 C CA . ARG A 1 379 ? -5.362 -16.373 10.527 1.00 88.38 379 ARG A CA 1
ATOM 2841 C C . ARG A 1 379 ? -4.933 -14.950 10.148 1.00 88.38 379 ARG A C 1
ATOM 2843 O O . ARG A 1 379 ? -5.406 -13.989 10.746 1.00 88.38 379 ARG A O 1
ATOM 2850 N N . LYS A 1 380 ? -4.048 -14.817 9.154 1.00 89.38 380 LYS A N 1
ATOM 2851 C CA . LYS A 1 380 ? -3.337 -13.559 8.827 1.00 89.38 380 LYS A CA 1
ATOM 2852 C C . LYS A 1 380 ? -3.690 -12.977 7.454 1.00 89.38 380 LYS A C 1
ATOM 2854 O O . LYS A 1 380 ? -3.332 -11.842 7.159 1.00 89.38 380 LYS A O 1
ATOM 2859 N N . ASP A 1 381 ? -4.392 -13.731 6.610 1.00 90.06 381 ASP A N 1
ATOM 2860 C CA . ASP A 1 381 ? -4.773 -13.285 5.270 1.00 90.06 381 ASP A CA 1
ATOM 2861 C C . ASP A 1 381 ? -5.833 -12.180 5.321 1.00 90.06 381 ASP A C 1
ATOM 2863 O O . ASP A 1 381 ? -6.857 -12.297 6.007 1.00 90.06 381 ASP A O 1
ATOM 2867 N N . SER A 1 382 ? -5.585 -11.129 4.541 1.00 91.25 382 SER A N 1
ATOM 2868 C CA . SER A 1 382 ? -6.532 -10.063 4.237 1.00 91.25 382 SER A CA 1
ATOM 2869 C C . SER A 1 382 ? -6.707 -9.979 2.722 1.00 91.25 382 SER A C 1
ATOM 2871 O O . SER A 1 382 ? -5.705 -9.830 2.017 1.00 91.25 382 SER A O 1
ATOM 2873 N N . PRO A 1 383 ? -7.943 -10.053 2.206 1.00 91.62 383 PRO A N 1
ATOM 2874 C CA . PRO A 1 383 ? -8.214 -9.833 0.793 1.00 91.62 383 PRO A CA 1
ATOM 2875 C C . PRO A 1 383 ? -7.757 -8.448 0.323 1.00 91.62 383 PRO A C 1
ATOM 2877 O O . PRO A 1 383 ? -7.818 -7.466 1.070 1.00 91.62 383 PRO A O 1
ATOM 2880 N N . THR A 1 384 ? -7.313 -8.384 -0.929 1.00 90.38 384 THR A N 1
ATOM 2881 C CA . THR A 1 384 ? -7.050 -7.140 -1.660 1.00 90.38 384 THR A CA 1
ATOM 2882 C C . THR A 1 384 ? -7.769 -7.208 -2.996 1.00 90.38 384 THR A C 1
ATOM 2884 O O . THR A 1 384 ? -7.922 -8.290 -3.561 1.00 90.38 384 THR A O 1
ATOM 2887 N N . CYS A 1 385 ? -8.248 -6.060 -3.469 1.00 91.06 385 CYS A N 1
ATOM 2888 C CA . CYS A 1 385 ? -9.000 -5.998 -4.712 1.00 91.06 385 CYS A CA 1
ATOM 2889 C C . CYS A 1 385 ? -8.137 -6.431 -5.901 1.00 91.06 385 CYS A C 1
ATOM 2891 O O . CYS A 1 385 ? -7.029 -5.918 -6.083 1.00 91.06 385 CYS A O 1
ATOM 2893 N N . SER A 1 386 ? -8.656 -7.349 -6.718 1.00 92.94 386 SER A N 1
ATOM 2894 C CA . SER A 1 386 ? -8.013 -7.720 -7.975 1.00 92.94 386 SER A CA 1
ATOM 2895 C C . SER A 1 386 ? -8.083 -6.579 -8.992 1.00 92.94 386 SER A C 1
ATOM 2897 O O . SER A 1 386 ? -8.990 -5.737 -8.981 1.00 92.94 386 SER A O 1
ATOM 2899 N N . LYS A 1 387 ? -7.134 -6.560 -9.929 1.00 91.50 387 LYS A N 1
ATOM 2900 C CA . LYS A 1 387 ? -7.156 -5.600 -11.040 1.00 91.50 387 LYS A CA 1
ATOM 2901 C C . LYS A 1 387 ? -8.393 -5.798 -11.921 1.00 91.50 387 LYS A C 1
ATOM 2903 O O . LYS A 1 387 ? -8.922 -4.824 -12.442 1.00 91.50 387 LYS A O 1
ATOM 2908 N N . GLU A 1 388 ? -8.881 -7.029 -12.055 1.00 92.38 388 GLU A N 1
ATOM 2909 C CA . GLU A 1 388 ? -10.106 -7.370 -12.773 1.00 92.38 388 GLU A CA 1
ATOM 2910 C C . GLU A 1 388 ? -11.317 -6.694 -12.121 1.00 92.38 388 GLU A C 1
ATOM 2912 O O . GLU A 1 388 ? -12.088 -6.038 -12.816 1.00 92.38 388 GLU A O 1
ATOM 2917 N N . SER A 1 389 ? -11.438 -6.751 -10.792 1.00 95.56 389 SER A N 1
ATOM 2918 C CA . SER A 1 389 ? -12.500 -6.058 -10.048 1.00 95.56 389 SER A CA 1
ATOM 2919 C C . SER A 1 389 ? -12.427 -4.539 -10.182 1.00 95.56 389 SER A C 1
ATOM 2921 O O . SER A 1 389 ? -13.457 -3.892 -10.376 1.00 95.56 389 SER A O 1
ATOM 2923 N N . VAL A 1 390 ? -11.224 -3.953 -10.140 1.00 95.62 390 VAL A N 1
ATOM 2924 C CA . VAL A 1 390 ? -11.033 -2.514 -10.399 1.00 95.62 390 VAL A CA 1
ATOM 2925 C C . VAL A 1 390 ? -11.488 -2.152 -11.815 1.00 95.62 390 VAL A C 1
ATOM 2927 O O . VAL A 1 390 ? -12.258 -1.208 -11.985 1.00 95.62 390 VAL A O 1
ATOM 2930 N N . ARG A 1 391 ? -11.071 -2.918 -12.831 1.00 94.19 391 ARG A N 1
ATOM 2931 C CA . ARG A 1 391 ? -11.464 -2.701 -14.234 1.00 94.19 391 ARG A CA 1
ATOM 2932 C C . ARG A 1 391 ? -12.967 -2.865 -14.442 1.00 94.19 391 ARG A C 1
ATOM 2934 O O . ARG A 1 391 ? -13.563 -2.054 -15.141 1.00 94.19 391 ARG A O 1
ATOM 2941 N N . LEU A 1 392 ? -13.590 -3.861 -13.810 1.00 93.62 392 LEU A N 1
ATOM 2942 C CA . LEU A 1 392 ? -15.040 -4.056 -13.850 1.00 93.62 392 LEU A CA 1
ATOM 2943 C C . LEU A 1 392 ? -15.774 -2.871 -13.226 1.00 93.62 392 LEU A C 1
ATOM 2945 O O . LEU A 1 392 ? -16.699 -2.347 -13.841 1.00 93.62 392 LEU A O 1
ATOM 2949 N N . LEU A 1 393 ? -15.349 -2.408 -12.045 1.00 96.44 393 LEU A N 1
ATOM 2950 C CA . LEU A 1 393 ? -15.928 -1.223 -11.412 1.00 96.44 393 LEU A CA 1
ATOM 2951 C C . LEU A 1 393 ? -15.850 -0.013 -12.343 1.00 96.44 393 LEU A C 1
ATOM 2953 O O . LEU A 1 393 ? -16.857 0.666 -12.531 1.00 96.44 393 LEU A O 1
ATOM 2957 N N . VAL A 1 394 ? -14.692 0.223 -12.963 1.00 95.88 394 VAL A N 1
ATOM 2958 C CA . VAL A 1 394 ? -14.494 1.336 -13.898 1.00 95.88 394 VAL A CA 1
ATOM 2959 C C . VAL A 1 394 ? -15.345 1.179 -15.165 1.00 95.88 394 VAL A C 1
ATOM 2961 O O . VAL A 1 394 ? -15.971 2.146 -15.592 1.00 95.88 394 VAL A O 1
ATOM 2964 N N . ALA A 1 395 ? -15.455 -0.025 -15.730 1.00 93.50 395 ALA A N 1
ATOM 2965 C CA . ALA A 1 395 ? -16.319 -0.292 -16.881 1.00 93.50 395 ALA A CA 1
ATOM 2966 C C . ALA A 1 395 ? -17.801 -0.018 -16.561 1.00 93.50 395 ALA A C 1
ATOM 2968 O O . ALA A 1 395 ? -18.499 0.637 -17.342 1.00 93.50 395 ALA A O 1
ATOM 2969 N N . PHE A 1 396 ? -18.278 -0.458 -15.387 1.00 93.50 396 PHE A N 1
ATOM 2970 C CA . PHE A 1 396 ? -19.625 -0.149 -14.894 1.00 93.50 396 PHE A CA 1
ATOM 2971 C C . PHE A 1 396 ? -19.819 1.346 -14.668 1.00 93.50 396 PHE A C 1
ATOM 2973 O O . PHE A 1 396 ? -20.844 1.884 -15.089 1.00 93.50 396 PHE A O 1
ATOM 2980 N N . ALA A 1 397 ? -18.846 2.013 -14.046 1.00 95.00 397 ALA A N 1
ATOM 2981 C CA . ALA A 1 397 ? -18.885 3.446 -13.800 1.00 95.00 397 ALA A CA 1
ATOM 2982 C C . ALA A 1 397 ? -19.002 4.233 -15.111 1.00 95.00 397 ALA A C 1
ATOM 2984 O O . ALA A 1 397 ? -19.930 5.022 -15.261 1.00 95.00 397 ALA A O 1
ATOM 2985 N N . SER A 1 398 ? -18.154 3.930 -16.095 1.00 93.75 398 SER A N 1
ATOM 2986 C CA . SER A 1 398 ? -18.189 4.545 -17.423 1.00 93.75 398 SER A CA 1
ATOM 2987 C C . SER A 1 398 ? -19.553 4.355 -18.104 1.00 93.75 398 SER A C 1
ATOM 2989 O O . SER A 1 398 ? -20.241 5.316 -18.451 1.00 93.75 398 SER A O 1
ATOM 2991 N N . SER A 1 399 ? -20.024 3.109 -18.188 1.00 90.94 399 SER A N 1
ATOM 2992 C CA . SER A 1 399 ? -21.259 2.752 -18.900 1.00 90.94 399 SER A CA 1
ATOM 2993 C C . SER A 1 399 ? -22.523 3.331 -18.246 1.00 90.94 399 SER A C 1
ATOM 2995 O O . SER A 1 399 ? -23.435 3.813 -18.925 1.00 90.94 399 SER A O 1
ATOM 2997 N N . LYS A 1 400 ? -22.574 3.334 -16.906 1.00 91.56 400 LYS A N 1
ATOM 2998 C CA . LYS A 1 400 ? -23.678 3.905 -16.116 1.00 91.56 400 LYS A CA 1
ATOM 2999 C C . LYS A 1 400 ? -23.533 5.409 -15.860 1.00 91.56 400 LYS A C 1
ATOM 3001 O O . LYS A 1 400 ? -24.426 5.978 -15.236 1.00 91.56 400 LYS A O 1
ATOM 3006 N N . GLN A 1 401 ? -22.462 6.038 -16.351 1.00 91.38 401 GLN A N 1
ATOM 3007 C CA . GLN A 1 401 ? -22.125 7.445 -16.106 1.00 91.38 401 GLN A CA 1
ATOM 3008 C C . GLN A 1 401 ? -22.046 7.795 -14.616 1.00 91.38 401 GLN A C 1
ATOM 3010 O O . GLN A 1 401 ? -22.541 8.826 -14.163 1.00 91.38 401 GLN A O 1
ATOM 3015 N N . TRP A 1 402 ? -21.447 6.907 -13.830 1.00 94.00 402 TRP A N 1
ATOM 3016 C CA . TRP A 1 402 ? -21.099 7.190 -12.446 1.00 94.00 402 TRP A CA 1
ATOM 3017 C C . TRP A 1 402 ? -19.686 7.750 -12.383 1.00 94.00 402 TRP A C 1
ATOM 3019 O O . TRP A 1 402 ? -18.780 7.246 -13.044 1.00 94.00 402 TRP A O 1
ATOM 3029 N N . ALA A 1 403 ? -19.483 8.757 -11.539 1.00 90.50 403 ALA A N 1
ATOM 3030 C CA . ALA A 1 403 ? -18.139 9.191 -11.201 1.00 90.50 403 ALA A CA 1
ATOM 3031 C C . ALA A 1 403 ? -17.429 8.088 -10.402 1.00 90.50 403 ALA A C 1
ATOM 3033 O O . ALA A 1 403 ? -17.995 7.519 -9.460 1.00 90.50 403 ALA A O 1
ATOM 3034 N N . CYS A 1 404 ? -16.173 7.816 -10.752 1.00 95.62 404 CYS A N 1
ATOM 3035 C CA . CYS A 1 404 ? -15.276 7.091 -9.863 1.00 95.62 404 CYS A CA 1
ATOM 3036 C C . CYS A 1 404 ? -14.852 8.013 -8.720 1.00 95.62 404 CYS A C 1
ATOM 3038 O O . CYS A 1 404 ? -14.571 9.195 -8.926 1.00 95.62 404 CYS A O 1
ATOM 3040 N N . ASN A 1 405 ? -14.798 7.456 -7.517 1.00 95.75 405 ASN A N 1
ATOM 3041 C CA . ASN A 1 405 ? -14.473 8.176 -6.297 1.00 95.75 405 ASN A CA 1
ATOM 3042 C C . ASN A 1 405 ? -13.550 7.326 -5.427 1.00 95.75 405 ASN A C 1
ATOM 3044 O O . ASN A 1 405 ? -13.689 6.105 -5.384 1.00 95.75 405 ASN A O 1
ATOM 3048 N N . THR A 1 406 ? -12.650 7.968 -4.689 1.00 95.56 406 THR A N 1
ATOM 3049 C CA . THR A 1 406 ? -11.828 7.305 -3.673 1.00 95.56 406 THR A CA 1
ATOM 3050 C C . THR A 1 406 ? -12.058 7.902 -2.292 1.00 95.56 406 THR A C 1
ATOM 3052 O O . THR A 1 406 ? -12.300 9.105 -2.151 1.00 95.56 406 THR A O 1
ATOM 3055 N N . VAL A 1 407 ? -11.979 7.055 -1.270 1.00 94.06 407 VAL A N 1
ATOM 3056 C CA . VAL A 1 407 ? -12.018 7.422 0.145 1.00 94.06 407 VAL A CA 1
ATOM 3057 C C . VAL A 1 407 ? -10.846 6.734 0.843 1.00 94.06 407 VAL A C 1
ATOM 3059 O O . VAL A 1 407 ? -10.776 5.510 0.854 1.00 94.06 407 VAL A O 1
ATOM 3062 N N . ASP A 1 408 ? -9.949 7.524 1.429 1.00 91.75 408 ASP A N 1
ATOM 3063 C CA . ASP A 1 408 ? -8.860 7.056 2.296 1.00 91.75 408 ASP A CA 1
ATOM 3064 C C . ASP A 1 408 ? -9.339 7.062 3.752 1.00 91.75 408 ASP A C 1
ATOM 3066 O O . ASP A 1 408 ? -9.897 8.059 4.221 1.00 91.75 408 ASP A O 1
ATOM 3070 N N . VAL A 1 409 ? -9.125 5.971 4.483 1.00 89.56 409 VAL A N 1
ATOM 3071 C CA . VAL A 1 409 ? -9.445 5.883 5.913 1.00 89.56 409 VAL A CA 1
ATOM 3072 C C . VAL A 1 409 ? -8.205 6.187 6.756 1.00 89.56 409 VAL A C 1
ATOM 3074 O O . VAL A 1 409 ? -7.193 5.491 6.704 1.00 89.56 409 VAL A O 1
ATOM 3077 N N . LYS A 1 410 ? -8.287 7.205 7.624 1.00 87.56 410 LYS A N 1
ATOM 3078 C CA . LYS A 1 410 ? -7.172 7.574 8.512 1.00 87.56 410 LYS A CA 1
ATOM 3079 C C . LYS A 1 410 ? -6.936 6.498 9.554 1.00 87.56 410 LYS A C 1
ATOM 3081 O O . LYS A 1 410 ? -7.847 6.134 10.280 1.00 87.56 410 LYS A O 1
ATOM 3086 N N . SER A 1 411 ? -5.688 6.085 9.745 1.00 84.31 411 SER A N 1
ATOM 3087 C CA . SER A 1 411 ? -5.314 5.227 10.880 1.00 84.31 411 SER A CA 1
ATOM 3088 C C . SER A 1 411 ? -6.174 3.962 10.997 1.00 84.31 411 SER A C 1
ATOM 3090 O O . SER A 1 411 ? -6.531 3.554 12.098 1.00 84.31 411 SER A O 1
ATOM 3092 N N . ALA A 1 412 ? -6.518 3.362 9.860 1.00 85.69 412 ALA A N 1
ATOM 3093 C CA . ALA A 1 412 ? -7.488 2.283 9.735 1.00 85.69 412 ALA A CA 1
ATOM 3094 C C . ALA A 1 412 ? -7.315 1.142 10.749 1.00 85.69 412 ALA A C 1
ATOM 3096 O O . ALA A 1 412 ? -8.265 0.787 11.441 1.00 85.69 412 ALA A O 1
ATOM 3097 N N . TYR A 1 413 ? -6.092 0.630 10.935 1.00 87.19 413 TYR A N 1
ATOM 3098 C CA . TYR A 1 413 ? -5.848 -0.449 11.902 1.00 87.19 413 TYR A CA 1
ATOM 3099 C C . TYR A 1 413 ? -6.221 -0.067 13.344 1.00 87.19 413 TYR A C 1
ATOM 3101 O O . TYR A 1 413 ? -6.697 -0.920 14.086 1.00 87.19 413 TYR A O 1
ATOM 3109 N N . LEU A 1 414 ? -6.101 1.215 13.715 1.00 86.88 414 LEU A N 1
ATOM 3110 C CA . LEU A 1 414 ? -6.469 1.730 15.043 1.00 86.88 414 LEU A CA 1
ATOM 3111 C C . LEU A 1 414 ? -7.988 1.928 15.210 1.00 86.88 414 LEU A C 1
ATOM 3113 O O . LEU A 1 414 ? -8.474 2.111 16.328 1.00 86.88 414 LEU A O 1
ATOM 3117 N N . GLN A 1 415 ? -8.741 1.897 14.109 1.00 86.94 415 GLN A N 1
ATOM 3118 C CA . GLN A 1 415 ? -10.203 1.993 14.080 1.00 86.94 415 GLN A CA 1
ATOM 3119 C C . GLN A 1 415 ? -10.892 0.622 14.013 1.00 86.94 415 GLN A C 1
ATOM 3121 O O . GLN A 1 415 ? -12.116 0.551 13.895 1.00 86.94 415 GLN A O 1
ATOM 3126 N N . GLY A 1 416 ? -10.118 -0.465 14.092 1.00 83.25 416 GLY A N 1
ATOM 3127 C CA . GLY A 1 416 ? -10.645 -1.822 14.175 1.00 83.25 416 GLY A CA 1
ATOM 3128 C C . GLY A 1 416 ? -11.457 -2.081 15.448 1.00 83.25 416 GLY A C 1
ATOM 3129 O O . GLY A 1 416 ? -11.448 -1.295 16.404 1.00 83.25 416 GLY A O 1
ATOM 3130 N N . ASP A 1 417 ? -12.153 -3.216 15.450 1.00 86.38 417 ASP A N 1
ATOM 3131 C CA . ASP A 1 417 ? -12.883 -3.701 16.621 1.00 86.38 417 ASP A CA 1
ATOM 3132 C C . ASP A 1 417 ? -11.936 -4.035 17.787 1.00 86.38 417 ASP A C 1
ATOM 3134 O O . ASP A 1 417 ? -10.705 -4.064 17.655 1.00 86.38 417 ASP A O 1
ATOM 3138 N N . LYS A 1 418 ? -12.531 -4.268 18.963 1.00 86.50 418 LYS A N 1
ATOM 3139 C CA . LYS A 1 418 ? -11.785 -4.631 20.166 1.00 86.50 418 LYS A CA 1
ATOM 3140 C C . LYS A 1 418 ? -11.027 -5.942 19.939 1.00 86.50 418 LYS A C 1
ATOM 3142 O O . LYS A 1 418 ? -11.590 -6.903 19.423 1.00 86.50 418 LYS A O 1
ATOM 3147 N N . ILE A 1 419 ? -9.769 -5.987 20.363 1.00 90.00 419 ILE A N 1
ATOM 3148 C CA . ILE A 1 419 ? -8.994 -7.224 20.366 1.00 90.00 419 ILE A CA 1
ATOM 3149 C C . ILE A 1 419 ? -9.480 -8.141 21.495 1.00 90.00 419 ILE A C 1
ATOM 3151 O O . ILE A 1 419 ? -9.627 -7.710 22.640 1.00 90.00 419 ILE A O 1
ATOM 3155 N N . GLU A 1 420 ? -9.768 -9.398 21.162 1.00 85.44 420 GLU A N 1
ATOM 3156 C CA . GLU A 1 420 ? -10.228 -10.394 22.140 1.00 85.44 420 GLU A CA 1
ATOM 3157 C C . GLU A 1 420 ? -9.072 -10.981 22.954 1.00 85.44 420 GLU A C 1
ATOM 3159 O O . GLU A 1 420 ? -9.220 -11.239 24.146 1.00 85.44 420 GLU A O 1
ATOM 3164 N N . ARG A 1 421 ? -7.907 -11.166 22.322 1.00 89.62 421 ARG A N 1
ATOM 3165 C CA . ARG A 1 421 ? -6.714 -11.718 22.970 1.00 89.62 421 ARG A CA 1
ATOM 3166 C C . ARG A 1 421 ? -5.913 -10.651 23.706 1.00 89.62 421 ARG A C 1
ATOM 3168 O O . ARG A 1 421 ? -5.885 -9.486 23.311 1.00 89.62 421 ARG A O 1
ATOM 3175 N N . GLU A 1 422 ? -5.214 -11.071 24.751 1.00 91.88 422 GLU A N 1
ATOM 3176 C CA . GLU A 1 422 ? -4.381 -10.176 25.545 1.00 91.88 422 GLU A CA 1
ATOM 3177 C C . GLU A 1 422 ? -3.011 -9.977 24.897 1.00 91.88 422 GLU A C 1
ATOM 3179 O O . GLU A 1 422 ? -2.224 -10.913 24.768 1.00 91.88 422 GLU A O 1
ATOM 3184 N N . ILE A 1 423 ? -2.718 -8.734 24.512 1.00 94.19 423 ILE A N 1
ATOM 3185 C CA . ILE A 1 423 ? -1.399 -8.325 24.026 1.00 94.19 423 ILE A CA 1
ATOM 3186 C C . ILE A 1 423 ? -0.919 -7.151 24.863 1.00 94.19 423 ILE A C 1
ATOM 3188 O O . ILE A 1 423 ? -1.609 -6.137 24.986 1.00 94.19 423 ILE A O 1
ATOM 3192 N N . PHE A 1 424 ? 0.296 -7.273 25.386 1.00 96.31 424 PHE A N 1
ATOM 3193 C CA . PHE A 1 424 ? 0.985 -6.199 26.087 1.00 96.31 424 PHE A CA 1
ATOM 3194 C C . PHE A 1 424 ? 2.122 -5.667 25.217 1.00 96.31 424 PHE A C 1
ATOM 3196 O O . PHE A 1 424 ? 2.881 -6.440 24.631 1.00 96.31 424 PHE A O 1
ATOM 3203 N N . LEU A 1 425 ? 2.255 -4.348 25.137 1.00 96.31 425 LEU A N 1
ATOM 3204 C CA . LEU A 1 425 ? 3.382 -3.673 24.510 1.00 96.31 425 LEU A CA 1
ATOM 3205 C C . LEU A 1 425 ? 4.297 -3.093 25.580 1.00 96.31 425 LEU A C 1
ATOM 3207 O O . LEU A 1 425 ? 3.835 -2.534 26.577 1.00 96.31 425 LEU A O 1
ATOM 3211 N N . LYS A 1 426 ? 5.600 -3.156 25.321 1.00 95.19 426 LYS A N 1
ATOM 3212 C CA . LYS A 1 426 ? 6.573 -2.304 26.005 1.00 95.19 426 LYS A CA 1
ATOM 3213 C C . LYS A 1 426 ? 6.465 -0.901 25.399 1.00 95.19 426 LYS A C 1
ATOM 3215 O O . LYS A 1 426 ? 6.687 -0.784 24.189 1.00 95.19 426 LYS A O 1
ATOM 3220 N N . PRO A 1 427 ? 6.120 0.140 26.179 1.00 91.81 427 PRO A N 1
ATOM 3221 C CA . PRO A 1 427 ? 6.063 1.501 25.664 1.00 91.81 427 PRO A CA 1
ATOM 3222 C C . PRO A 1 427 ? 7.408 1.908 25.050 1.00 91.81 427 PRO A C 1
ATOM 3224 O O . PRO A 1 427 ? 8.458 1.430 25.498 1.00 91.81 427 PRO A O 1
ATOM 3227 N N . PRO A 1 428 ? 7.410 2.785 24.033 1.00 89.88 428 PRO A N 1
ATOM 3228 C CA . PRO A 1 428 ? 8.654 3.331 23.511 1.00 89.88 428 PRO A CA 1
ATOM 3229 C C . PRO A 1 428 ? 9.427 4.066 24.627 1.00 89.88 428 PRO A C 1
ATOM 3231 O O . PRO A 1 428 ? 8.794 4.547 25.570 1.00 89.88 428 PRO A O 1
ATOM 3234 N N . PRO A 1 429 ? 10.772 4.151 24.561 1.00 83.56 429 PRO A N 1
ATOM 3235 C CA . PRO A 1 429 ? 11.601 4.631 25.672 1.00 83.56 429 PRO A CA 1
ATOM 3236 C C . PRO A 1 429 ? 11.180 5.991 26.228 1.00 83.56 429 PRO A C 1
ATOM 3238 O O . PRO A 1 429 ? 11.240 6.202 27.433 1.00 83.56 429 PRO A O 1
ATOM 3241 N N . GLU A 1 430 ? 10.702 6.884 25.362 1.00 81.94 430 GLU A N 1
ATOM 3242 C CA . GLU A 1 430 ? 10.271 8.234 25.731 1.00 81.94 430 GLU A CA 1
ATOM 3243 C C . GLU A 1 430 ? 8.970 8.252 26.558 1.00 81.94 430 GLU A C 1
ATOM 3245 O O . GLU A 1 430 ? 8.663 9.245 27.206 1.00 81.94 430 GLU A O 1
ATOM 3250 N N . PHE A 1 431 ? 8.213 7.152 26.547 1.00 80.69 431 PHE A N 1
ATOM 3251 C CA . PHE A 1 431 ? 6.922 6.991 27.225 1.00 80.69 431 PHE A CA 1
ATOM 3252 C C . PHE A 1 431 ? 6.938 5.847 28.251 1.00 80.69 431 PHE A C 1
ATOM 3254 O O . PHE A 1 431 ? 5.890 5.444 28.760 1.00 80.69 431 PHE A O 1
ATOM 3261 N N . ASN A 1 432 ? 8.114 5.285 28.536 1.00 81.50 432 ASN A N 1
ATOM 3262 C CA . ASN A 1 432 ? 8.259 4.168 29.453 1.00 81.50 432 ASN A CA 1
ATOM 3263 C C . ASN A 1 432 ? 8.415 4.668 30.895 1.00 81.50 432 ASN A C 1
ATOM 3265 O O . ASN A 1 432 ? 9.451 5.207 31.270 1.00 81.50 432 ASN A O 1
ATOM 3269 N N . ASN A 1 433 ? 7.393 4.435 31.715 1.00 84.81 433 ASN A N 1
ATOM 3270 C CA . ASN A 1 433 ? 7.385 4.730 33.150 1.00 84.81 433 ASN A CA 1
ATOM 3271 C C . ASN A 1 433 ? 7.456 3.456 34.017 1.00 84.81 433 ASN A C 1
ATOM 3273 O O . ASN A 1 433 ? 7.058 3.478 35.177 1.00 84.81 433 ASN A O 1
ATOM 3277 N N . GLY A 1 434 ? 7.917 2.337 33.447 1.00 85.94 434 GLY A N 1
ATOM 3278 C CA . GLY A 1 434 ? 7.949 1.026 34.103 1.00 85.94 434 GLY A CA 1
ATOM 3279 C C . GLY A 1 434 ? 6.673 0.196 33.922 1.00 85.94 434 GLY A C 1
ATOM 3280 O O . GLY A 1 434 ? 6.690 -0.996 34.224 1.00 85.94 434 GLY A O 1
ATOM 3281 N N . ASN A 1 435 ? 5.601 0.782 33.380 1.00 92.25 435 ASN A N 1
ATOM 3282 C CA . ASN A 1 435 ? 4.346 0.092 33.081 1.00 92.25 435 ASN A CA 1
ATOM 3283 C C . ASN A 1 435 ? 4.303 -0.456 31.646 1.00 92.25 435 ASN A C 1
ATOM 3285 O O . ASN A 1 435 ? 5.101 -0.082 30.785 1.00 92.25 435 ASN A O 1
ATOM 3289 N N . LEU A 1 436 ? 3.333 -1.331 31.381 1.00 95.06 436 LEU A N 1
ATOM 3290 C CA . LEU A 1 436 ? 3.044 -1.875 30.055 1.00 95.06 436 LEU A CA 1
ATOM 3291 C C . LEU A 1 436 ? 1.800 -1.219 29.449 1.00 95.06 436 LEU A C 1
ATOM 3293 O O . LEU A 1 436 ? 0.958 -0.660 30.152 1.00 95.06 436 LEU A O 1
ATOM 3297 N N . TRP A 1 437 ? 1.663 -1.313 28.128 1.00 96.19 437 TRP A N 1
ATOM 3298 C CA . TRP A 1 437 ? 0.438 -0.937 27.423 1.00 96.19 437 TRP A CA 1
ATOM 3299 C C . TRP A 1 437 ? -0.335 -2.189 27.023 1.00 96.19 437 TRP A C 1
ATOM 3301 O O . TRP A 1 437 ? 0.110 -2.937 26.156 1.00 96.19 437 TRP A O 1
ATOM 3311 N N . LYS A 1 438 ? -1.505 -2.418 27.617 1.00 95.94 438 LYS A N 1
ATOM 3312 C CA . LYS A 1 438 ? -2.416 -3.488 27.202 1.00 95.94 438 LYS A CA 1
ATOM 3313 C C . LYS A 1 438 ? -3.236 -3.019 26.006 1.00 95.94 438 LYS A C 1
ATOM 3315 O O . LYS A 1 438 ? -3.967 -2.031 26.106 1.00 95.94 438 LYS A O 1
ATOM 3320 N N . LEU A 1 439 ? -3.116 -3.709 24.875 1.00 95.88 439 LEU A N 1
ATOM 3321 C CA . LEU A 1 439 ? -3.862 -3.370 23.669 1.00 95.88 439 LEU A CA 1
ATOM 3322 C C . LEU A 1 439 ? -5.348 -3.684 23.831 1.00 95.88 439 LEU A C 1
ATOM 3324 O O . LEU A 1 439 ? -5.739 -4.758 24.279 1.00 95.88 439 LEU A O 1
ATOM 3328 N N . LYS A 1 440 ? -6.173 -2.728 23.411 1.00 94.31 440 LYS A N 1
ATOM 3329 C CA . LYS A 1 440 ? -7.625 -2.854 23.257 1.00 94.31 440 LYS A CA 1
ATOM 3330 C C . LYS A 1 440 ? -8.032 -2.994 21.801 1.00 94.31 440 LYS A C 1
ATOM 3332 O O . LYS A 1 440 ? -9.129 -3.470 21.544 1.00 94.31 440 LYS A O 1
ATOM 3337 N N . LYS A 1 441 ? -7.183 -2.584 20.861 1.00 93.00 441 LYS A N 1
ATOM 3338 C CA . LYS A 1 441 ? -7.425 -2.647 19.417 1.00 93.00 441 LYS A CA 1
ATOM 3339 C C . LYS A 1 441 ? -6.171 -3.097 18.682 1.00 93.00 441 LYS A C 1
ATOM 3341 O O . LYS A 1 441 ? -5.072 -3.071 19.237 1.00 93.00 441 LYS A O 1
ATOM 3346 N N . MET A 1 442 ? -6.352 -3.481 17.423 1.00 92.44 442 MET A N 1
ATOM 3347 C CA . MET A 1 442 ? -5.241 -3.807 16.537 1.00 92.44 442 MET A CA 1
ATOM 3348 C C . MET A 1 442 ? -4.372 -2.580 16.260 1.00 92.44 442 MET A C 1
ATOM 3350 O O . MET A 1 442 ? -4.837 -1.442 16.254 1.00 92.44 442 MET A O 1
ATOM 3354 N N . VAL A 1 443 ? -3.086 -2.824 16.024 1.00 94.00 443 VAL A N 1
ATOM 3355 C CA . VAL A 1 443 ? -2.094 -1.783 15.743 1.00 94.00 443 VAL A CA 1
ATOM 3356 C C . VAL A 1 443 ? -1.185 -2.208 14.602 1.00 94.00 443 VAL A C 1
ATOM 3358 O O . VAL A 1 443 ? -1.107 -3.388 14.250 1.00 94.00 443 VAL A O 1
ATOM 3361 N N . TYR A 1 444 ? -0.470 -1.245 14.021 1.00 92.25 444 TYR A N 1
ATOM 3362 C CA . TYR A 1 444 ? 0.513 -1.529 12.981 1.00 92.25 444 TYR A CA 1
ATOM 3363 C C . TYR A 1 444 ? 1.534 -2.565 13.456 1.00 92.25 444 TYR A C 1
ATOM 3365 O O . TYR A 1 444 ? 2.076 -2.451 14.553 1.00 92.25 444 TYR A O 1
ATOM 3373 N N . GLY A 1 445 ? 1.845 -3.530 12.591 1.00 92.31 445 GLY A N 1
ATOM 3374 C CA . GLY A 1 445 ? 2.899 -4.519 12.813 1.00 92.31 445 GLY A CA 1
ATOM 3375 C C . GLY A 1 445 ? 2.458 -5.811 13.502 1.00 92.31 445 GLY A C 1
ATOM 3376 O O . GLY A 1 445 ? 3.226 -6.770 13.476 1.00 92.31 445 GLY A O 1
ATOM 3377 N N . LEU A 1 446 ? 1.229 -5.886 14.030 1.00 93.31 446 LEU A N 1
ATOM 3378 C CA . LEU A 1 446 ? 0.614 -7.177 14.359 1.00 93.31 446 LEU A CA 1
ATOM 3379 C C . LEU A 1 446 ? 0.305 -7.951 13.071 1.00 93.31 446 LEU A C 1
ATOM 3381 O O . LEU A 1 446 ? -0.135 -7.368 12.076 1.00 93.31 446 LEU A O 1
ATOM 3385 N N . CYS A 1 447 ? 0.528 -9.265 13.086 1.00 91.50 447 CYS A N 1
ATOM 3386 C CA . CYS A 1 447 ? 0.439 -10.099 11.883 1.00 91.50 447 CYS A CA 1
ATOM 3387 C C . CYS A 1 447 ? -0.982 -10.240 11.314 1.00 91.50 447 CYS A C 1
ATOM 3389 O O . CYS A 1 447 ? -1.132 -10.613 10.156 1.00 91.50 447 CYS A O 1
ATOM 3391 N N . ASP A 1 448 ? -2.014 -9.961 12.103 1.00 92.12 448 ASP A N 1
ATOM 3392 C CA . ASP A 1 448 ? -3.428 -10.101 11.749 1.00 92.12 448 ASP A CA 1
ATOM 3393 C C . ASP A 1 448 ? -4.185 -8.759 11.715 1.00 92.12 448 ASP A C 1
ATOM 3395 O O . ASP A 1 448 ? -5.392 -8.737 11.463 1.00 92.12 448 ASP A O 1
ATOM 3399 N N . ALA A 1 449 ? -3.489 -7.630 11.900 1.00 92.12 449 ALA A N 1
ATOM 3400 C CA . ALA A 1 449 ? -4.101 -6.299 11.907 1.00 92.12 449 ALA A CA 1
ATOM 3401 C C . ALA A 1 449 ? -4.868 -5.991 10.610 1.00 92.12 449 ALA A C 1
ATOM 3403 O O . ALA A 1 449 ? -5.997 -5.503 10.659 1.00 92.12 449 ALA A O 1
ATOM 3404 N N . ALA A 1 450 ? -4.286 -6.330 9.453 1.00 92.19 450 ALA A N 1
ATOM 3405 C CA . ALA A 1 450 ? -4.921 -6.121 8.152 1.00 92.19 450 ALA A CA 1
ATOM 3406 C C . ALA A 1 450 ? -6.221 -6.925 8.013 1.00 92.19 450 ALA A C 1
ATOM 3408 O O . ALA A 1 450 ? -7.239 -6.399 7.566 1.00 92.19 450 ALA A O 1
ATOM 3409 N N . ARG A 1 451 ? -6.211 -8.183 8.470 1.00 92.25 451 ARG A N 1
ATOM 3410 C CA . ARG A 1 451 ? -7.389 -9.049 8.445 1.00 92.25 451 ARG A CA 1
ATOM 3411 C C . ARG A 1 451 ? -8.494 -8.515 9.348 1.00 92.25 451 ARG A C 1
ATOM 3413 O O . ARG A 1 451 ? -9.648 -8.462 8.930 1.00 92.25 451 ARG A O 1
ATOM 3420 N N . ALA A 1 452 ? -8.155 -8.150 10.580 1.00 92.62 452 ALA A N 1
ATOM 3421 C CA . ALA A 1 452 ? -9.116 -7.608 11.533 1.00 92.62 452 ALA A CA 1
ATOM 3422 C C . ALA A 1 452 ? -9.766 -6.324 10.998 1.00 92.62 452 ALA A C 1
ATOM 3424 O O . ALA A 1 452 ? -10.985 -6.170 11.073 1.00 92.62 452 ALA A O 1
ATOM 3425 N N . TRP A 1 453 ? -8.970 -5.450 10.376 1.00 93.75 453 TRP A N 1
ATOM 3426 C CA . TRP A 1 453 ? -9.478 -4.272 9.683 1.00 93.75 453 TRP A CA 1
ATOM 3427 C C . TRP A 1 453 ? -10.434 -4.629 8.541 1.00 93.75 453 TRP A C 1
ATOM 3429 O O . TRP A 1 453 ? -11.561 -4.140 8.508 1.00 93.75 453 TRP A O 1
ATOM 3439 N N . TYR A 1 454 ? -10.047 -5.544 7.652 1.00 94.88 454 TYR A N 1
ATOM 3440 C CA . TYR A 1 454 ? -10.927 -6.003 6.578 1.00 94.88 454 TYR A CA 1
ATOM 3441 C C . TYR A 1 454 ? -12.257 -6.562 7.116 1.00 94.88 454 TYR A C 1
ATOM 3443 O O . TYR A 1 454 ? -13.323 -6.238 6.592 1.00 94.88 454 TYR A O 1
ATOM 3451 N N . MET A 1 455 ? -12.224 -7.362 8.187 1.00 94.19 455 MET A N 1
ATOM 3452 C CA . MET A 1 455 ? -13.434 -7.920 8.803 1.00 94.19 455 MET A CA 1
ATOM 3453 C C . MET A 1 455 ? -14.347 -6.830 9.378 1.00 94.19 455 MET A C 1
ATOM 3455 O O . MET A 1 455 ? -15.565 -6.907 9.197 1.00 94.19 455 MET A O 1
ATOM 3459 N N . ARG A 1 456 ? -13.770 -5.789 9.994 1.00 94.44 456 ARG A N 1
ATOM 3460 C CA . ARG A 1 456 ? -14.506 -4.606 10.461 1.00 94.44 456 ARG A CA 1
ATOM 3461 C C . ARG A 1 456 ? -15.220 -3.907 9.304 1.00 94.44 456 ARG A C 1
ATOM 3463 O O . ARG A 1 456 ? -16.421 -3.655 9.391 1.00 94.44 456 ARG A O 1
ATOM 3470 N N . VAL A 1 457 ? -14.509 -3.626 8.210 1.00 95.12 457 VAL A N 1
ATOM 3471 C CA . VAL A 1 457 ? -15.090 -2.954 7.035 1.00 95.12 457 VAL A CA 1
ATOM 3472 C C . VAL A 1 457 ? -16.167 -3.820 6.385 1.00 95.12 457 VAL A C 1
ATOM 3474 O O . VAL A 1 457 ? -17.251 -3.332 6.074 1.00 95.12 457 VAL A O 1
ATOM 3477 N N . LYS A 1 458 ? -15.919 -5.126 6.247 1.00 95.56 458 LYS A N 1
ATOM 3478 C CA . LYS A 1 458 ? -16.901 -6.088 5.739 1.00 95.56 458 LYS A CA 1
ATOM 3479 C C . LYS A 1 458 ? -18.181 -6.085 6.576 1.00 95.56 458 LYS A C 1
ATOM 3481 O O . LYS A 1 458 ? -19.271 -6.081 6.012 1.00 95.56 458 LYS A O 1
ATOM 3486 N N . SER A 1 459 ? -18.063 -6.074 7.904 1.00 95.69 459 SER A N 1
ATOM 3487 C CA . SER A 1 459 ? -19.212 -5.996 8.814 1.00 95.69 459 SER A CA 1
ATOM 3488 C C . SER A 1 459 ? -20.004 -4.696 8.621 1.00 95.69 459 SER A C 1
ATOM 3490 O O . SER A 1 459 ? -21.227 -4.734 8.476 1.00 95.69 459 SER A O 1
ATOM 3492 N N . ALA A 1 460 ? -19.307 -3.559 8.516 1.00 95.69 460 ALA A N 1
ATOM 3493 C CA . ALA A 1 460 ? -19.917 -2.253 8.268 1.00 95.69 460 ALA A CA 1
ATOM 3494 C C . ALA A 1 460 ? -20.644 -2.174 6.913 1.00 95.69 460 ALA A C 1
ATOM 3496 O O . ALA A 1 460 ? -21.736 -1.625 6.824 1.00 95.69 460 ALA A O 1
ATOM 3497 N N . LEU A 1 461 ? -20.080 -2.752 5.851 1.00 96.69 461 LEU A N 1
ATOM 3498 C CA . LEU A 1 461 ? -20.731 -2.799 4.538 1.00 96.69 461 LEU A CA 1
ATOM 3499 C C . LEU A 1 461 ? -21.939 -3.743 4.523 1.00 96.69 461 LEU A C 1
ATOM 3501 O O . LEU A 1 461 ? -22.979 -3.405 3.955 1.00 96.69 461 LEU A O 1
ATOM 3505 N N . ASN A 1 462 ? -21.834 -4.894 5.192 1.00 96.38 462 ASN A N 1
ATOM 3506 C CA . ASN A 1 462 ? -22.939 -5.843 5.308 1.00 96.38 462 ASN A CA 1
ATOM 3507 C C . ASN A 1 462 ? -24.136 -5.240 6.060 1.00 96.38 462 ASN A C 1
ATOM 3509 O O . ASN A 1 462 ? -25.277 -5.467 5.655 1.00 96.38 462 ASN A O 1
ATOM 3513 N N . SER A 1 463 ? -23.903 -4.452 7.118 1.00 96.31 463 SER A N 1
ATOM 3514 C CA . SER A 1 463 ? -24.987 -3.783 7.856 1.00 96.31 463 SER A CA 1
ATOM 3515 C C . SER A 1 463 ? -25.713 -2.726 7.013 1.00 96.31 463 SER A C 1
ATOM 3517 O O . SER A 1 463 ? -26.904 -2.494 7.206 1.00 96.31 463 SER A O 1
ATOM 3519 N N . LEU A 1 464 ? -25.038 -2.169 6.003 1.00 96.38 464 LEU A N 1
ATOM 3520 C CA . LEU A 1 464 ? -25.600 -1.262 4.994 1.00 96.38 464 LEU A CA 1
ATOM 3521 C C . LEU A 1 464 ? -26.198 -2.004 3.780 1.00 96.38 464 LEU A C 1
ATOM 3523 O O . LEU A 1 464 ? -26.472 -1.403 2.739 1.00 96.38 464 LEU A O 1
ATOM 3527 N N . SER A 1 465 ? -26.429 -3.317 3.899 1.00 95.81 465 SER A N 1
ATOM 3528 C CA . SER A 1 465 ? -26.976 -4.183 2.842 1.00 95.81 465 SER A CA 1
ATOM 3529 C C . SER A 1 465 ? -26.124 -4.252 1.565 1.00 95.81 465 SER A C 1
ATOM 3531 O O . SER A 1 465 ? -26.626 -4.610 0.496 1.00 95.81 465 SER A O 1
ATOM 3533 N N . VAL A 1 466 ? -24.830 -3.936 1.652 1.00 97.12 466 VAL A N 1
ATOM 3534 C CA . VAL A 1 466 ? -23.874 -4.126 0.557 1.00 97.12 466 VAL A CA 1
ATOM 3535 C C . VAL A 1 466 ? -23.322 -5.543 0.638 1.00 97.12 466 VAL A C 1
ATOM 3537 O O . VAL A 1 466 ? -22.812 -5.958 1.675 1.00 97.12 466 VAL A O 1
ATOM 3540 N N . LYS A 1 467 ? -23.423 -6.308 -0.451 1.00 96.81 467 LYS A N 1
ATOM 3541 C CA . LYS A 1 467 ? -23.026 -7.720 -0.467 1.00 96.81 467 LYS A CA 1
ATOM 3542 C C . LYS A 1 467 ? -21.642 -7.888 -1.073 1.00 96.81 467 LYS A C 1
ATOM 3544 O O . LYS A 1 467 ? -21.356 -7.333 -2.126 1.00 96.81 467 LYS A O 1
ATOM 3549 N N . MET A 1 468 ? -20.808 -8.702 -0.442 1.00 97.06 468 MET A N 1
ATOM 3550 C CA . MET A 1 468 ? -19.522 -9.117 -1.004 1.00 97.06 468 MET A CA 1
ATOM 3551 C C . MET A 1 468 ? -19.733 -9.931 -2.293 1.00 97.06 468 MET A C 1
ATOM 3553 O O . MET A 1 468 ? -20.645 -10.759 -2.364 1.00 97.06 468 MET A O 1
ATOM 3557 N N . CYS A 1 469 ? -18.903 -9.695 -3.306 1.00 95.75 469 CYS A N 1
ATOM 3558 C CA . CYS A 1 469 ? -18.887 -10.466 -4.542 1.00 95.75 469 CYS A CA 1
ATOM 3559 C C . CYS A 1 469 ? -18.409 -11.900 -4.267 1.00 95.75 469 CYS A C 1
ATOM 3561 O O . CYS A 1 469 ? -17.537 -12.128 -3.432 1.00 95.75 469 CYS A O 1
ATOM 3563 N N . SER A 1 470 ? -18.968 -12.878 -4.982 1.00 93.81 470 SER A N 1
ATOM 3564 C CA . SER A 1 470 ? -18.567 -14.285 -4.859 1.00 93.81 470 SER A CA 1
ATOM 3565 C C . SER A 1 470 ? -17.230 -14.600 -5.535 1.00 93.81 470 SER A C 1
ATOM 3567 O O . SER A 1 470 ? -16.611 -15.601 -5.194 1.00 93.81 470 SER A O 1
ATOM 3569 N N . LEU A 1 471 ? -16.803 -13.775 -6.498 1.00 93.56 471 LEU A N 1
ATOM 3570 C CA . LEU A 1 471 ? -15.571 -13.975 -7.271 1.00 93.56 471 LEU A CA 1
ATOM 3571 C C . LEU A 1 471 ? -14.371 -13.207 -6.699 1.00 93.56 471 LEU A C 1
ATOM 3573 O O . LEU A 1 471 ? -13.233 -13.585 -6.950 1.00 93.56 471 LEU A O 1
ATOM 3577 N N . ASP A 1 472 ? -14.616 -12.146 -5.928 1.00 95.56 472 ASP A N 1
ATOM 3578 C CA . ASP A 1 472 ? -13.570 -11.330 -5.313 1.00 95.56 472 ASP A CA 1
ATOM 3579 C C . ASP A 1 472 ? -14.042 -10.816 -3.947 1.00 95.56 472 ASP A C 1
ATOM 3581 O O . ASP A 1 472 ? -14.996 -10.042 -3.843 1.00 95.56 472 ASP A O 1
ATOM 3585 N N . ASN A 1 473 ? -13.345 -11.232 -2.888 1.00 95.44 473 ASN A N 1
ATOM 3586 C CA . ASN A 1 473 ? -13.689 -10.900 -1.505 1.00 95.44 4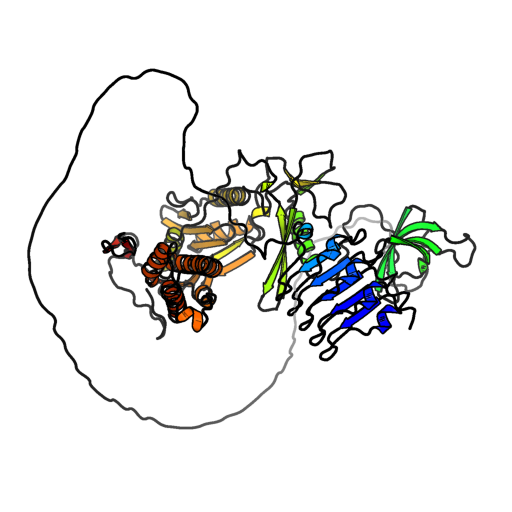73 ASN A CA 1
ATOM 3587 C C . ASN A 1 473 ? -13.471 -9.416 -1.154 1.00 95.44 473 ASN A C 1
ATOM 3589 O O . ASN A 1 473 ? -13.903 -8.974 -0.089 1.00 95.44 473 ASN A O 1
ATOM 3593 N N . SER A 1 474 ? -12.807 -8.645 -2.011 1.00 96.19 474 SER A N 1
ATOM 3594 C CA . SER A 1 474 ? -12.587 -7.207 -1.845 1.00 96.19 474 SER A CA 1
ATOM 3595 C C . SER A 1 474 ? -13.508 -6.347 -2.710 1.00 96.19 474 SER A C 1
ATOM 3597 O O . SER A 1 474 ? -13.491 -5.124 -2.563 1.00 96.19 474 SER A O 1
ATOM 3599 N N . LEU A 1 475 ? -14.332 -6.956 -3.568 1.00 97.75 475 LEU A N 1
ATOM 3600 C CA . LEU A 1 475 ? -15.374 -6.271 -4.326 1.00 97.75 475 LEU A CA 1
ATOM 3601 C C . LEU A 1 475 ? -16.724 -6.430 -3.625 1.00 97.75 475 LEU A C 1
ATOM 3603 O O . LEU A 1 475 ? -17.156 -7.533 -3.297 1.00 97.75 475 LEU A O 1
ATOM 3607 N N . PHE A 1 476 ? -17.428 -5.324 -3.442 1.00 98.00 476 PHE A N 1
ATOM 3608 C CA . PHE A 1 476 ? -18.735 -5.272 -2.806 1.00 98.00 476 PHE A CA 1
ATOM 3609 C C . PHE A 1 476 ? -19.739 -4.602 -3.739 1.00 98.00 476 PHE A C 1
ATOM 3611 O O . PHE A 1 476 ? -19.440 -3.629 -4.429 1.00 98.00 476 PHE A O 1
ATOM 3618 N N . ILE A 1 477 ? -20.944 -5.157 -3.763 1.00 97.75 477 ILE A N 1
ATOM 3619 C CA . ILE A 1 477 ? -21.982 -4.880 -4.741 1.00 97.75 477 ILE A CA 1
ATOM 3620 C C . ILE A 1 477 ? -23.249 -4.478 -3.999 1.00 97.75 477 ILE A C 1
ATOM 3622 O O . ILE A 1 477 ? -23.766 -5.222 -3.160 1.00 97.75 477 ILE A O 1
ATOM 3626 N N . TRP A 1 478 ? -23.783 -3.312 -4.345 1.00 97.75 478 TRP A N 1
ATOM 3627 C CA . TRP A 1 478 ? -25.053 -2.837 -3.823 1.00 97.75 478 TRP A CA 1
ATOM 3628 C C . TRP A 1 478 ? -26.124 -2.880 -4.906 1.00 97.75 478 TRP A C 1
ATOM 3630 O O . TRP A 1 478 ? -25.995 -2.273 -5.976 1.00 97.75 478 TRP A O 1
ATOM 3640 N N . LYS A 1 479 ? -27.188 -3.633 -4.624 1.00 95.94 479 LYS A N 1
ATOM 3641 C CA . LYS A 1 479 ? -28.331 -3.789 -5.520 1.00 95.94 479 LYS A CA 1
ATOM 3642 C C . LYS A 1 479 ? -29.619 -3.421 -4.804 1.00 95.94 479 LYS A C 1
ATOM 3644 O O . LYS A 1 479 ? -29.832 -3.836 -3.667 1.00 95.94 479 LYS A O 1
ATOM 3649 N N . ARG A 1 480 ? -30.516 -2.741 -5.511 1.00 93.81 480 ARG A N 1
ATOM 3650 C CA . ARG A 1 480 ? -31.896 -2.498 -5.081 1.00 93.81 480 ARG A CA 1
ATOM 3651 C C . ARG A 1 480 ? -32.851 -3.011 -6.142 1.00 93.81 480 ARG A C 1
ATOM 3653 O O . ARG A 1 480 ? -32.658 -2.761 -7.326 1.00 93.81 480 ARG A O 1
ATOM 3660 N N . ASN A 1 481 ? -33.871 -3.761 -5.724 1.00 90.69 481 ASN A N 1
ATOM 3661 C CA . ASN A 1 481 ? -34.854 -4.369 -6.630 1.00 90.69 481 ASN A CA 1
ATOM 3662 C C . ASN A 1 481 ? -34.193 -5.143 -7.793 1.00 90.69 481 ASN A C 1
ATOM 3664 O O . ASN A 1 481 ? -34.594 -5.019 -8.946 1.00 90.69 481 ASN A O 1
ATOM 3668 N N . GLY A 1 482 ? -33.105 -5.868 -7.501 1.00 88.94 482 GLY A N 1
ATOM 3669 C CA . GLY A 1 482 ? -32.311 -6.608 -8.492 1.00 88.94 482 GLY A CA 1
ATOM 3670 C C . GLY A 1 482 ? -31.369 -5.760 -9.361 1.00 88.94 482 GLY A C 1
ATOM 3671 O O . GLY A 1 482 ? -30.470 -6.319 -9.988 1.00 88.94 482 GLY A O 1
ATOM 3672 N N . LYS A 1 483 ? -31.498 -4.428 -9.361 1.00 91.88 483 LYS A N 1
ATOM 3673 C CA . LYS A 1 483 ? -30.682 -3.513 -10.171 1.00 91.88 483 LYS A CA 1
ATOM 3674 C C . LYS A 1 483 ? -29.402 -3.115 -9.449 1.00 91.88 483 LYS A C 1
ATOM 3676 O O . LYS A 1 483 ? -29.426 -2.817 -8.258 1.00 91.88 483 LYS A O 1
ATOM 3681 N N . LEU A 1 484 ? -28.290 -3.100 -10.182 1.00 94.56 484 LEU A N 1
ATOM 3682 C CA . LEU A 1 484 ? -27.007 -2.599 -9.692 1.00 94.56 484 LEU A CA 1
ATOM 3683 C C . LEU A 1 484 ? -27.057 -1.075 -9.541 1.00 94.56 484 LEU A C 1
ATOM 3685 O O . LEU A 1 484 ? -27.318 -0.375 -10.517 1.00 94.56 484 LEU A O 1
ATOM 3689 N N . GLU A 1 485 ? -26.777 -0.578 -8.337 1.00 96.75 485 GLU A N 1
ATOM 3690 C CA . GLU A 1 485 ? -26.793 0.860 -8.026 1.00 96.75 485 GLU A CA 1
ATOM 3691 C C . GLU A 1 485 ? -25.460 1.384 -7.469 1.00 96.75 485 GLU A C 1
ATOM 3693 O O . GLU A 1 485 ? -25.241 2.596 -7.463 1.00 96.75 485 GLU A O 1
ATOM 3698 N N . GLY A 1 486 ? -24.556 0.495 -7.045 1.00 97.69 486 GLY A N 1
ATOM 3699 C CA . GLY A 1 486 ? -23.208 0.878 -6.643 1.00 97.69 486 GLY A CA 1
ATOM 3700 C C . GLY A 1 486 ? -22.256 -0.299 -6.451 1.00 97.69 486 GLY A C 1
ATOM 3701 O O . GLY A 1 486 ? -22.673 -1.441 -6.238 1.00 97.69 486 GLY A O 1
ATOM 3702 N N . LEU A 1 487 ? -20.967 0.008 -6.537 1.00 98.06 487 LEU A N 1
ATOM 3703 C CA . LEU A 1 487 ? -19.838 -0.896 -6.364 1.00 98.06 487 LEU A CA 1
ATOM 3704 C C . LEU A 1 487 ? -18.794 -0.227 -5.468 1.00 98.06 487 LEU A C 1
ATOM 3706 O O . LEU A 1 487 ? -18.577 0.983 -5.559 1.00 98.06 487 LEU A O 1
ATOM 3710 N N . ILE A 1 488 ? -18.124 -1.020 -4.635 1.00 97.69 488 ILE A N 1
ATOM 3711 C CA . ILE A 1 488 ? -16.983 -0.576 -3.832 1.00 97.69 488 ILE A CA 1
ATOM 3712 C C . ILE A 1 488 ? -15.901 -1.658 -3.796 1.00 97.69 488 ILE A C 1
ATOM 3714 O O . ILE A 1 488 ? -16.157 -2.810 -3.452 1.00 97.69 488 ILE A O 1
ATOM 3718 N N . CYS A 1 489 ? -14.693 -1.269 -4.182 1.00 97.44 489 CYS A N 1
ATOM 3719 C CA . CYS A 1 489 ? -13.461 -2.038 -4.141 1.00 97.44 489 CYS A CA 1
ATOM 3720 C C . CYS A 1 489 ? -12.639 -1.609 -2.925 1.00 97.44 489 CYS A C 1
ATOM 3722 O O . CYS A 1 489 ? -12.325 -0.427 -2.765 1.00 97.44 489 CYS A O 1
ATOM 3724 N N . ILE A 1 490 ? -12.247 -2.572 -2.096 1.00 95.19 490 ILE A N 1
ATOM 3725 C CA . ILE A 1 490 ? -11.453 -2.331 -0.890 1.00 95.19 490 ILE A CA 1
ATOM 3726 C C . ILE A 1 490 ? -10.007 -2.753 -1.122 1.00 95.19 490 ILE A C 1
ATOM 3728 O O . ILE A 1 490 ? -9.720 -3.927 -1.381 1.00 95.19 490 ILE A O 1
ATOM 3732 N N . TYR A 1 491 ? -9.087 -1.811 -0.936 1.00 92.88 491 TYR A N 1
ATOM 3733 C CA . TYR A 1 491 ? -7.660 -2.080 -0.860 1.00 92.88 491 TYR A CA 1
ATOM 3734 C C . TYR A 1 491 ? -7.099 -1.501 0.439 1.00 92.88 491 TYR A C 1
ATOM 3736 O O . TYR A 1 491 ? -6.655 -0.361 0.491 1.00 92.88 491 TYR A O 1
ATOM 3744 N N . VAL A 1 492 ? -7.124 -2.307 1.503 1.00 89.50 492 VAL A N 1
ATOM 3745 C CA . VAL A 1 492 ? -6.673 -1.904 2.845 1.00 89.50 492 VAL A CA 1
ATOM 3746 C C . VAL A 1 492 ? -7.386 -0.618 3.306 1.00 89.50 492 VAL A C 1
ATOM 3748 O O . VAL A 1 492 ? -8.556 -0.702 3.679 1.00 89.50 492 VAL A O 1
ATOM 3751 N N . ASP A 1 493 ? -6.728 0.542 3.249 1.00 90.31 493 ASP A N 1
ATOM 3752 C CA . ASP A 1 493 ? -7.245 1.839 3.712 1.00 90.31 493 ASP A CA 1
ATOM 3753 C C . ASP A 1 493 ? -7.885 2.657 2.574 1.00 90.31 493 ASP A C 1
ATOM 3755 O O . ASP A 1 493 ? -8.608 3.615 2.844 1.00 90.31 493 ASP A O 1
ATOM 3759 N N . ASP A 1 494 ? -7.642 2.270 1.315 1.00 92.50 494 ASP A N 1
ATOM 3760 C CA . ASP A 1 494 ? -8.119 2.946 0.109 1.00 92.50 494 ASP A CA 1
ATOM 3761 C C . ASP A 1 494 ? -9.382 2.260 -0.437 1.00 92.50 494 ASP A C 1
ATOM 3763 O O . ASP A 1 494 ? -9.354 1.110 -0.899 1.00 92.50 494 ASP A O 1
ATOM 3767 N N . PHE A 1 495 ? -10.506 2.975 -0.434 1.00 95.31 495 PHE A N 1
ATOM 3768 C CA . PHE A 1 495 ? -11.772 2.499 -0.992 1.00 95.31 495 PHE A CA 1
ATOM 3769 C C . PHE A 1 495 ? -12.068 3.194 -2.317 1.00 95.31 495 PHE A C 1
ATOM 3771 O O . PHE A 1 495 ? -12.359 4.388 -2.336 1.00 95.31 495 PHE A O 1
ATOM 3778 N N . LEU A 1 496 ? -12.068 2.441 -3.415 1.00 97.38 496 LEU A N 1
ATOM 3779 C CA . LEU A 1 496 ? -12.539 2.912 -4.718 1.00 97.38 496 LEU A CA 1
ATOM 3780 C C . LEU A 1 496 ? -14.015 2.560 -4.861 1.00 97.38 496 LEU A C 1
ATOM 3782 O O . LEU A 1 496 ? -14.379 1.397 -4.727 1.00 97.38 496 LEU A O 1
ATOM 3786 N N . TRP A 1 497 ? -14.871 3.525 -5.168 1.00 97.38 497 TRP A N 1
ATOM 3787 C CA . TRP A 1 497 ? -16.296 3.273 -5.341 1.00 97.38 497 TRP A CA 1
ATOM 3788 C C . TRP A 1 497 ? -16.884 4.051 -6.516 1.00 97.38 497 TRP A C 1
ATOM 3790 O O . TRP A 1 497 ? -16.382 5.101 -6.918 1.00 97.38 497 TRP A O 1
ATOM 3800 N N . ALA A 1 498 ? -17.971 3.517 -7.064 1.00 97.56 498 ALA A N 1
ATOM 3801 C CA . ALA A 1 498 ? -18.786 4.169 -8.079 1.00 97.56 498 ALA A CA 1
ATOM 3802 C C . ALA A 1 498 ? -20.244 3.751 -7.889 1.00 97.56 498 ALA A C 1
ATOM 3804 O O . ALA A 1 498 ? -20.536 2.591 -7.602 1.00 97.56 498 ALA A O 1
ATOM 3805 N N . GLY A 1 499 ? -21.170 4.691 -8.032 1.00 96.75 499 GLY A N 1
ATOM 3806 C CA . GLY A 1 499 ? -22.590 4.428 -7.842 1.00 96.75 499 GLY A CA 1
ATOM 3807 C C . GLY A 1 499 ? -23.438 5.667 -8.060 1.00 96.75 499 GLY A C 1
ATOM 3808 O O . GLY A 1 499 ? -22.926 6.773 -8.235 1.00 96.75 499 GLY A O 1
ATOM 3809 N N . ASN A 1 500 ? -24.752 5.476 -8.034 1.00 96.31 500 ASN A N 1
ATOM 3810 C CA . ASN A 1 500 ? -25.698 6.577 -8.149 1.00 96.31 500 ASN A CA 1
ATOM 3811 C C . ASN A 1 500 ? -25.747 7.432 -6.859 1.00 96.31 500 ASN A C 1
ATOM 3813 O O . ASN A 1 500 ? -25.166 7.101 -5.820 1.00 96.31 500 ASN A O 1
ATOM 3817 N N . ALA A 1 501 ? -26.500 8.535 -6.902 1.00 96.19 501 ALA A N 1
ATOM 3818 C CA . ALA A 1 501 ? -26.665 9.425 -5.750 1.00 96.19 501 ALA A CA 1
ATOM 3819 C C . ALA A 1 501 ? -27.279 8.724 -4.521 1.00 96.19 501 ALA A C 1
ATOM 3821 O O . ALA A 1 501 ? -26.989 9.097 -3.383 1.00 96.19 501 ALA A O 1
ATOM 3822 N N . THR A 1 502 ? -28.111 7.697 -4.728 1.00 96.31 502 THR A N 1
ATOM 3823 C CA . THR A 1 502 ? -28.699 6.931 -3.626 1.00 96.31 502 THR A CA 1
ATOM 3824 C C . THR A 1 502 ? -27.669 6.041 -2.944 1.00 96.31 502 THR A C 1
ATOM 3826 O O . THR A 1 502 ? -27.621 6.029 -1.720 1.00 96.31 502 THR A O 1
ATOM 3829 N N . PHE A 1 503 ? -26.802 5.362 -3.696 1.00 97.25 503 PHE A N 1
ATOM 3830 C CA . PHE A 1 503 ? -25.691 4.593 -3.144 1.00 97.25 503 PHE A CA 1
ATOM 3831 C C . PHE A 1 503 ? -24.765 5.486 -2.319 1.00 97.25 503 PHE A C 1
ATOM 3833 O O . PHE A 1 503 ? -24.453 5.154 -1.177 1.00 97.25 503 PHE A O 1
ATOM 3840 N N . LYS A 1 504 ? -24.402 6.667 -2.840 1.00 96.50 504 LYS A N 1
ATOM 3841 C CA . LYS A 1 504 ? -23.613 7.641 -2.077 1.00 96.50 504 LYS A CA 1
ATOM 3842 C C . LYS A 1 504 ? -24.285 7.971 -0.738 1.00 96.50 504 LYS A C 1
ATOM 3844 O O . LYS A 1 504 ? -23.663 7.824 0.306 1.00 96.50 504 LYS A O 1
ATOM 3849 N N . LYS A 1 505 ? -25.560 8.366 -0.765 1.00 96.06 505 LYS A N 1
ATOM 3850 C CA . LYS A 1 505 ? -26.289 8.797 0.436 1.00 96.06 505 LYS A CA 1
ATOM 3851 C C . LYS A 1 505 ? -26.517 7.667 1.444 1.00 96.06 505 LYS A C 1
ATOM 3853 O O . LYS A 1 505 ? -26.367 7.875 2.640 1.00 96.06 505 LYS A O 1
ATOM 3858 N N . CYS A 1 506 ? -26.935 6.494 0.978 1.00 96.12 506 CYS A N 1
ATOM 3859 C CA . CYS A 1 506 ? -27.349 5.391 1.847 1.00 96.12 506 CYS A CA 1
ATOM 3860 C C . CYS A 1 506 ? -26.186 4.512 2.308 1.00 96.12 506 CYS A C 1
ATOM 3862 O O . CYS A 1 506 ? -26.314 3.844 3.329 1.00 96.12 506 CYS A O 1
ATOM 3864 N N . VAL A 1 507 ? -25.085 4.477 1.554 1.00 96.62 507 VAL A N 1
ATOM 3865 C CA . VAL A 1 507 ? -23.939 3.615 1.853 1.00 96.62 507 VAL A CA 1
ATOM 3866 C C . VAL A 1 507 ? -22.715 4.445 2.194 1.00 96.62 507 VAL A C 1
ATOM 3868 O O . VAL A 1 507 ? -22.201 4.322 3.298 1.00 96.62 507 VAL A O 1
ATOM 3871 N N . ILE A 1 508 ? -22.240 5.290 1.278 1.00 95.94 508 ILE A N 1
ATOM 3872 C CA . ILE A 1 508 ? -20.957 5.983 1.463 1.00 95.94 508 ILE A CA 1
ATOM 3873 C C . ILE A 1 508 ? -21.031 6.980 2.618 1.00 95.94 508 ILE A C 1
ATOM 3875 O O . ILE A 1 508 ? -20.193 6.919 3.510 1.00 95.94 508 ILE A O 1
ATOM 3879 N N . ASP A 1 509 ? -22.047 7.840 2.659 1.00 95.12 509 ASP A N 1
ATOM 3880 C CA . ASP A 1 509 ? -22.180 8.847 3.716 1.00 95.12 509 ASP A CA 1
ATOM 3881 C C . ASP A 1 509 ? -22.367 8.184 5.103 1.00 95.12 509 ASP A C 1
ATOM 3883 O O . ASP A 1 509 ? -21.849 8.683 6.098 1.00 95.12 509 ASP A O 1
ATOM 3887 N N . GLU A 1 510 ? -23.036 7.025 5.189 1.00 95.00 510 GLU A N 1
ATOM 3888 C CA . GLU A 1 510 ? -23.147 6.253 6.441 1.00 95.00 510 GLU A CA 1
ATOM 3889 C C . GLU A 1 510 ? -21.838 5.546 6.817 1.00 95.00 510 GLU A C 1
ATOM 3891 O O . GLU A 1 510 ? -21.459 5.513 7.988 1.00 95.00 510 GLU A O 1
ATOM 3896 N N . LEU A 1 511 ? -21.100 5.025 5.835 1.00 93.50 511 LEU A N 1
ATOM 3897 C CA . LEU A 1 511 ? -19.781 4.430 6.043 1.00 93.50 511 LEU A CA 1
ATOM 3898 C C . LEU A 1 511 ? -18.789 5.474 6.578 1.00 93.50 511 LEU A C 1
ATOM 3900 O O . LEU A 1 511 ? -18.025 5.193 7.499 1.00 93.50 511 LEU A O 1
ATOM 3904 N N . GLN A 1 512 ? -18.852 6.703 6.060 1.00 91.56 512 GLN A N 1
ATOM 3905 C CA . GLN A 1 512 ? -18.029 7.831 6.505 1.00 91.56 512 GLN A CA 1
ATOM 3906 C C . GLN A 1 512 ? -18.375 8.325 7.917 1.00 91.56 512 GLN A C 1
ATOM 3908 O O . GLN A 1 512 ? -17.546 8.972 8.549 1.00 91.56 512 GLN A O 1
ATOM 3913 N N . LYS A 1 513 ? -19.563 8.009 8.448 1.00 92.25 513 LYS A N 1
ATOM 3914 C CA . LYS A 1 513 ? -19.889 8.256 9.865 1.00 92.25 513 LYS A CA 1
ATOM 3915 C C . LYS A 1 513 ? -19.296 7.199 10.792 1.00 92.25 513 LYS A C 1
ATOM 3917 O O . LYS A 1 513 ? -19.077 7.477 11.967 1.00 92.25 513 LYS A O 1
ATOM 3922 N N . GLN A 1 514 ? -19.056 5.989 10.285 1.00 91.00 514 GLN A N 1
ATOM 3923 C CA . GLN A 1 514 ? -18.489 4.890 11.070 1.00 91.00 514 GLN A CA 1
ATOM 3924 C C . GLN A 1 514 ? -16.960 4.941 11.161 1.00 91.00 514 GLN A C 1
ATOM 3926 O O . GLN A 1 514 ? -16.399 4.354 12.087 1.00 91.00 514 GLN A O 1
ATOM 3931 N N . PHE A 1 515 ? -16.293 5.623 10.225 1.00 90.75 515 PHE A N 1
ATOM 3932 C CA . PHE A 1 515 ? -14.835 5.683 10.138 1.00 90.75 515 PHE A CA 1
ATOM 3933 C C . PHE A 1 515 ? -14.325 7.114 9.983 1.00 90.75 515 PHE A C 1
ATOM 3935 O O . PHE A 1 515 ? -14.885 7.918 9.247 1.00 90.75 515 PHE A O 1
ATOM 3942 N N . LEU A 1 516 ? -13.194 7.418 10.616 1.00 86.19 516 LEU A N 1
ATOM 3943 C CA . LEU A 1 516 ? -12.496 8.682 10.433 1.00 86.19 516 LEU A CA 1
ATOM 3944 C C . LEU A 1 516 ? -11.876 8.747 9.033 1.00 86.19 516 LEU A C 1
ATOM 3946 O O . LEU A 1 516 ? -10.911 8.041 8.727 1.00 86.19 516 LEU A O 1
ATOM 3950 N N . ILE A 1 517 ? -12.410 9.637 8.202 1.00 88.50 517 ILE A N 1
ATOM 3951 C CA . ILE A 1 517 ? -11.974 9.797 6.816 1.00 88.50 517 ILE A CA 1
ATOM 3952 C C . ILE A 1 517 ? -10.735 10.691 6.708 1.00 88.50 517 ILE A C 1
ATOM 3954 O O . ILE A 1 517 ? -10.582 11.734 7.360 1.00 88.50 517 ILE A O 1
ATOM 3958 N N . GLY A 1 518 ? -9.809 10.242 5.872 1.00 82.00 518 GLY A N 1
ATOM 3959 C CA . GLY A 1 518 ? -8.580 10.912 5.507 1.00 82.00 518 GLY A CA 1
ATOM 3960 C C . GLY A 1 518 ? -8.785 11.984 4.466 1.00 82.00 518 GLY A C 1
ATOM 3961 O O . GLY A 1 518 ? -9.000 13.150 4.806 1.00 82.00 518 GLY A O 1
ATOM 3962 N N . SER A 1 519 ? -8.669 11.559 3.219 1.00 84.38 519 SER A N 1
ATOM 3963 C CA . SER A 1 519 ? -8.956 12.333 2.021 1.00 84.38 519 SER A CA 1
ATOM 3964 C C . SER A 1 519 ? -10.031 11.630 1.205 1.00 84.38 519 SER A C 1
ATOM 3966 O O . SER A 1 519 ? -10.158 10.409 1.241 1.00 84.38 519 SER A O 1
ATOM 3968 N N . SER A 1 520 ? -10.783 12.407 0.438 1.00 89.38 520 SER A N 1
ATOM 3969 C CA . SER A 1 520 ? -11.646 11.880 -0.614 1.00 89.38 520 SER A CA 1
ATOM 3970 C C . SER A 1 520 ? -11.365 12.643 -1.896 1.00 89.38 520 SER A C 1
ATOM 3972 O O . SER A 1 520 ? -10.999 13.819 -1.844 1.00 89.38 520 SER A O 1
ATOM 3974 N N . ALA A 1 521 ? -11.481 11.965 -3.029 1.00 91.88 521 ALA A N 1
ATOM 3975 C CA . ALA A 1 521 ? -11.314 12.581 -4.335 1.00 91.88 521 ALA A CA 1
ATOM 3976 C C . ALA A 1 521 ? -12.294 11.963 -5.333 1.00 91.88 521 ALA A C 1
ATOM 3978 O O . ALA A 1 521 ? -12.686 10.803 -5.196 1.00 91.88 521 ALA A O 1
ATOM 3979 N N . SER A 1 522 ? -12.676 12.759 -6.325 1.00 91.75 522 SER A N 1
ATOM 3980 C CA . SER A 1 522 ? -13.612 12.401 -7.388 1.00 91.75 522 SER A CA 1
ATOM 3981 C C . SER A 1 522 ? -13.010 12.794 -8.730 1.00 91.75 522 SER A C 1
ATOM 3983 O O . SER A 1 522 ? -12.158 13.679 -8.785 1.00 91.75 522 SER A O 1
ATOM 3985 N N . GLU A 1 523 ? -13.476 12.149 -9.796 1.00 84.75 523 GLU A N 1
ATOM 3986 C CA . GLU A 1 523 ? -13.180 12.443 -11.206 1.00 84.75 523 GLU A CA 1
ATOM 3987 C C . GLU A 1 523 ? -11.725 12.240 -11.644 1.00 84.75 523 GLU A C 1
ATOM 3989 O O . GLU A 1 523 ? -11.518 11.538 -12.623 1.00 84.75 523 GLU A O 1
ATOM 3994 N N . SER A 1 524 ? -10.720 12.784 -10.953 1.00 92.56 524 SER A N 1
ATOM 3995 C CA . SER A 1 524 ? -9.296 12.606 -11.270 1.00 92.56 524 SER A CA 1
ATOM 3996 C C . SER A 1 524 ? -8.468 12.410 -10.002 1.00 92.56 524 SER A C 1
ATOM 3998 O O . SER A 1 524 ? -8.253 13.350 -9.238 1.00 92.56 524 SER A O 1
ATOM 4000 N N . PHE A 1 525 ? -7.956 11.200 -9.788 1.00 94.00 525 PHE A N 1
ATOM 4001 C CA . PHE A 1 525 ? -7.165 10.856 -8.602 1.00 94.00 525 PHE A CA 1
ATOM 4002 C C . PHE A 1 525 ? -6.259 9.647 -8.846 1.00 94.00 525 PHE A C 1
ATOM 4004 O O . PHE A 1 525 ? -6.366 8.961 -9.862 1.00 94.00 525 PHE A O 1
ATOM 4011 N N . THR A 1 526 ? -5.369 9.375 -7.893 1.00 92.25 526 THR A N 1
ATOM 4012 C CA . THR A 1 526 ? -4.532 8.171 -7.884 1.00 92.25 526 THR A CA 1
ATOM 4013 C C . THR A 1 526 ? -5.071 7.181 -6.857 1.00 92.25 526 THR A C 1
ATOM 4015 O O . THR A 1 526 ? -5.209 7.523 -5.686 1.00 92.25 526 THR A O 1
ATOM 4018 N N . TYR A 1 527 ? -5.345 5.952 -7.285 1.00 93.25 527 TYR A N 1
ATOM 4019 C CA . TYR A 1 527 ? -5.782 4.831 -6.457 1.00 93.25 527 TYR A CA 1
ATOM 4020 C C . TYR A 1 527 ? -4.773 3.691 -6.567 1.00 93.25 527 TYR A C 1
ATOM 4022 O O . TYR A 1 527 ? -4.582 3.142 -7.648 1.00 93.25 527 TYR A O 1
ATOM 4030 N N . VAL A 1 528 ? -4.088 3.357 -5.469 1.00 90.44 528 VAL A N 1
ATOM 4031 C CA . VAL A 1 528 ? -3.082 2.271 -5.421 1.00 90.44 528 VAL A CA 1
ATOM 4032 C C . VAL A 1 528 ? -2.038 2.386 -6.554 1.00 90.44 528 VAL A C 1
ATOM 4034 O O . VAL A 1 528 ? -1.611 1.410 -7.159 1.00 90.44 528 VAL A O 1
ATOM 4037 N N . GLY A 1 529 ? -1.639 3.619 -6.885 1.00 90.62 529 GLY A N 1
ATOM 4038 C CA . GLY A 1 529 ? -0.685 3.914 -7.963 1.00 90.62 529 GLY A CA 1
ATOM 4039 C C . GLY A 1 529 ? -1.275 3.966 -9.381 1.00 90.62 529 GLY A C 1
ATOM 4040 O O . GLY A 1 529 ? -0.543 4.275 -10.318 1.00 90.62 529 GLY A O 1
ATOM 4041 N N . LEU A 1 530 ? -2.575 3.718 -9.551 1.00 93.75 530 LEU A N 1
ATOM 4042 C CA . LEU A 1 530 ? -3.304 3.879 -10.810 1.00 93.75 530 LEU A CA 1
ATOM 4043 C C . LEU A 1 530 ? -3.953 5.259 -10.853 1.00 93.75 530 LEU A C 1
ATOM 4045 O O . LEU A 1 530 ? -4.758 5.591 -9.985 1.00 93.75 530 LEU A O 1
ATOM 4049 N N . ARG A 1 531 ? -3.634 6.068 -11.860 1.00 94.62 531 ARG A N 1
ATOM 4050 C CA . ARG A 1 531 ? -4.315 7.342 -12.078 1.00 94.62 531 ARG A CA 1
ATOM 4051 C C . ARG A 1 531 ? -5.606 7.081 -12.839 1.00 94.62 531 ARG A C 1
ATOM 4053 O O . ARG A 1 531 ? -5.553 6.595 -13.962 1.00 94.62 531 ARG A O 1
ATOM 4060 N N . ILE A 1 532 ? -6.739 7.396 -12.222 1.00 95.44 532 ILE A N 1
ATOM 4061 C CA . ILE A 1 532 ? -8.077 7.221 -12.789 1.00 95.44 532 ILE A CA 1
ATOM 4062 C C . ILE A 1 532 ? -8.627 8.603 -13.126 1.00 95.44 532 ILE A C 1
ATOM 4064 O O . ILE A 1 532 ? -8.630 9.481 -12.260 1.00 95.44 532 ILE A O 1
ATOM 4068 N N . LYS A 1 533 ? -9.083 8.793 -14.368 1.00 93.94 533 LYS A N 1
ATOM 4069 C CA . LYS A 1 533 ? -9.694 10.042 -14.839 1.00 93.94 533 LYS A CA 1
ATOM 4070 C C . LYS A 1 533 ? -11.026 9.776 -15.522 1.00 93.94 533 LYS A C 1
ATOM 4072 O O . LYS A 1 533 ? -11.090 8.990 -16.459 1.00 93.94 533 LYS A O 1
ATOM 4077 N N . SER A 1 534 ? -12.074 10.441 -15.061 1.00 90.75 534 SER A N 1
ATOM 4078 C CA . SER A 1 534 ? -13.426 10.338 -15.604 1.00 90.75 534 SER A CA 1
ATOM 4079 C C . SER A 1 534 ? -13.673 11.457 -16.613 1.00 90.75 534 SER A C 1
ATOM 4081 O O . SER A 1 534 ? -13.366 12.616 -16.341 1.00 90.75 534 SER A O 1
ATOM 4083 N N . PHE A 1 535 ? -14.241 11.104 -17.761 1.00 89.25 535 PHE A N 1
ATOM 4084 C CA . PHE A 1 535 ? -14.628 12.004 -18.846 1.00 89.25 535 PHE A CA 1
ATOM 4085 C C . PHE A 1 535 ? -16.099 11.768 -19.218 1.00 89.25 535 PHE A C 1
ATOM 4087 O O . PHE A 1 535 ? -16.754 10.867 -18.693 1.00 89.25 535 PHE A O 1
ATOM 4094 N N . SER A 1 536 ? -16.648 12.582 -20.123 1.00 85.44 536 SER A N 1
ATOM 4095 C CA . SER A 1 536 ? -18.048 12.444 -20.553 1.00 85.44 536 SER A CA 1
ATOM 4096 C C . SER A 1 536 ? -18.311 11.199 -21.409 1.00 85.44 536 SER A C 1
ATOM 4098 O O . SER A 1 536 ? -19.438 10.706 -21.440 1.00 85.44 536 SER A O 1
ATOM 4100 N N . ASP A 1 537 ? -17.292 10.714 -22.116 1.00 84.31 537 ASP A N 1
ATOM 4101 C CA . ASP A 1 537 ? -17.329 9.591 -23.060 1.00 84.31 537 ASP A CA 1
ATOM 4102 C C . ASP A 1 537 ? -16.722 8.292 -22.501 1.00 84.31 537 ASP A C 1
ATOM 4104 O O . ASP A 1 537 ? -16.946 7.215 -23.060 1.00 84.31 537 ASP A O 1
ATOM 4108 N N . GLY A 1 538 ? -16.001 8.364 -21.380 1.00 91.06 538 GLY A N 1
ATOM 4109 C CA . GLY A 1 538 ? -15.458 7.189 -20.717 1.00 91.06 538 GLY A CA 1
ATOM 4110 C C . GLY A 1 538 ? -14.546 7.503 -19.538 1.00 91.06 538 GLY A C 1
ATOM 4111 O O . GLY A 1 538 ? -14.550 8.604 -18.992 1.00 91.06 538 GLY A O 1
ATOM 4112 N N . ILE A 1 539 ? -13.755 6.518 -19.121 1.00 94.94 539 ILE A N 1
ATOM 4113 C CA . ILE A 1 539 ? -12.800 6.653 -18.014 1.00 94.94 539 ILE A CA 1
ATOM 4114 C C . ILE A 1 539 ? -11.436 6.156 -18.484 1.00 94.94 539 ILE A C 1
ATOM 4116 O O . ILE A 1 539 ? -11.357 5.096 -19.100 1.00 94.94 539 ILE A O 1
ATOM 4120 N N . THR A 1 540 ? -10.358 6.882 -18.186 1.00 95.19 540 THR A N 1
ATOM 4121 C CA . THR A 1 540 ? -8.994 6.404 -18.443 1.00 95.19 540 THR A CA 1
ATOM 4122 C C . THR A 1 540 ? -8.304 5.928 -17.174 1.00 95.19 540 THR A C 1
ATOM 4124 O O . THR A 1 540 ? -8.542 6.444 -16.077 1.00 95.19 540 THR A O 1
ATOM 4127 N N . ILE A 1 541 ? -7.438 4.925 -17.335 1.00 95.50 541 ILE A N 1
ATOM 4128 C CA . ILE A 1 541 ? -6.528 4.447 -16.294 1.00 95.50 541 ILE A CA 1
ATOM 4129 C C . ILE A 1 541 ? -5.102 4.439 -16.844 1.00 95.50 541 ILE A C 1
ATOM 4131 O O . ILE A 1 541 ? -4.830 3.808 -17.866 1.00 95.50 541 ILE A O 1
ATOM 4135 N N . ASP A 1 542 ? -4.178 5.096 -16.144 1.00 93.81 542 ASP A N 1
ATOM 4136 C CA . ASP A 1 542 ? -2.769 5.147 -16.537 1.00 93.81 542 ASP A CA 1
ATOM 4137 C C . ASP A 1 542 ? -1.800 5.122 -15.342 1.00 93.81 542 ASP A C 1
ATOM 4139 O O . ASP A 1 542 ? -2.181 5.324 -14.188 1.00 93.81 542 ASP A O 1
ATOM 4143 N N . GLN A 1 543 ? -0.521 4.871 -15.630 1.00 94.06 543 GLN A N 1
ATOM 4144 C CA . GLN A 1 543 ? 0.576 4.826 -14.653 1.00 94.06 543 GLN A CA 1
ATOM 4145 C C . GLN A 1 543 ? 1.717 5.794 -15.023 1.00 94.06 543 GLN A C 1
ATOM 4147 O O . GLN A 1 543 ? 2.883 5.543 -14.723 1.00 94.06 543 GLN A O 1
ATOM 4152 N N . THR A 1 544 ? 1.409 6.932 -15.656 1.00 90.88 544 THR A N 1
ATOM 4153 C CA . THR A 1 544 ? 2.416 7.868 -16.203 1.00 90.88 544 THR A CA 1
ATOM 4154 C C . THR A 1 544 ? 3.397 8.379 -15.139 1.00 90.88 544 THR A C 1
ATOM 4156 O O . THR A 1 544 ? 4.600 8.460 -15.384 1.00 90.88 544 THR A O 1
ATOM 4159 N N . GLN A 1 545 ? 2.910 8.689 -13.930 1.00 88.81 545 GLN A N 1
ATOM 4160 C CA . GLN A 1 545 ? 3.762 9.144 -12.820 1.00 88.81 545 GLN A CA 1
ATOM 4161 C C . GLN A 1 545 ? 4.706 8.040 -12.322 1.00 88.81 545 GLN A C 1
ATOM 4163 O O . GLN A 1 545 ? 5.839 8.308 -11.929 1.00 88.81 545 GLN A O 1
ATOM 4168 N N . TYR A 1 546 ? 4.253 6.789 -12.343 1.00 92.12 546 TYR A N 1
ATOM 4169 C CA . TYR A 1 546 ? 5.103 5.664 -11.988 1.00 92.12 546 TYR A CA 1
ATOM 4170 C C . TYR A 1 546 ? 6.156 5.413 -13.069 1.00 92.12 546 TYR A C 1
ATOM 4172 O O . TYR A 1 546 ? 7.335 5.286 -12.747 1.00 92.12 546 TYR A O 1
ATOM 4180 N N . ALA A 1 547 ? 5.760 5.443 -14.346 1.00 92.81 547 ALA A N 1
ATOM 4181 C CA . ALA A 1 547 ? 6.679 5.324 -15.473 1.00 92.81 547 ALA A CA 1
ATOM 4182 C C . ALA A 1 547 ? 7.809 6.366 -15.397 1.00 92.81 547 ALA A C 1
ATOM 4184 O O . ALA A 1 547 ? 8.983 6.018 -15.532 1.00 92.81 547 ALA A O 1
ATOM 4185 N N . SER A 1 548 ? 7.490 7.632 -15.100 1.00 90.81 548 SER A N 1
ATOM 4186 C CA . SER A 1 548 ? 8.498 8.694 -14.987 1.00 90.81 548 SER A CA 1
ATOM 4187 C C . SER A 1 548 ? 9.490 8.469 -13.836 1.00 90.81 548 SER A C 1
ATOM 4189 O O . SER A 1 548 ? 10.663 8.839 -13.969 1.00 90.81 548 SER A O 1
ATOM 4191 N N . SER A 1 549 ? 9.060 7.795 -12.762 1.00 90.69 549 SER A N 1
ATOM 4192 C CA . SER A 1 549 ? 9.905 7.444 -11.612 1.00 90.69 549 SER A CA 1
ATOM 4193 C C . SER A 1 549 ? 10.907 6.313 -11.883 1.00 90.69 549 SER A C 1
ATOM 4195 O O . SER A 1 549 ? 11.869 6.165 -11.131 1.00 90.69 549 SER A O 1
ATOM 4197 N N . LEU A 1 550 ? 10.737 5.543 -12.966 1.00 93.00 550 LEU A N 1
ATOM 4198 C CA . LEU A 1 550 ? 11.640 4.443 -13.304 1.00 93.00 550 LEU A CA 1
ATOM 4199 C C . LEU A 1 550 ? 13.039 4.957 -13.645 1.00 93.00 550 LEU A C 1
ATOM 4201 O O . LEU A 1 550 ? 13.216 5.834 -14.501 1.00 93.00 550 LEU A O 1
ATOM 4205 N N . VAL A 1 551 ? 14.047 4.364 -13.011 1.00 93.38 551 VAL A N 1
ATOM 4206 C CA . VAL A 1 551 ? 15.454 4.716 -13.212 1.00 93.38 551 VAL A CA 1
ATOM 4207 C C . VAL A 1 551 ? 16.149 3.570 -13.952 1.00 93.38 551 VAL A C 1
ATOM 4209 O O . VAL A 1 551 ? 16.212 2.462 -13.418 1.00 93.38 551 VAL A O 1
ATOM 4212 N N . PRO A 1 552 ? 16.668 3.803 -15.174 1.00 94.56 552 PRO A N 1
ATOM 4213 C CA . PRO A 1 552 ? 17.500 2.823 -15.864 1.00 94.56 552 PRO A CA 1
ATOM 4214 C C . PRO A 1 552 ? 18.724 2.451 -15.023 1.00 94.56 552 PRO A C 1
ATOM 4216 O O . PRO A 1 552 ? 19.318 3.308 -14.369 1.00 94.56 552 PRO A O 1
ATOM 4219 N N . VAL A 1 553 ? 19.149 1.191 -15.088 1.00 94.00 553 VAL A N 1
ATOM 4220 C CA . VAL A 1 553 ? 20.363 0.746 -14.395 1.00 94.00 553 VAL A CA 1
ATOM 4221 C C . VAL A 1 553 ? 21.576 1.412 -15.054 1.00 94.00 553 VAL A C 1
ATOM 4223 O O . VAL A 1 553 ? 21.716 1.321 -16.277 1.00 94.00 553 VAL A O 1
ATOM 4226 N N . PRO A 1 554 ? 22.460 2.090 -14.305 1.00 92.00 554 PRO A N 1
ATOM 4227 C CA . PRO A 1 554 ? 23.635 2.724 -14.887 1.00 92.00 554 PRO A CA 1
ATOM 4228 C C . PRO A 1 554 ? 24.596 1.668 -15.446 1.00 92.00 554 PRO A C 1
ATOM 4230 O O . PRO A 1 554 ? 24.955 0.714 -14.763 1.00 92.00 554 PRO A O 1
ATOM 4233 N N . ILE A 1 555 ? 25.034 1.857 -16.693 1.00 90.12 555 ILE A N 1
ATOM 4234 C CA . ILE A 1 555 ? 26.015 0.994 -17.365 1.00 90.12 555 ILE A CA 1
ATOM 4235 C C . ILE A 1 555 ? 27.128 1.894 -17.895 1.00 90.12 555 ILE A C 1
ATOM 4237 O O . ILE A 1 555 ? 26.866 2.799 -18.687 1.00 90.12 555 ILE A O 1
ATOM 4241 N N . SER A 1 556 ? 28.371 1.655 -17.472 1.00 91.06 556 SER A N 1
ATOM 4242 C CA . SER A 1 556 ? 29.525 2.391 -17.997 1.00 91.06 556 SER A CA 1
ATOM 4243 C C . SER A 1 556 ? 29.787 2.036 -19.464 1.00 91.06 556 SER A C 1
ATOM 4245 O O . SER A 1 556 ? 29.455 0.938 -19.916 1.00 91.06 556 SER A O 1
ATOM 4247 N N . SER A 1 557 ? 30.431 2.931 -20.219 1.00 90.19 557 SER A N 1
ATOM 4248 C CA . SER A 1 557 ? 30.778 2.665 -21.623 1.00 90.19 557 SER A CA 1
ATOM 4249 C C . SER A 1 557 ? 31.613 1.391 -21.776 1.00 90.19 557 SER A C 1
ATOM 4251 O O . SER A 1 557 ? 31.339 0.589 -22.663 1.00 90.19 557 SER A O 1
ATOM 4253 N N . ALA A 1 558 ? 32.568 1.157 -20.868 1.00 90.19 558 ALA A N 1
ATOM 4254 C CA . ALA A 1 558 ? 33.378 -0.060 -20.848 1.00 90.19 558 ALA A CA 1
ATOM 4255 C C . ALA A 1 558 ? 32.529 -1.314 -20.594 1.00 90.19 558 ALA A C 1
ATOM 4257 O O . ALA A 1 558 ? 32.655 -2.308 -21.309 1.00 90.19 558 ALA A O 1
ATOM 4258 N N . ARG A 1 559 ? 31.607 -1.260 -19.622 1.00 90.50 559 ARG A N 1
ATOM 4259 C CA . ARG A 1 559 ? 30.712 -2.382 -19.317 1.00 90.50 559 ARG A CA 1
ATOM 4260 C C . ARG A 1 559 ? 29.772 -2.685 -20.482 1.00 90.50 559 ARG A C 1
ATOM 4262 O O . ARG A 1 559 ? 29.576 -3.844 -20.822 1.00 90.50 559 ARG A O 1
ATOM 4269 N N . ASN A 1 560 ? 29.268 -1.652 -21.154 1.00 90.19 560 ASN A N 1
ATOM 4270 C CA . ASN A 1 560 ? 28.380 -1.761 -22.313 1.00 90.19 560 ASN A CA 1
ATOM 4271 C C . ASN A 1 560 ? 29.034 -2.461 -23.526 1.00 90.19 560 ASN A C 1
ATOM 4273 O O . ASN A 1 560 ? 28.324 -3.036 -24.353 1.00 90.19 560 ASN A O 1
ATOM 4277 N N . MET A 1 561 ? 30.370 -2.452 -23.632 1.00 91.19 561 MET A N 1
ATOM 4278 C CA . MET A 1 561 ? 31.098 -3.220 -24.655 1.00 91.19 561 MET A CA 1
ATOM 4279 C C . MET A 1 561 ? 31.121 -4.727 -24.348 1.00 91.19 561 MET A C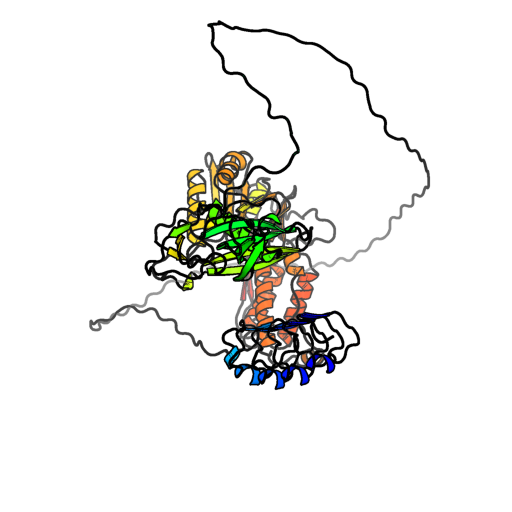 1
ATOM 4281 O O . MET A 1 561 ? 31.210 -5.547 -25.258 1.00 91.19 561 MET A O 1
ATOM 4285 N N . GLN A 1 562 ? 30.969 -5.125 -23.082 1.00 92.56 562 GLN A N 1
ATOM 4286 C CA . GLN A 1 562 ? 31.027 -6.520 -22.634 1.00 92.56 562 GLN A CA 1
ATOM 4287 C C . GLN A 1 562 ? 29.664 -7.224 -22.740 1.00 92.56 562 GLN A C 1
ATOM 4289 O O . GLN A 1 562 ? 29.189 -7.848 -21.792 1.00 92.56 562 GLN A O 1
ATOM 4294 N N . ARG A 1 563 ? 29.016 -7.144 -23.907 1.00 90.56 563 ARG A N 1
ATOM 4295 C CA . ARG A 1 563 ? 27.616 -7.567 -24.114 1.00 90.56 563 ARG A CA 1
ATOM 4296 C C . ARG A 1 563 ? 27.289 -8.995 -23.692 1.00 90.56 563 ARG A C 1
ATOM 4298 O O . ARG A 1 563 ? 26.226 -9.223 -23.130 1.00 90.56 563 ARG A O 1
ATOM 4305 N N . LYS A 1 564 ? 28.202 -9.933 -23.937 1.00 92.06 564 LYS A N 1
ATOM 4306 C CA . LYS A 1 564 ? 28.018 -11.361 -23.627 1.00 92.06 564 LYS A CA 1
ATOM 4307 C C . LYS A 1 564 ? 28.395 -11.732 -22.191 1.00 92.06 564 LYS A C 1
ATOM 4309 O O . LYS A 1 564 ? 28.216 -12.876 -21.793 1.00 92.06 564 LYS A O 1
ATOM 4314 N N . SER A 1 565 ? 28.966 -10.801 -21.428 1.00 94.19 565 SER A N 1
ATOM 4315 C CA . SER A 1 565 ? 29.379 -11.087 -20.056 1.00 94.19 565 SER A CA 1
ATOM 4316 C C . SER A 1 565 ? 28.167 -11.171 -19.131 1.00 94.19 565 SER A C 1
ATOM 4318 O O . SER A 1 565 ? 27.205 -10.414 -19.281 1.00 94.19 565 SER A O 1
ATOM 4320 N N . GLN A 1 566 ? 28.224 -12.093 -18.171 1.00 93.88 566 GLN A N 1
ATOM 4321 C CA . GLN A 1 566 ? 27.189 -12.226 -17.151 1.00 93.88 566 GLN A CA 1
ATOM 4322 C C . GLN A 1 566 ? 27.131 -10.986 -16.264 1.00 93.88 566 GLN A C 1
ATOM 4324 O O . GLN A 1 566 ? 28.150 -10.326 -16.035 1.00 93.88 566 GLN A O 1
ATOM 4329 N N . LEU A 1 567 ? 25.934 -10.689 -15.764 1.00 93.69 567 LEU A N 1
ATOM 4330 C CA . LEU A 1 567 ? 25.722 -9.607 -14.809 1.00 93.69 567 LEU A CA 1
ATOM 4331 C C . LEU A 1 567 ? 26.415 -9.891 -13.469 1.00 93.69 567 LEU A C 1
ATOM 4333 O O . LEU A 1 567 ? 26.419 -11.028 -12.991 1.00 93.69 567 LEU A O 1
ATOM 4337 N N . SER A 1 568 ? 26.973 -8.850 -12.851 1.00 93.00 568 SER A N 1
ATOM 4338 C CA . SER A 1 568 ? 27.432 -8.897 -11.458 1.00 93.00 568 SER A CA 1
ATOM 4339 C C . SER A 1 568 ? 26.244 -9.030 -10.496 1.00 93.00 568 SER A C 1
ATOM 4341 O O . SER A 1 568 ? 25.101 -8.784 -10.879 1.00 93.00 568 SER A O 1
ATOM 4343 N N . GLU A 1 569 ? 26.473 -9.363 -9.222 1.00 91.88 569 GLU A N 1
ATOM 4344 C CA . GLU A 1 569 ? 25.350 -9.500 -8.277 1.00 91.88 569 GLU A CA 1
ATOM 4345 C C . GLU A 1 569 ? 24.614 -8.189 -7.976 1.00 91.88 569 GLU A C 1
ATOM 4347 O O . GLU A 1 569 ? 23.390 -8.172 -7.794 1.00 91.88 569 GLU A O 1
ATOM 4352 N N . SER A 1 570 ? 25.325 -7.061 -8.011 1.00 91.31 570 SER A N 1
ATOM 4353 C CA . SER A 1 570 ? 24.693 -5.745 -7.921 1.00 91.31 570 SER A CA 1
ATOM 4354 C C . SER A 1 570 ? 23.831 -5.450 -9.154 1.00 91.31 570 SER A C 1
ATOM 4356 O O . SER A 1 570 ? 22.693 -4.999 -9.012 1.00 91.31 570 SER A O 1
ATOM 4358 N N . GLU A 1 571 ? 24.321 -5.771 -10.358 1.00 94.00 571 GLU A N 1
ATOM 4359 C CA . GLU A 1 571 ? 23.570 -5.628 -11.610 1.00 94.00 571 GLU A CA 1
ATOM 4360 C C . GLU A 1 571 ? 22.350 -6.556 -11.645 1.00 94.00 571 GLU A C 1
ATOM 4362 O O . GLU A 1 571 ? 21.270 -6.106 -12.016 1.00 94.00 571 GLU A O 1
ATOM 4367 N N . LYS A 1 572 ? 22.473 -7.818 -11.212 1.00 93.75 572 LYS A N 1
ATOM 4368 C CA . LYS A 1 572 ? 21.346 -8.763 -11.119 1.00 93.75 572 LYS A CA 1
ATOM 4369 C C . LYS A 1 572 ? 20.278 -8.271 -10.150 1.00 93.75 572 LYS A C 1
ATOM 4371 O O . LYS A 1 572 ? 19.090 -8.333 -10.462 1.00 93.75 572 LYS A O 1
ATOM 4376 N N . THR A 1 573 ? 20.681 -7.748 -8.993 1.00 93.81 573 THR A N 1
ATOM 4377 C CA . THR A 1 573 ? 19.744 -7.189 -8.010 1.00 93.81 573 THR A CA 1
ATOM 4378 C C . THR A 1 573 ? 18.975 -6.004 -8.597 1.00 93.81 573 THR A C 1
ATOM 4380 O O . THR A 1 573 ? 17.745 -5.974 -8.512 1.00 93.81 573 THR A O 1
ATOM 4383 N N . ALA A 1 574 ? 19.675 -5.071 -9.253 1.00 94.25 574 ALA A N 1
ATOM 4384 C CA . ALA A 1 574 ? 19.062 -3.922 -9.918 1.00 94.25 574 ALA A CA 1
ATOM 4385 C C . ALA A 1 574 ? 18.165 -4.338 -11.098 1.00 94.25 574 ALA A C 1
ATOM 4387 O O . ALA A 1 574 ? 17.045 -3.846 -11.228 1.00 94.25 574 ALA A O 1
ATOM 4388 N N . TYR A 1 575 ? 18.620 -5.292 -11.913 1.00 95.31 575 TYR A N 1
ATOM 4389 C CA . TYR A 1 575 ? 17.867 -5.876 -13.021 1.00 95.31 575 TYR A CA 1
ATOM 4390 C C . TYR A 1 575 ? 16.549 -6.480 -12.530 1.00 95.31 575 TYR A C 1
ATOM 4392 O O . TYR A 1 575 ? 15.484 -6.120 -13.025 1.00 95.31 575 TYR A O 1
ATOM 4400 N N . ARG A 1 576 ? 16.597 -7.342 -11.505 1.00 94.62 576 ARG A N 1
ATOM 4401 C CA . ARG A 1 576 ? 15.407 -7.980 -10.921 1.00 94.62 576 ARG A CA 1
ATOM 4402 C C . ARG A 1 576 ? 14.424 -6.949 -10.379 1.00 94.62 576 ARG A C 1
ATOM 4404 O O . ARG A 1 576 ? 13.224 -7.065 -10.617 1.00 94.62 576 ARG A O 1
ATOM 4411 N N . ALA A 1 577 ? 14.930 -5.945 -9.665 1.00 95.00 577 ALA A N 1
ATOM 4412 C CA . ALA A 1 577 ? 14.102 -4.877 -9.121 1.00 95.00 577 ALA A CA 1
ATOM 4413 C C . ALA A 1 577 ? 13.382 -4.100 -10.234 1.00 95.00 577 ALA A C 1
ATOM 4415 O O . ALA A 1 577 ? 12.196 -3.805 -10.107 1.00 95.00 577 ALA A O 1
ATOM 4416 N N . LEU A 1 578 ? 14.075 -3.792 -11.331 1.00 96.44 578 LEU A N 1
ATOM 4417 C CA . LEU A 1 578 ? 13.520 -3.020 -12.439 1.00 96.44 578 LEU A CA 1
ATOM 4418 C C . LEU A 1 578 ? 12.567 -3.845 -13.323 1.00 96.44 578 LEU A C 1
ATOM 4420 O O . LEU A 1 578 ? 11.522 -3.334 -13.718 1.00 96.44 578 LEU A O 1
ATOM 4424 N N . VAL A 1 579 ? 12.848 -5.131 -13.563 1.00 96.50 579 VAL A N 1
ATOM 4425 C CA . VAL A 1 579 ? 11.894 -6.055 -14.210 1.00 96.50 579 VAL A CA 1
ATOM 4426 C C . VAL A 1 579 ? 10.614 -6.180 -13.383 1.00 96.50 579 VAL A C 1
ATOM 4428 O O . VAL A 1 579 ? 9.521 -6.121 -13.939 1.00 96.50 579 VAL A O 1
ATOM 4431 N N . GLY A 1 580 ? 10.724 -6.282 -12.053 1.00 95.81 580 GLY A N 1
ATOM 4432 C CA . GLY A 1 580 ? 9.560 -6.300 -11.162 1.00 95.81 580 GLY A CA 1
ATOM 4433 C C . GLY A 1 580 ? 8.707 -5.031 -11.267 1.00 95.81 580 GLY A C 1
ATOM 4434 O O . GLY A 1 580 ? 7.481 -5.116 -11.320 1.00 95.81 580 GLY A O 1
ATOM 4435 N N . GLN A 1 581 ? 9.350 -3.863 -11.371 1.00 95.38 581 GLN A N 1
ATOM 4436 C CA . GLN A 1 581 ? 8.662 -2.585 -11.580 1.00 95.38 581 GLN A CA 1
ATOM 4437 C C . GLN A 1 581 ? 7.917 -2.538 -12.924 1.00 95.38 581 GLN A C 1
ATOM 4439 O O . GLN A 1 581 ? 6.759 -2.127 -12.988 1.00 95.38 581 GLN A O 1
ATOM 4444 N N . LEU A 1 582 ? 8.544 -3.013 -14.004 1.00 95.94 582 LEU A N 1
ATOM 4445 C CA . LEU A 1 582 ? 7.895 -3.104 -15.315 1.00 95.94 582 LEU A CA 1
ATOM 4446 C C . LEU A 1 582 ? 6.733 -4.100 -15.320 1.00 95.94 582 LEU A C 1
ATOM 4448 O O . LEU A 1 582 ? 5.696 -3.815 -15.914 1.00 95.94 582 LEU A O 1
ATOM 4452 N N . ASN A 1 583 ? 6.863 -5.225 -14.612 1.00 95.12 583 ASN A N 1
ATOM 4453 C CA . ASN A 1 583 ? 5.806 -6.232 -14.518 1.00 95.12 583 ASN A CA 1
ATOM 4454 C C . ASN A 1 583 ? 4.542 -5.674 -13.856 1.00 95.12 583 ASN A C 1
ATOM 4456 O O . ASN A 1 583 ? 3.424 -5.998 -14.262 1.00 95.12 583 ASN A O 1
ATOM 4460 N N . TRP A 1 584 ? 4.697 -4.780 -12.878 1.00 93.69 584 TRP A N 1
ATOM 4461 C CA . TRP A 1 584 ? 3.559 -4.081 -12.290 1.00 93.69 584 TRP A CA 1
ATOM 4462 C C . TRP A 1 584 ? 2.807 -3.235 -13.327 1.00 93.69 584 TRP A C 1
ATOM 4464 O O . TRP A 1 584 ? 1.582 -3.314 -13.391 1.00 93.69 584 TRP A O 1
ATOM 4474 N N . MET A 1 585 ? 3.504 -2.510 -14.208 1.00 93.25 585 MET A N 1
ATOM 4475 C CA . MET A 1 585 ? 2.830 -1.769 -15.283 1.00 93.25 585 MET A CA 1
ATOM 4476 C C . MET A 1 585 ? 2.219 -2.678 -16.345 1.00 93.25 585 MET A C 1
ATOM 4478 O O . MET A 1 585 ? 1.066 -2.483 -16.736 1.00 93.25 585 MET A O 1
ATOM 4482 N N . ALA A 1 586 ? 2.975 -3.690 -16.777 1.00 93.31 586 ALA A N 1
ATOM 4483 C CA . ALA A 1 586 ? 2.558 -4.649 -17.793 1.00 93.31 586 ALA A CA 1
ATOM 4484 C C . ALA A 1 586 ? 1.220 -5.309 -17.441 1.00 93.31 586 ALA A C 1
ATOM 4486 O O . ALA A 1 586 ? 0.337 -5.488 -18.276 1.00 93.31 586 ALA A O 1
ATOM 4487 N N . THR A 1 587 ? 1.059 -5.637 -16.160 1.00 90.25 587 THR A N 1
ATOM 4488 C CA . THR A 1 587 ? -0.127 -6.318 -15.651 1.00 90.25 587 THR A CA 1
ATOM 4489 C C . THR A 1 587 ? -1.330 -5.399 -15.454 1.00 90.25 587 THR A C 1
ATOM 4491 O O . THR A 1 587 ? -2.446 -5.923 -15.458 1.00 90.25 587 THR A O 1
ATOM 4494 N N . HIS A 1 588 ? -1.135 -4.082 -15.303 1.00 91.12 588 HIS A N 1
ATOM 4495 C CA . HIS A 1 588 ? -2.186 -3.129 -14.924 1.00 91.12 588 HIS A CA 1
ATOM 4496 C C . HIS A 1 588 ? -2.626 -2.203 -16.060 1.00 91.12 588 HIS A C 1
ATOM 4498 O O . HIS A 1 588 ? -3.820 -2.200 -16.363 1.00 91.12 588 HIS A O 1
ATOM 4504 N N . THR A 1 589 ? -1.720 -1.444 -16.688 1.00 92.50 589 THR A N 1
ATOM 4505 C CA . THR A 1 589 ? -2.097 -0.440 -17.709 1.00 92.50 589 THR A CA 1
ATOM 4506 C C . THR A 1 589 ? -1.318 -0.526 -19.020 1.00 92.50 589 THR A C 1
ATOM 4508 O O . THR A 1 589 ? -1.654 0.199 -19.948 1.00 92.50 589 THR A O 1
ATOM 4511 N N . ARG A 1 590 ? -0.278 -1.366 -19.116 1.00 91.69 590 ARG A N 1
ATOM 4512 C CA . ARG A 1 590 ? 0.621 -1.443 -20.286 1.00 91.69 590 ARG A CA 1
ATOM 4513 C C . ARG A 1 590 ? 0.705 -2.854 -20.886 1.00 91.69 590 ARG A C 1
ATOM 4515 O O . ARG A 1 590 ? 1.766 -3.476 -20.837 1.00 91.69 590 ARG A O 1
ATOM 4522 N N . PRO A 1 591 ? -0.386 -3.405 -21.446 1.00 90.38 591 PRO A N 1
ATOM 4523 C CA . PRO A 1 591 ? -0.340 -4.734 -22.065 1.00 90.38 591 PRO A CA 1
ATOM 4524 C C . PRO A 1 591 ? 0.673 -4.822 -23.224 1.00 90.38 591 PRO A C 1
ATOM 4526 O O . PRO A 1 591 ? 1.237 -5.887 -23.459 1.00 90.38 591 PRO A O 1
ATOM 4529 N N . ASP A 1 592 ? 0.983 -3.701 -23.880 1.00 91.06 592 ASP A N 1
ATOM 4530 C CA . ASP A 1 592 ? 1.975 -3.580 -24.955 1.00 91.06 592 ASP A CA 1
ATOM 4531 C C . ASP A 1 592 ? 3.401 -3.999 -24.548 1.00 91.06 592 ASP A C 1
ATOM 4533 O O . ASP A 1 592 ? 4.183 -4.428 -25.393 1.00 91.06 592 ASP A O 1
ATOM 4537 N N . ILE A 1 593 ? 3.752 -3.920 -23.256 1.00 93.56 593 ILE A N 1
ATOM 4538 C CA . ILE A 1 593 ? 5.076 -4.330 -22.753 1.00 93.56 593 ILE A CA 1
ATOM 4539 C C . ILE A 1 593 ? 5.076 -5.707 -22.078 1.00 93.56 593 ILE A C 1
ATOM 4541 O O . ILE A 1 593 ? 6.108 -6.119 -21.535 1.00 93.56 593 ILE A O 1
ATOM 4545 N N . ALA A 1 594 ? 3.942 -6.415 -22.067 1.00 91.62 594 ALA A N 1
ATOM 4546 C CA . ALA A 1 594 ? 3.799 -7.677 -21.343 1.00 91.62 594 ALA A CA 1
ATOM 4547 C C . ALA A 1 594 ? 4.775 -8.746 -21.842 1.00 91.62 594 ALA A C 1
ATOM 4549 O O . ALA A 1 594 ? 5.441 -9.396 -21.034 1.00 91.62 594 ALA A O 1
ATOM 4550 N N . PHE A 1 595 ? 4.924 -8.859 -23.162 1.00 90.31 595 PHE A N 1
ATOM 4551 C CA . PHE A 1 595 ? 5.861 -9.791 -23.780 1.00 90.31 595 PHE A CA 1
ATOM 4552 C C . PHE A 1 595 ? 7.315 -9.483 -23.404 1.00 90.31 595 PHE A C 1
ATOM 4554 O O . PHE A 1 595 ? 7.996 -10.337 -22.836 1.00 90.31 595 PHE A O 1
ATOM 4561 N N . ASP A 1 596 ? 7.772 -8.247 -23.648 1.00 92.25 596 ASP A N 1
ATOM 4562 C CA . ASP A 1 596 ? 9.155 -7.849 -23.361 1.00 92.25 596 ASP A CA 1
ATOM 4563 C C . ASP A 1 596 ? 9.505 -8.060 -21.880 1.00 92.25 596 ASP A C 1
ATOM 4565 O O . ASP A 1 596 ? 10.601 -8.506 -21.541 1.00 92.25 596 ASP A O 1
ATOM 4569 N N . THR A 1 597 ? 8.560 -7.763 -20.985 1.00 93.56 597 THR A N 1
ATOM 4570 C CA . THR A 1 597 ? 8.751 -7.941 -19.543 1.00 93.56 597 THR A CA 1
ATOM 4571 C C . THR A 1 597 ? 8.830 -9.418 -19.158 1.00 93.56 597 THR A C 1
ATOM 4573 O O . THR A 1 597 ? 9.669 -9.793 -18.336 1.00 93.56 597 THR A O 1
ATOM 4576 N N . CYS A 1 598 ? 7.995 -10.265 -19.766 1.00 90.81 598 CYS A N 1
ATOM 4577 C CA . CYS A 1 598 ? 8.020 -11.708 -19.551 1.00 90.81 598 CYS A CA 1
ATOM 4578 C C . CYS A 1 598 ? 9.356 -12.313 -20.004 1.00 90.81 598 CYS A C 1
ATOM 4580 O O . CYS A 1 598 ? 10.002 -13.026 -19.237 1.00 90.81 598 CYS A O 1
ATOM 4582 N N . GLU A 1 599 ? 9.822 -11.967 -21.204 1.00 90.25 599 GLU A N 1
ATOM 4583 C CA . GLU A 1 599 ? 11.090 -12.467 -21.740 1.00 90.25 599 GLU A CA 1
ATOM 4584 C C . GLU A 1 599 ? 12.285 -12.052 -20.864 1.00 90.25 599 GLU A C 1
ATOM 4586 O O . GLU A 1 599 ? 13.121 -12.883 -20.496 1.00 90.25 599 GLU A O 1
ATOM 4591 N N . LEU A 1 600 ? 12.329 -10.782 -20.441 1.00 93.31 600 LEU A N 1
ATOM 4592 C CA . LEU A 1 600 ? 13.358 -10.277 -19.527 1.00 93.31 600 LEU A CA 1
ATOM 4593 C C . LEU A 1 600 ? 13.305 -10.968 -18.154 1.00 93.31 600 LEU A C 1
ATOM 4595 O O . LEU A 1 600 ? 14.350 -11.174 -17.530 1.00 93.31 600 LEU A O 1
ATOM 4599 N N . SER A 1 601 ? 12.117 -11.350 -17.680 1.00 92.00 601 SER A N 1
ATOM 4600 C CA . SER A 1 601 ? 11.957 -12.104 -16.434 1.00 92.00 601 SER A CA 1
ATOM 4601 C C . SER A 1 601 ? 12.508 -13.527 -16.550 1.00 92.00 601 SER A C 1
ATOM 4603 O O . SER A 1 601 ? 13.251 -13.957 -15.667 1.00 92.00 601 SER A O 1
ATOM 4605 N N . VAL A 1 602 ? 12.233 -14.227 -17.657 1.00 88.94 602 VAL A N 1
ATOM 4606 C CA . VAL A 1 602 ? 12.746 -15.585 -17.919 1.00 88.94 602 VAL A CA 1
ATOM 4607 C C . VAL A 1 602 ? 14.273 -15.595 -18.032 1.00 88.94 602 VAL A C 1
ATOM 4609 O O . VAL A 1 602 ? 14.936 -16.488 -17.499 1.00 88.94 602 VAL A O 1
ATOM 4612 N N . ALA A 1 603 ? 14.853 -14.576 -18.669 1.00 87.50 603 ALA A N 1
ATOM 4613 C CA . ALA A 1 603 ? 16.297 -14.477 -18.860 1.00 87.50 603 ALA A CA 1
ATOM 4614 C C . ALA A 1 603 ? 17.090 -14.215 -17.561 1.00 87.50 603 ALA A C 1
ATOM 4616 O O . ALA A 1 603 ? 18.315 -14.332 -17.569 1.00 87.50 603 ALA A O 1
ATOM 4617 N N . PHE A 1 604 ? 16.429 -13.895 -16.439 1.00 86.75 604 PHE A N 1
ATOM 4618 C CA . PHE A 1 604 ? 17.065 -13.427 -15.201 1.00 86.75 604 PHE A CA 1
ATOM 4619 C C . PHE A 1 604 ? 18.233 -14.301 -14.710 1.00 86.75 604 PHE A C 1
ATOM 4621 O O . PHE A 1 604 ? 19.296 -13.778 -14.379 1.00 86.75 604 PHE A O 1
ATOM 4628 N N . SER A 1 605 ? 18.062 -15.626 -14.689 1.00 83.94 605 SER A N 1
ATOM 4629 C CA . SER A 1 605 ? 19.062 -16.556 -14.135 1.00 83.94 605 SER A CA 1
ATOM 4630 C C . SER A 1 605 ? 20.406 -16.530 -14.875 1.00 83.94 605 SER A C 1
ATOM 4632 O O . SER A 1 605 ? 21.453 -16.743 -14.265 1.00 83.94 605 SER A O 1
ATOM 4634 N N . LYS A 1 606 ? 20.383 -16.245 -16.182 1.00 86.81 606 LYS A N 1
ATOM 4635 C CA . LYS A 1 606 ? 21.557 -16.213 -17.068 1.00 86.81 606 LYS A CA 1
ATOM 4636 C C . LYS A 1 606 ? 21.725 -14.853 -17.751 1.00 86.81 606 LYS A C 1
ATOM 4638 O O . LYS A 1 606 ? 22.369 -14.777 -18.795 1.00 86.81 606 LYS A O 1
ATOM 4643 N N . ALA A 1 607 ? 21.150 -13.797 -17.173 1.00 90.25 607 ALA A N 1
ATOM 4644 C CA . ALA A 1 607 ? 21.141 -12.475 -17.778 1.00 90.25 607 ALA A CA 1
ATOM 4645 C C . ALA A 1 607 ? 22.571 -11.965 -18.010 1.00 90.25 607 ALA A C 1
ATOM 4647 O O . ALA A 1 607 ? 23.457 -12.082 -17.152 1.00 90.25 607 ALA A O 1
ATOM 4648 N N . THR A 1 608 ? 22.781 -11.378 -19.183 1.00 94.81 608 THR A N 1
ATOM 4649 C CA . THR A 1 608 ? 24.024 -10.730 -19.591 1.00 94.81 608 THR A CA 1
ATOM 4650 C C . THR A 1 608 ? 23.827 -9.220 -19.686 1.00 94.81 608 THR A C 1
ATOM 4652 O O . THR A 1 608 ? 22.723 -8.684 -19.542 1.00 94.81 608 THR A O 1
ATOM 4655 N N . VAL A 1 609 ? 24.910 -8.495 -19.971 1.00 94.62 609 VAL A N 1
ATOM 4656 C CA . VAL A 1 609 ? 24.841 -7.053 -20.256 1.00 94.62 609 VAL A CA 1
ATOM 4657 C C . VAL A 1 609 ? 23.900 -6.754 -21.437 1.00 94.62 609 VAL A C 1
ATOM 4659 O O . VAL A 1 609 ? 23.323 -5.667 -21.508 1.00 94.62 609 VAL A O 1
ATOM 4662 N N . THR A 1 610 ? 23.688 -7.704 -22.353 1.00 94.75 610 THR A N 1
ATOM 4663 C CA . THR A 1 610 ? 22.728 -7.556 -23.458 1.00 94.75 610 THR A CA 1
ATOM 4664 C C . THR A 1 610 ? 21.301 -7.371 -22.951 1.00 94.75 610 THR A C 1
ATOM 4666 O O . THR A 1 610 ? 20.649 -6.392 -23.331 1.00 94.75 610 THR A O 1
ATOM 4669 N N . GLU A 1 611 ? 20.843 -8.237 -22.047 1.00 95.12 611 GLU A N 1
ATOM 4670 C CA . GLU A 1 611 ? 19.510 -8.159 -21.446 1.00 95.12 611 GLU A CA 1
ATOM 4671 C C . GLU A 1 611 ? 19.366 -6.889 -20.606 1.00 95.12 611 GLU A C 1
ATOM 4673 O O . GLU A 1 611 ? 18.340 -6.217 -20.679 1.00 95.12 611 GLU A O 1
ATOM 4678 N N . LEU A 1 612 ? 20.412 -6.486 -19.876 1.00 95.50 612 LEU A N 1
ATOM 4679 C CA . LEU A 1 612 ? 20.399 -5.243 -19.100 1.00 95.50 612 LEU A CA 1
ATOM 4680 C C . LEU A 1 612 ? 20.238 -4.001 -19.991 1.00 95.50 612 LEU A C 1
ATOM 4682 O O . LEU A 1 612 ? 19.487 -3.078 -19.670 1.00 95.50 612 LEU A O 1
ATOM 4686 N N . VAL A 1 613 ? 20.899 -3.974 -21.150 1.00 95.69 613 VAL A N 1
ATOM 4687 C CA . VAL A 1 613 ? 20.713 -2.883 -22.114 1.00 95.69 613 VAL A CA 1
ATOM 4688 C C . VAL A 1 613 ? 19.314 -2.918 -22.726 1.00 95.69 613 VAL A C 1
ATOM 4690 O O . VAL A 1 613 ? 18.722 -1.855 -22.923 1.00 95.69 613 VAL A O 1
ATOM 4693 N N . ARG A 1 614 ? 18.767 -4.103 -23.019 1.00 95.75 614 ARG A N 1
ATOM 4694 C CA . ARG A 1 614 ? 17.390 -4.240 -23.512 1.00 95.75 614 ARG A CA 1
ATOM 4695 C C . ARG A 1 614 ? 16.377 -3.744 -22.479 1.00 95.75 614 ARG A C 1
ATOM 4697 O O . ARG A 1 614 ? 15.505 -2.957 -22.834 1.00 95.75 614 ARG A O 1
ATOM 4704 N N . LEU A 1 615 ? 16.556 -4.101 -21.211 1.00 97.00 615 LEU A N 1
ATOM 4705 C CA . LEU A 1 615 ? 15.758 -3.604 -20.093 1.00 97.00 615 LEU A CA 1
ATOM 4706 C C . LEU A 1 615 ? 15.789 -2.070 -20.018 1.00 97.00 615 LEU A C 1
ATOM 4708 O O . LEU A 1 615 ? 14.747 -1.423 -19.963 1.00 97.00 615 LEU A O 1
ATOM 4712 N N . ASN A 1 616 ? 16.974 -1.464 -20.114 1.00 97.00 616 ASN A N 1
ATOM 4713 C CA . ASN A 1 616 ? 17.105 -0.006 -20.123 1.00 97.00 616 ASN A CA 1
ATOM 4714 C C . ASN A 1 616 ? 16.449 0.656 -21.344 1.00 97.00 616 ASN A C 1
ATOM 4716 O O . ASN A 1 616 ? 15.922 1.764 -21.228 1.00 97.00 616 ASN A O 1
ATOM 4720 N N . LYS A 1 617 ? 16.476 0.010 -22.517 1.00 96.44 617 LYS A N 1
ATOM 4721 C CA . LYS A 1 617 ? 15.747 0.487 -23.703 1.00 96.44 617 LYS A CA 1
ATOM 4722 C C . LYS A 1 617 ? 14.237 0.439 -23.479 1.00 96.44 617 LYS A C 1
ATOM 4724 O O . LYS A 1 617 ? 13.568 1.416 -23.794 1.00 96.44 617 LYS A O 1
ATOM 4729 N N . LEU A 1 618 ? 13.725 -0.642 -22.892 1.00 96.62 618 LEU A N 1
ATOM 4730 C CA . LEU A 1 618 ? 12.311 -0.779 -22.556 1.00 96.62 618 LEU A CA 1
ATOM 4731 C C . LEU A 1 618 ? 11.856 0.307 -21.574 1.00 96.62 618 LEU A C 1
ATOM 4733 O O . LEU A 1 618 ? 10.843 0.955 -21.811 1.00 96.62 618 LEU A O 1
ATOM 4737 N N . VAL A 1 619 ? 12.644 0.586 -20.531 1.00 96.44 619 VAL A N 1
ATOM 4738 C CA . VAL A 1 619 ? 12.352 1.697 -19.609 1.00 96.44 619 VAL A CA 1
ATOM 4739 C C . VAL A 1 619 ? 12.292 3.028 -20.349 1.00 96.44 619 VAL A C 1
ATOM 4741 O O . VAL A 1 619 ? 11.349 3.785 -20.157 1.00 96.44 619 VAL A O 1
ATOM 4744 N N . LYS A 1 620 ? 13.258 3.320 -21.228 1.00 95.19 620 LYS A N 1
ATOM 4745 C CA . LYS A 1 620 ? 13.228 4.552 -22.035 1.00 95.19 620 LYS A CA 1
ATOM 4746 C C . LYS A 1 620 ? 11.981 4.628 -22.916 1.00 95.19 620 LYS A C 1
ATOM 4748 O O . LYS A 1 620 ? 11.369 5.687 -22.972 1.00 95.19 620 LYS A O 1
ATOM 4753 N N . ARG A 1 621 ? 11.587 3.518 -23.551 1.00 94.62 621 ARG A N 1
ATOM 4754 C CA . ARG A 1 621 ? 10.358 3.431 -24.353 1.00 94.62 621 ARG A CA 1
ATOM 4755 C C . ARG A 1 621 ? 9.133 3.781 -23.510 1.00 94.62 621 ARG A C 1
ATOM 4757 O O . ARG A 1 621 ? 8.417 4.714 -23.842 1.00 94.62 621 ARG A O 1
ATOM 4764 N N . VAL A 1 622 ? 8.959 3.117 -22.368 1.00 93.88 622 VAL A N 1
ATOM 4765 C CA . VAL A 1 622 ? 7.815 3.345 -21.468 1.00 93.88 622 VAL A CA 1
ATOM 4766 C C . VAL A 1 622 ? 7.776 4.772 -20.913 1.00 93.88 622 VAL A C 1
ATOM 4768 O O . VAL A 1 622 ? 6.698 5.322 -20.718 1.00 93.88 622 VAL A O 1
ATOM 4771 N N . LYS A 1 623 ? 8.936 5.395 -20.676 1.00 93.00 623 LYS A N 1
ATOM 4772 C CA . LYS A 1 623 ? 9.008 6.795 -20.230 1.00 93.00 623 LYS A CA 1
ATOM 4773 C C . LYS A 1 623 ? 8.625 7.797 -21.317 1.00 93.00 623 LYS A C 1
ATOM 4775 O O . LYS A 1 623 ? 8.113 8.860 -20.982 1.00 93.00 623 LYS A O 1
ATOM 4780 N N . ASN A 1 624 ? 8.905 7.479 -22.579 1.00 90.19 624 ASN A N 1
ATOM 4781 C CA . ASN A 1 624 ? 8.661 8.373 -23.709 1.00 90.19 624 ASN A CA 1
ATOM 4782 C C . ASN A 1 624 ? 7.253 8.205 -24.296 1.00 90.19 624 ASN A C 1
ATOM 4784 O O . ASN A 1 624 ? 6.672 9.172 -24.774 1.00 90.19 624 ASN A O 1
ATOM 4788 N N . GLU A 1 625 ? 6.710 6.991 -24.260 1.00 87.25 625 GLU A N 1
ATOM 4789 C CA . GLU A 1 625 ? 5.386 6.662 -24.785 1.00 87.25 625 GLU A CA 1
ATOM 4790 C C . GLU A 1 625 ? 4.359 6.667 -23.652 1.00 87.25 625 GLU A C 1
ATOM 4792 O O . GLU A 1 625 ? 4.325 5.748 -22.824 1.00 87.25 625 GLU A O 1
ATOM 4797 N N . SER A 1 626 ? 3.503 7.691 -23.621 1.00 81.38 626 SER A N 1
ATOM 4798 C CA . SER A 1 626 ? 2.342 7.703 -22.733 1.00 81.38 626 SER A CA 1
ATOM 4799 C C . SER A 1 626 ? 1.226 6.866 -23.360 1.00 81.38 626 SER A C 1
ATOM 4801 O O . SER A 1 626 ? 0.706 7.190 -24.426 1.00 81.38 626 SER A O 1
ATOM 4803 N N . LEU A 1 627 ? 0.899 5.755 -22.701 1.00 86.56 627 LEU A N 1
ATOM 4804 C CA . LEU A 1 627 ? -0.233 4.898 -23.043 1.00 86.56 627 LEU A CA 1
ATOM 4805 C C . LEU A 1 627 ? -1.157 4.798 -21.835 1.00 86.56 627 LEU A C 1
ATOM 4807 O O . LEU A 1 627 ? -0.698 4.697 -20.691 1.00 86.56 627 LEU A O 1
ATOM 4811 N N . GLN A 1 628 ? -2.454 4.803 -22.117 1.00 89.25 628 GLN A N 1
ATOM 4812 C CA . GLN A 1 628 ? -3.523 4.685 -21.134 1.00 89.25 628 GLN A CA 1
ATOM 4813 C C . GLN A 1 628 ? -4.576 3.693 -21.621 1.00 89.25 628 GLN A C 1
ATOM 4815 O O . GLN A 1 628 ? -4.835 3.600 -22.821 1.00 89.25 628 GLN A O 1
ATOM 4820 N N . LEU A 1 629 ? -5.199 2.986 -20.678 1.00 92.19 629 LEU A N 1
ATOM 4821 C CA . LEU A 1 629 ? -6.382 2.181 -20.962 1.00 92.19 629 LEU A CA 1
ATOM 4822 C C . LEU A 1 629 ? -7.598 3.098 -20.995 1.00 92.19 629 LEU A C 1
ATOM 4824 O O . LEU A 1 629 ? -7.795 3.869 -20.050 1.00 92.19 629 LEU A O 1
ATOM 4828 N N . PHE A 1 630 ? -8.417 2.992 -22.038 1.00 92.56 630 PHE A N 1
ATOM 4829 C CA . PHE A 1 630 ? -9.680 3.718 -22.132 1.00 92.56 630 PHE A CA 1
ATOM 4830 C C . PHE A 1 630 ? -10.866 2.767 -21.957 1.00 92.56 630 PHE A C 1
ATOM 4832 O O . PHE A 1 630 ? -10.994 1.767 -22.654 1.00 92.56 630 PHE A O 1
ATOM 4839 N N . PHE A 1 631 ? -11.744 3.090 -21.011 1.00 92.31 631 PHE A N 1
ATOM 4840 C CA . PHE A 1 631 ? -12.979 2.366 -20.735 1.00 92.31 631 PHE A CA 1
ATOM 4841 C C . PHE A 1 631 ? -14.144 3.167 -21.317 1.00 92.31 631 PHE A C 1
ATOM 4843 O O . PHE A 1 631 ? -14.639 4.083 -20.643 1.00 92.31 631 PHE A O 1
ATOM 4850 N N . PRO A 1 632 ? -14.580 2.867 -22.552 1.00 89.94 632 PRO A N 1
ATOM 4851 C CA . PRO A 1 632 ? -15.662 3.597 -23.189 1.00 89.94 632 PRO A CA 1
ATOM 4852 C C . PRO A 1 632 ? -16.993 3.316 -22.498 1.00 89.94 632 PRO A C 1
ATOM 4854 O O . PRO A 1 632 ? -17.166 2.318 -21.789 1.00 89.94 632 PRO A O 1
ATOM 4857 N N . ARG A 1 633 ? -17.958 4.200 -22.731 1.00 89.25 633 ARG A N 1
ATOM 4858 C CA . ARG A 1 633 ? -19.335 3.971 -22.310 1.00 89.25 633 ARG A CA 1
ATOM 4859 C C . ARG A 1 633 ? -19.966 2.860 -23.155 1.00 89.25 633 ARG A C 1
ATOM 4861 O O . ARG A 1 633 ? -20.268 3.088 -24.321 1.00 89.25 633 ARG A O 1
ATOM 4868 N N . LEU A 1 634 ? -20.228 1.702 -22.551 1.00 86.69 634 LEU A N 1
ATOM 4869 C CA . LEU A 1 634 ? -20.962 0.617 -23.209 1.00 86.69 634 LEU A CA 1
ATOM 4870 C C . LEU A 1 634 ? -22.468 0.912 -23.209 1.00 86.69 634 LEU A C 1
ATOM 4872 O O . LEU A 1 634 ? -23.007 1.437 -22.227 1.00 86.69 634 LEU A O 1
ATOM 4876 N N . HIS A 1 635 ? -23.154 0.558 -24.297 1.00 80.88 635 HIS A N 1
ATOM 4877 C CA . HIS A 1 635 ? -24.587 0.816 -24.462 1.00 80.88 635 HIS A CA 1
ATOM 4878 C C . HIS A 1 635 ? -25.450 -0.012 -23.501 1.00 80.88 635 HIS A C 1
ATOM 4880 O O . HIS A 1 635 ? -26.319 0.535 -22.814 1.00 80.88 635 HIS A O 1
ATOM 4886 N N . SER A 1 636 ? -25.203 -1.321 -23.417 1.00 81.38 636 SER A N 1
ATOM 4887 C CA . SER A 1 636 ? -25.882 -2.216 -22.481 1.00 81.38 636 SER A CA 1
ATOM 4888 C C . SER A 1 636 ? -24.985 -3.377 -22.069 1.00 81.38 636 SER A C 1
ATOM 4890 O O . SER A 1 636 ? -24.365 -4.024 -22.902 1.00 81.38 636 SER A O 1
ATOM 4892 N N . PHE A 1 637 ? -24.967 -3.691 -20.771 1.00 81.56 637 PHE A N 1
ATOM 4893 C CA . PHE A 1 637 ? -24.287 -4.887 -20.260 1.00 81.56 637 PHE A CA 1
ATOM 4894 C C . PHE A 1 637 ? -25.046 -6.185 -20.551 1.00 81.56 637 PHE A C 1
ATOM 4896 O O . PHE A 1 637 ? -24.456 -7.253 -20.455 1.00 81.56 637 PHE A O 1
ATOM 4903 N N . GLU A 1 638 ? -26.338 -6.111 -20.880 1.00 80.88 638 GLU A N 1
ATOM 4904 C CA . GLU A 1 638 ? -27.153 -7.294 -21.201 1.00 80.88 638 GLU A CA 1
ATOM 4905 C C . GLU A 1 638 ? -26.821 -7.849 -22.590 1.00 80.88 638 GLU A C 1
ATOM 4907 O O . GLU A 1 638 ? -26.935 -9.050 -22.811 1.00 80.88 638 GLU A O 1
ATOM 4912 N N . THR A 1 639 ? -26.373 -6.981 -23.503 1.00 82.94 639 THR A N 1
ATOM 4913 C CA . THR A 1 639 ? -25.927 -7.341 -24.857 1.00 82.94 639 THR A CA 1
ATOM 4914 C C . THR A 1 639 ? -24.410 -7.497 -24.952 1.00 82.94 639 THR A C 1
ATOM 4916 O O . THR A 1 639 ? -23.893 -7.800 -26.025 1.00 82.94 639 THR A O 1
ATOM 4919 N N . CYS A 1 640 ? -23.681 -7.301 -23.847 1.00 85.69 640 CYS A N 1
ATOM 4920 C CA . CYS A 1 640 ? -22.232 -7.427 -23.844 1.00 85.69 640 CYS A CA 1
ATOM 4921 C C . CYS A 1 640 ? -21.780 -8.885 -23.977 1.00 85.69 640 CYS A C 1
ATOM 4923 O O . CYS A 1 640 ? -22.282 -9.780 -23.298 1.00 85.69 640 CYS A O 1
ATOM 4925 N N . SER A 1 641 ? -20.739 -9.091 -24.776 1.00 88.25 641 SER A N 1
ATOM 4926 C CA . SER A 1 641 ? -20.011 -10.348 -24.909 1.00 88.25 641 SER A CA 1
ATOM 4927 C C . SER A 1 641 ? -18.563 -10.194 -24.453 1.00 88.25 641 SER A C 1
ATOM 4929 O O . SER A 1 641 ? -17.968 -9.119 -24.568 1.00 88.25 641 SER A O 1
ATOM 4931 N N . LEU A 1 642 ? -17.980 -11.288 -23.964 1.00 89.69 642 LEU A N 1
ATOM 4932 C CA . LEU A 1 642 ? -16.542 -11.382 -23.729 1.00 89.69 642 LEU A CA 1
ATOM 4933 C C . LEU A 1 642 ? -15.864 -11.907 -24.996 1.00 89.69 642 LEU A C 1
ATOM 4935 O O . LEU A 1 642 ? -16.154 -13.019 -25.432 1.00 89.69 642 LEU A O 1
ATOM 4939 N N . GLU A 1 643 ? -14.951 -11.124 -25.563 1.00 90.50 643 GLU A N 1
ATOM 4940 C CA . GLU A 1 643 ? -14.094 -11.554 -26.668 1.00 90.50 643 GLU A CA 1
ATOM 4941 C C . GLU A 1 643 ? -12.699 -11.864 -26.132 1.00 90.50 643 GLU A C 1
ATOM 4943 O O . GLU A 1 643 ? -12.074 -11.028 -25.480 1.00 90.50 643 GLU A O 1
ATOM 4948 N N . CYS A 1 644 ? -12.209 -13.073 -26.399 1.00 92.56 644 CYS A N 1
ATOM 4949 C CA . CYS A 1 644 ? -10.874 -13.502 -26.007 1.00 92.56 644 CYS A CA 1
ATOM 4950 C C . CYS A 1 644 ? -10.011 -13.654 -27.258 1.00 92.56 644 CYS A C 1
ATOM 4952 O O . CYS A 1 644 ? -10.295 -14.492 -28.112 1.00 92.56 644 CYS A O 1
ATOM 4954 N N . TYR A 1 645 ? -8.955 -12.852 -27.346 1.00 91.38 645 TYR A N 1
ATOM 4955 C CA . TYR A 1 645 ? -7.925 -12.974 -28.368 1.00 91.38 645 TYR A CA 1
ATOM 4956 C C . TYR A 1 645 ? -6.757 -13.718 -27.747 1.00 91.38 645 TYR A C 1
ATOM 4958 O O . TYR A 1 645 ? -6.225 -13.288 -26.724 1.00 91.38 645 TYR A O 1
ATOM 4966 N N . THR A 1 646 ? -6.369 -14.834 -28.350 1.00 93.56 646 THR A N 1
ATOM 4967 C CA . THR A 1 646 ? -5.278 -15.676 -27.861 1.00 93.56 646 THR A CA 1
ATOM 4968 C C . THR A 1 646 ? -4.254 -15.878 -28.956 1.00 93.56 646 THR A C 1
ATOM 4970 O O . THR A 1 646 ? -4.630 -16.093 -30.106 1.00 93.56 646 THR A O 1
ATOM 4973 N N . ASP A 1 647 ? -2.982 -15.883 -28.588 1.00 91.81 647 ASP A N 1
ATOM 4974 C CA . ASP A 1 647 ? -1.889 -16.248 -29.482 1.00 91.81 647 ASP A CA 1
ATOM 4975 C C . ASP A 1 647 ? -0.851 -17.071 -28.714 1.00 91.81 647 ASP A C 1
ATOM 4977 O O . ASP A 1 647 ? -0.751 -16.978 -27.486 1.00 91.81 647 ASP A O 1
ATOM 4981 N N . ALA A 1 648 ? -0.091 -17.902 -29.417 1.00 90.62 648 ALA A N 1
ATOM 4982 C CA . ALA A 1 648 ? 0.951 -18.719 -28.822 1.00 90.62 648 ALA A CA 1
ATOM 4983 C C . ALA A 1 648 ? 2.166 -18.819 -29.742 1.00 90.62 648 ALA A C 1
ATOM 4985 O O . ALA A 1 648 ? 2.062 -19.142 -30.923 1.00 90.62 648 ALA A O 1
ATOM 4986 N N . ALA A 1 649 ? 3.343 -18.610 -29.161 1.00 89.88 649 ALA A N 1
ATOM 4987 C CA . ALA A 1 649 ? 4.621 -18.741 -29.832 1.00 89.88 649 ALA A CA 1
ATOM 4988 C C . ALA A 1 649 ? 5.356 -19.979 -29.302 1.00 89.88 649 ALA A C 1
ATOM 4990 O O . ALA A 1 649 ? 5.625 -20.107 -28.104 1.00 89.88 649 ALA A O 1
ATOM 4991 N N . PHE A 1 650 ? 5.676 -20.902 -30.208 1.00 90.69 650 PHE A N 1
ATOM 4992 C CA . PHE A 1 650 ? 6.403 -22.127 -29.885 1.00 90.69 650 PHE A CA 1
ATOM 4993 C C . PHE A 1 650 ? 7.907 -21.868 -29.769 1.00 90.69 650 PHE A C 1
ATOM 4995 O O . PHE A 1 650 ? 8.495 -21.239 -30.647 1.00 90.69 650 PHE A O 1
ATOM 5002 N N . ALA A 1 651 ? 8.525 -22.395 -28.707 1.00 87.31 651 ALA A N 1
ATOM 5003 C CA . ALA A 1 651 ? 9.977 -22.394 -28.483 1.00 87.31 651 ALA A CA 1
ATOM 5004 C C . ALA A 1 651 ? 10.664 -21.020 -28.658 1.00 87.31 651 ALA A C 1
ATOM 5006 O O . ALA A 1 651 ? 11.829 -20.936 -29.045 1.00 87.31 651 ALA A O 1
ATOM 5007 N N . ASN A 1 652 ? 9.943 -19.933 -28.381 1.00 83.62 652 ASN A N 1
ATOM 5008 C CA . ASN A 1 652 ? 10.395 -18.563 -28.609 1.00 83.62 652 ASN A CA 1
ATOM 5009 C C . ASN A 1 652 ? 11.206 -17.987 -27.433 1.00 83.62 652 ASN A C 1
ATOM 5011 O O . ASN A 1 652 ? 11.754 -16.891 -27.543 1.00 83.62 652 ASN A O 1
ATOM 5015 N N . LEU A 1 653 ? 11.287 -18.708 -26.310 1.00 81.94 653 LEU A N 1
ATOM 5016 C CA . LEU A 1 653 ? 12.092 -18.324 -25.154 1.00 81.94 653 LEU A CA 1
ATOM 5017 C C . LEU A 1 653 ? 13.526 -18.879 -25.225 1.00 81.94 653 LEU A C 1
ATOM 5019 O O . LEU A 1 653 ? 13.746 -19.954 -25.785 1.00 81.94 653 LEU A O 1
ATOM 5023 N N . PRO A 1 654 ? 14.509 -18.235 -24.559 1.00 71.25 654 PRO A N 1
ATOM 5024 C CA . PRO A 1 654 ? 15.919 -18.654 -24.584 1.00 71.25 654 PRO A CA 1
ATOM 5025 C C . PRO A 1 654 ? 16.209 -20.086 -24.099 1.00 71.25 654 PRO A C 1
ATOM 5027 O O . PRO A 1 654 ? 17.298 -20.607 -24.326 1.00 71.25 654 PRO A O 1
ATOM 5030 N N . ASN A 1 655 ? 15.269 -20.720 -23.397 1.00 76.06 655 ASN A N 1
ATOM 5031 C CA . ASN A 1 655 ? 15.366 -22.096 -22.904 1.00 76.06 655 ASN A CA 1
ATOM 5032 C C . ASN A 1 655 ? 14.586 -23.114 -23.762 1.00 76.06 655 ASN A C 1
ATOM 5034 O O . ASN A 1 655 ? 14.422 -24.249 -23.323 1.00 76.06 655 ASN A O 1
ATOM 5038 N N . GLY A 1 656 ? 14.068 -22.718 -24.930 1.00 80.88 656 GLY A N 1
ATOM 5039 C CA . GLY A 1 656 ? 13.146 -23.535 -25.728 1.00 80.88 656 GLY A CA 1
ATOM 5040 C C . GLY A 1 656 ? 11.723 -23.587 -25.159 1.00 80.88 656 GLY A C 1
ATOM 5041 O O . GLY A 1 656 ? 10.901 -24.373 -25.624 1.00 80.88 656 GLY A O 1
ATOM 5042 N N . GLY A 1 657 ? 11.419 -22.761 -24.151 1.00 83.56 657 GLY A N 1
ATOM 5043 C CA . GLY A 1 657 ? 10.069 -22.587 -23.626 1.00 83.56 657 GLY A CA 1
ATOM 5044 C C . GLY A 1 657 ? 9.143 -21.917 -24.642 1.00 83.56 657 GLY A C 1
ATOM 5045 O O . GLY A 1 657 ? 9.588 -21.160 -25.504 1.00 83.56 657 GLY A O 1
ATOM 5046 N N . SER A 1 658 ? 7.849 -22.196 -24.520 1.00 87.44 658 SER A N 1
ATOM 5047 C CA . SER A 1 658 ? 6.797 -21.567 -25.326 1.00 87.44 658 SER A CA 1
ATOM 5048 C C . SER A 1 658 ? 6.046 -20.529 -24.496 1.00 87.44 658 SER A C 1
ATOM 5050 O O . SER A 1 658 ? 5.975 -20.648 -23.270 1.00 87.44 658 SER A O 1
ATOM 5052 N N . GLN A 1 659 ? 5.469 -19.528 -25.152 1.00 86.50 659 GLN A N 1
ATOM 5053 C CA . GLN A 1 659 ? 4.644 -18.509 -24.507 1.00 86.50 659 GLN A CA 1
ATOM 5054 C C . GLN A 1 659 ? 3.256 -18.475 -25.129 1.00 86.50 659 GLN A C 1
ATOM 5056 O O . GLN A 1 659 ? 3.117 -18.502 -26.346 1.00 86.50 659 GLN A O 1
ATOM 5061 N N . GLY A 1 660 ? 2.238 -18.385 -24.277 1.00 88.94 660 GLY A N 1
ATOM 5062 C CA . GLY A 1 660 ? 0.872 -18.059 -24.665 1.00 88.94 660 GLY A CA 1
ATOM 5063 C C . GLY A 1 660 ? 0.506 -16.675 -24.142 1.00 88.94 660 GLY A C 1
ATOM 5064 O O . GLY A 1 660 ? 0.857 -16.322 -23.015 1.00 88.94 660 GLY A O 1
ATOM 5065 N N . GLY A 1 661 ? -0.188 -15.897 -24.960 1.00 88.12 661 GLY A N 1
ATOM 5066 C CA . GLY A 1 661 ? -0.779 -14.620 -24.594 1.00 88.12 661 GLY A CA 1
ATOM 5067 C C . GLY A 1 661 ? -2.289 -14.677 -24.764 1.00 88.12 661 GLY A C 1
ATOM 5068 O O . GLY A 1 661 ? -2.795 -15.321 -25.681 1.00 88.12 661 GLY A O 1
ATOM 5069 N N . LEU A 1 662 ? -3.011 -13.993 -23.881 1.00 90.94 662 LEU A N 1
ATOM 5070 C CA . LEU A 1 662 ? -4.433 -13.744 -24.068 1.00 90.94 662 LEU A CA 1
ATOM 5071 C C . LEU A 1 662 ? -4.787 -12.322 -23.652 1.00 90.94 662 LEU A C 1
ATOM 5073 O O . LEU A 1 662 ? -4.234 -11.792 -22.684 1.00 90.94 662 LEU A O 1
ATOM 5077 N N . ILE A 1 663 ? -5.729 -11.723 -24.372 1.00 89.25 663 ILE A N 1
ATOM 5078 C CA . ILE A 1 663 ? -6.349 -10.445 -24.030 1.00 89.25 663 ILE A CA 1
ATOM 5079 C C . ILE A 1 663 ? -7.860 -10.634 -24.107 1.00 89.25 663 ILE A C 1
ATOM 5081 O O . ILE A 1 663 ? -8.385 -11.134 -25.100 1.00 89.25 663 ILE A O 1
ATOM 5085 N N . ILE A 1 664 ? -8.550 -10.242 -23.037 1.00 90.12 664 ILE A N 1
ATOM 5086 C CA . ILE A 1 664 ? -10.005 -10.342 -22.929 1.00 90.12 664 ILE A CA 1
ATOM 5087 C C . ILE A 1 664 ? -10.586 -8.935 -22.995 1.00 90.12 664 ILE A C 1
ATOM 5089 O O . ILE A 1 664 ? -10.231 -8.080 -22.181 1.00 90.12 664 ILE A O 1
ATOM 5093 N N . PHE A 1 665 ? -11.505 -8.725 -23.930 1.00 88.81 665 PHE A N 1
ATOM 5094 C CA . PHE A 1 665 ? -12.283 -7.502 -24.070 1.00 88.81 665 PHE A CA 1
ATOM 5095 C C . PHE A 1 665 ? -13.733 -7.745 -23.659 1.00 88.81 665 PHE A C 1
ATOM 5097 O O . PHE A 1 665 ? -14.298 -8.812 -23.898 1.00 88.81 665 PHE A O 1
ATOM 5104 N N . LEU A 1 666 ? -14.340 -6.724 -23.058 1.00 87.38 666 LEU A N 1
ATOM 5105 C CA . LEU A 1 666 ? -15.784 -6.633 -22.893 1.00 87.38 666 LEU A CA 1
ATOM 5106 C C . LEU A 1 666 ? -16.316 -5.734 -24.009 1.00 87.38 666 LEU A C 1
ATOM 5108 O O . LEU A 1 666 ? -15.917 -4.573 -24.094 1.00 87.38 666 LEU A O 1
ATOM 5112 N N . LYS A 1 667 ? -17.186 -6.274 -24.858 1.00 85.12 667 LYS A N 1
ATOM 5113 C CA . LYS A 1 667 ? -17.674 -5.609 -26.068 1.00 85.12 667 LYS A CA 1
ATOM 5114 C C . LYS A 1 667 ? -19.194 -5.609 -26.089 1.00 85.12 667 LYS A C 1
ATOM 5116 O O . LYS A 1 667 ? -19.792 -6.618 -25.728 1.00 85.12 667 LYS A O 1
ATOM 5121 N N . ASP A 1 668 ? -19.801 -4.512 -26.529 1.00 83.31 668 ASP A N 1
ATOM 5122 C CA . ASP A 1 668 ? -21.239 -4.451 -26.789 1.00 83.31 668 ASP A CA 1
ATOM 5123 C C . ASP A 1 668 ? -21.589 -4.759 -28.258 1.00 83.31 668 ASP A C 1
ATOM 5125 O O . ASP A 1 668 ? -20.736 -4.857 -29.143 1.00 83.31 668 ASP A O 1
ATOM 5129 N N . ASP A 1 669 ? -22.879 -4.921 -28.519 1.00 77.81 669 ASP A N 1
ATOM 5130 C CA . ASP A 1 669 ? -23.459 -5.218 -29.828 1.00 77.81 669 ASP A CA 1
ATOM 5131 C C . ASP A 1 669 ? -23.220 -4.124 -30.879 1.00 77.81 669 ASP A C 1
ATOM 5133 O O . ASP A 1 669 ? -23.297 -4.395 -32.078 1.00 77.81 669 ASP A O 1
ATOM 5137 N N . SER A 1 670 ? -22.874 -2.902 -30.461 1.00 68.31 670 SER A N 1
ATOM 5138 C CA . SER A 1 670 ? -22.574 -1.811 -31.389 1.00 68.31 670 SER A CA 1
ATOM 5139 C C . SER A 1 670 ? -21.245 -2.012 -32.121 1.00 68.31 670 SER A C 1
ATOM 5141 O O . SER A 1 670 ? -21.055 -1.452 -33.203 1.00 68.31 670 SER A O 1
ATOM 5143 N N . GLY A 1 671 ? -20.322 -2.792 -31.540 1.00 58.78 671 GLY A N 1
ATOM 5144 C CA . GLY A 1 671 ? -19.028 -3.144 -32.126 1.00 58.78 671 GLY A CA 1
ATOM 5145 C C . GLY A 1 671 ? -18.133 -1.957 -32.500 1.00 58.78 671 GLY A C 1
ATOM 5146 O O . GLY A 1 671 ? -17.121 -2.151 -33.175 1.00 58.78 671 GLY A O 1
ATOM 5147 N N . LYS A 1 672 ? -18.485 -0.729 -32.101 1.00 54.16 672 LYS A N 1
ATOM 5148 C CA . LYS A 1 672 ? -17.710 0.464 -32.432 1.00 54.16 672 LYS A CA 1
ATOM 5149 C C . LYS A 1 672 ? -16.547 0.585 -31.460 1.00 54.16 672 LYS A C 1
ATOM 5151 O O . LYS A 1 672 ? -16.743 0.842 -30.276 1.00 54.16 672 LYS A O 1
ATOM 5156 N N . ASN A 1 673 ? -15.329 0.484 -31.991 1.00 50.81 673 ASN A N 1
ATOM 5157 C CA . ASN A 1 673 ? -14.145 1.025 -31.332 1.00 50.81 673 ASN A CA 1
ATOM 5158 C C . ASN A 1 673 ? -14.385 2.526 -31.144 1.00 50.81 673 ASN A C 1
ATOM 5160 O O . ASN A 1 673 ? -14.285 3.298 -32.100 1.00 50.81 673 ASN A O 1
ATOM 5164 N N . VAL A 1 674 ? -14.782 2.940 -29.941 1.00 49.75 674 VAL A N 1
ATOM 5165 C CA . VAL A 1 674 ? -14.926 4.357 -29.608 1.00 49.75 674 VAL A CA 1
ATOM 5166 C C . VAL A 1 674 ? -13.517 4.941 -29.622 1.00 49.75 674 VAL A C 1
ATOM 5168 O O . VAL A 1 674 ? -12.770 4.795 -28.658 1.00 49.75 674 VAL A O 1
ATOM 5171 N N . GLN A 1 675 ? -13.120 5.549 -30.744 1.00 40.22 675 GLN A N 1
ATOM 5172 C CA . GLN A 1 675 ? -11.906 6.354 -30.790 1.00 40.22 675 GLN A CA 1
ATOM 5173 C C . GLN A 1 675 ? -12.077 7.480 -29.772 1.00 40.22 675 GLN A C 1
ATOM 5175 O O . GLN A 1 675 ? -12.966 8.320 -29.913 1.00 40.22 675 GLN A O 1
ATOM 5180 N N . SER A 1 676 ? -11.254 7.460 -28.723 1.00 41.25 676 SER A N 1
ATOM 5181 C CA . SER A 1 676 ? -11.212 8.521 -27.721 1.00 41.25 676 SER A CA 1
ATOM 5182 C C . SER A 1 676 ? -11.027 9.867 -28.420 1.00 41.25 676 SER A C 1
ATOM 5184 O O . SER A 1 676 ? -10.095 10.008 -29.215 1.00 41.25 676 SER A O 1
ATOM 5186 N N . SER A 1 677 ? -11.835 10.876 -28.090 1.00 38.12 677 SER A N 1
ATOM 5187 C CA . SER A 1 677 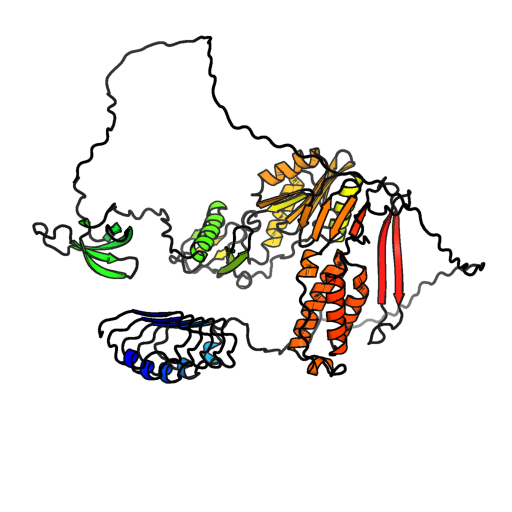? -11.670 12.256 -28.579 1.00 38.12 677 SER A CA 1
ATOM 5188 C C . SER A 1 677 ? -10.461 12.981 -27.950 1.00 38.12 677 SER A C 1
ATOM 5190 O O . SER A 1 677 ? -10.527 14.166 -27.622 1.00 38.12 677 SER A O 1
ATOM 5192 N N . GLY A 1 678 ? -9.358 12.264 -27.721 1.00 39.56 678 GLY A N 1
ATOM 5193 C CA . GLY A 1 678 ? -8.132 12.776 -27.120 1.00 39.56 678 GLY A CA 1
ATOM 5194 C C . GLY A 1 678 ? -7.393 13.742 -28.048 1.00 39.56 678 GLY A C 1
ATOM 5195 O O . GLY A 1 678 ? -7.394 13.587 -29.268 1.00 39.56 678 GLY A O 1
ATOM 5196 N N . LYS A 1 679 ? -6.749 14.756 -27.457 1.00 34.81 679 LYS A N 1
ATOM 5197 C CA . LYS A 1 679 ? -5.854 15.687 -28.164 1.00 34.81 679 LYS A CA 1
ATOM 5198 C C . LYS A 1 679 ? -4.769 14.911 -28.936 1.00 34.81 679 LYS A C 1
ATOM 5200 O O . LYS A 1 679 ? -4.352 13.851 -28.467 1.00 34.81 679 LYS A O 1
ATOM 5205 N N . PRO A 1 680 ? -4.255 15.441 -30.065 1.00 29.02 680 PRO A N 1
ATOM 5206 C CA . PRO A 1 680 ? -3.180 14.786 -30.806 1.00 29.02 680 PRO A CA 1
ATOM 5207 C C . PRO A 1 680 ? -1.951 14.616 -29.899 1.00 29.02 680 PRO A C 1
ATOM 5209 O O . PRO A 1 680 ? -1.326 15.602 -29.514 1.00 29.02 680 PRO A O 1
ATOM 5212 N N . GLY A 1 681 ? -1.655 13.368 -29.517 1.00 39.25 681 GLY A N 1
ATOM 5213 C CA . GLY A 1 681 ? -0.541 12.998 -28.635 1.00 39.25 681 GLY A CA 1
ATOM 5214 C C . GLY A 1 681 ? -0.839 11.868 -27.639 1.00 39.25 681 GLY A C 1
ATOM 5215 O O . GLY A 1 681 ? 0.097 11.181 -27.240 1.00 39.25 681 GLY A O 1
ATOM 5216 N N . ASP A 1 682 ? -2.106 11.630 -27.280 1.00 41.41 682 ASP A N 1
ATOM 5217 C CA . ASP A 1 682 ? -2.483 10.541 -26.366 1.00 41.41 682 ASP A CA 1
ATOM 5218 C C . ASP A 1 682 ? -2.896 9.289 -27.153 1.00 41.41 682 ASP A C 1
ATOM 5220 O O . ASP A 1 682 ? -4.013 9.184 -27.656 1.00 41.41 682 ASP A O 1
ATOM 5224 N N . SER A 1 683 ? -1.991 8.319 -27.258 1.00 41.38 683 SER A N 1
ATOM 5225 C CA . SER A 1 683 ? -2.303 6.975 -27.752 1.00 41.38 683 SER A CA 1
ATOM 5226 C C . SER A 1 683 ? -3.085 6.180 -26.691 1.00 41.38 683 SER A C 1
ATOM 5228 O O . SER A 1 683 ? -2.595 5.962 -25.580 1.00 41.38 683 SER A O 1
ATOM 5230 N N . SER A 1 684 ? -4.314 5.769 -27.012 1.00 42.78 684 SER A N 1
ATOM 5231 C CA . SER A 1 684 ? -5.166 4.902 -26.183 1.00 42.78 684 SER A CA 1
ATOM 5232 C C . SER A 1 684 ? -5.105 3.452 -26.675 1.00 42.78 684 SER A C 1
ATOM 5234 O O . SER A 1 684 ? -5.009 3.208 -27.879 1.00 42.78 684 SER A O 1
ATOM 5236 N N . VAL A 1 685 ? -5.111 2.503 -25.731 1.00 43.66 685 VAL A N 1
ATOM 5237 C CA . VAL A 1 685 ? -5.205 1.050 -25.983 1.00 43.66 685 VAL A CA 1
ATOM 5238 C C . VAL A 1 685 ? -6.575 0.547 -25.570 1.00 43.66 685 VAL A C 1
ATOM 5240 O O . VAL A 1 685 ? -7.028 0.951 -24.468 1.00 43.66 685 VAL A O 1
#

Sequence (685 aa):
MLNLGLLTVLGNLGLLTVPIALAKMLNLGLLTVQGNLGLLTVPVALAKMLNLGLLTVQGNLGLLTVPVALAKMLNLGLLTVQGNLGLLTVPVALEKMLNLGLLTVQRNLGLLTVPVALAKNVEPGSFDGSRELGSFDGSSSFGKNVEPGSFDGSRELGSFDGSSSFSKNVEPGSFDGSKELGSFDGSRSLGKNVDLFENRSRGDVGSKISKLDLGTKEGNGTSGKYVKQQNDTTCAGKMGYWKKGQRFQGLDPVTGMLISGKILGRAGKVTGVNKDCYNVQLDNDGWTGWFNLATLRELSEVNENIEMIILFSNDAVSLAKNKEIQTWIDNKVFEVVPNEGQRAISVRWIVTEKTKDDGLFIKARLVARGFEEDTTSLRKDSPTCSKESVRLLVAFASSKQWACNTVDVKSAYLQGDKIEREIFLKPPPEFNNGNLWKLKKMVYGLCDAARAWYMRVKSALNSLSVKMCSLDNSLFIWKRNGKLEGLICIYVDDFLWAGNATFKKCVIDELQKQFLIGSSASESFTYVGLRIKSFSDGITIDQTQYASSLVPVPISSARNMQRKSQLSESEKTAYRALVGQLNWMATHTRPDIAFDTCELSVAFSKATVTELVRLNKLVKRVKNESLQLFFPRLHSFETCSLECYTDAAFANLPNGGSQGGLIIFLKDDSGKNVQSSGKPGDSSV

InterPro domains:
  IPR013103 Reverse transcriptase, RNA-dependent DNA polymerase [PF07727] (331-551)
  IPR043502 DNA/RNA polymerase superfamily [SSF56672] (399-604)

Secondary structure (DSSP, 8-state):
----SEEEEE--SS--B--GGGGG-TT--EEEEES-SS--B--GGGGG-SS--EEEEES-SS--B--GGGGG-SS--EEEEES-SS--B--GGGGG-TT--EEEEE--TT--B--GGGGGGS-S-S----------------------------------------------------------------------------------------------------------------PPPPPTT-EEEEE-TTT--EEEEEEEEESS-TTSTTTTEEEEEETTT--EEEEEGGGSEEEEEE-SS--------S-HHHHHHHHHHHHHHHTT-EEEE--SS--EE-EEEEEEEEEETTEEEEEEEEEE-GGGS--TT---------HHHHHHHHHHHHHHTPPEEEEEETTGGGGSPBP-S--EEPPPGGG-SS-EEEESB--TT-TTHHHHHHHHHHHHHHHTTPEEPSS-TTEEEEEETTEEEEEEEEETTEEEEEE-HHHIIIIIHHHHHHS-EEEEEESEEEETTEEEEE-SSEEEEE-HHHHHH--PPP--HHHHH-TTSBPPHHHHHHHHHHHHHHHHHHHHT-GGGHHHHHHHHHGGGG-BHHHHHHHHHHHHHHHH--EEEEEE--S-SSS-EEEEEEEEETT-STTS--EEEEEEEEE-TT---------TT-EE-

Foldseek 3Di:
DQADQEDEAEAAAQPQEDDLCVLVRQRHQYYAYENYANHAEYDLSVLNHQRHQYYHYYQYENHAEYDLSVLNHQRHQEYHAYNYANHAEYDLSVVVHPRHNYYHHYNHNNYNDDHPVCCVPDDPDDDDDDDDDDDDDDDDDDDDDDDDDDDDDDDDDDDDDDDDDDDDDDDDDDDDDDDDDDDDDDDDDDDDDDDDDDDDDDDDDDDDDDDDDDDDDDDDDDDDDDDDDDDDDDDDDDDPDDDFFWKKWFAQPPPRDIWIWGFRAAPDDCPDPQNQWTFTQTDPPRDTDIDRQVNGHPMDIDDPPDDPPPDDDPDLQSVQVVVQVVVLVVLVFWDWAAPPPDDAFEKDKDWDWDQDPVGIHIHIFIATQQVSPPCVVPDQDDFAFDLVLVLVQQLCCQQVVWWKKKWFFPQLLSLFQFDPDWHWYQDDPVPHPNIIITGGTGGHNNRRSLVRSRVRLQVLCVVLVWAADPVGRQKTFDDDPNHTFKIWGDGRRMIIMTGDPCCCVSRVVSSCVSTPIDDMDIQFDADPQWTWHDDNFGIKTFNLVLLQVQDQDDADPVQLVFQQAFDDPVLLVSLVVLLVSVCVCCSNFCVVCVVVSVLLVLCSVRDGSNSSVSSSVVSVVSNVATEIETNGHANDPVQKDKDKDKDKDALPHPVRDIDIDIDIDTDGPVRDPPPPPDDPRYDYD